Protein AF-0000000074490293 (afdb_homodimer)

Sequence (592 aa):
MTATGKRANDSPSKAKADGEPPVKKIAADGEETVVDLFVDEAFGVSPAAVYEVLTNGEKYGEALGTAVWKGNLEVGNDWIAGDGFCRYKILHLVPNKLIVQEWRLEDWEPSVPSSTVVTTISPRPHGGARVVLNHINVPSKDAERLQAGWVDFVYKAIRAYLKDEKNARPPRTGRNLCHVEIPAKDADRAGKFYADVFGWNVSKWAEEYVGFSSGPRNSEWGWVDGGFPQQNTKPIADHEKVASPTLYFDAKPIEEFEKKVVAAGGKVLKPKHKTYYGTIAECQDTEGNFIVLYEMMTATGKRANDSPSKAKADGEPPVKKIAADGEETVVDLFVDEAFGVSPAAVYEVLTNGEKYGEALGTAVWKGNLEVGNDWIAGDGFCRYKILHLVPNKLIVQEWRLEDWEPSVPSSTVVTTISPRPHGGARVVLNHINVPSKDAERLQAGWVDFVYKAIRAYLKDEKNARPPRTGRNLCHVEIPAKDADRAGKFYADVFGWNVSKWAEEYVGFSSGPRNSEWGWVDGGFPQQNTKPIADHEKVASPTLYFDAKPIEEFEKKVVAAGGKVLKPKHKTYYGTIAECQDTEGNFIVLYEM

Secondary structure (DSSP, 8-state):
---------------------------SSS---EEEEEEEEEESS-HHHHHHHHHBHHHHHHHHTS---SSB--TT-EEEETTTTEEEEEEEEETTTEEEEEEEETTS-TTSPPEEEEEEEEE-TTSSEEEEEEEEEEEGGGHHHHHHIIIIIII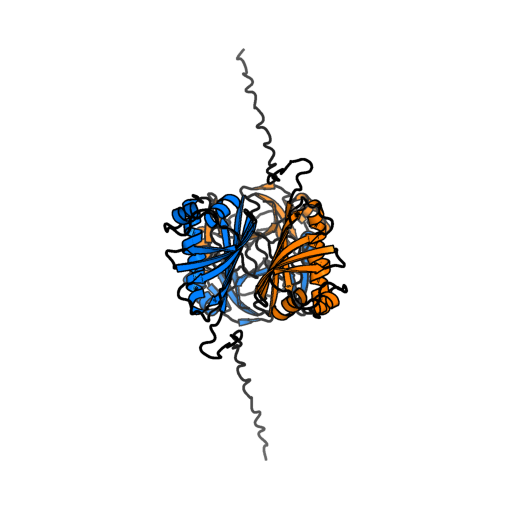HHHHHHTT----SS----S--EEEEE--BSSHHHHHHHHHHHH--EEEEEETTEEEEE-S-TT-SS---EEE--BTTS---TTS---S--EEEEE-SSHHHHHHHHHHTT-EEEEEEEEETTEEEEEEE-TTS-EEEEEE-/---------------------------SSS---EEEEEEEEEESS-HHHHHHHHHBHHHHHHHHTS---SSB--TT-EEEETTTTEEEEEEEEETTTEEEEEEEETTS-TTSPPEEEEEEEEE-TTSSEEEEEEEEEEEGGGHHHHHHIIIIIIIHHHHHHTT----SS----S--EEEEE--BSSHHHHHHHHHHHH--EEEEEETTEEEEE-S-TT-SS---EEE--BTTS--BTTB---S--EEEEE-SSHHHHHHHHHHTT-EEEEEEEEETTEEEEEEE-TTS-EEEEEE-

Structure (mmCIF, N/CA/C/O backbone):
data_AF-0000000074490293-model_v1
#
loop_
_entity.id
_entity.type
_entity.pdbx_description
1 polymer 'VOC domain-containing protein'
#
loop_
_atom_site.group_PDB
_atom_site.id
_atom_site.type_symbol
_atom_site.label_atom_id
_atom_site.label_alt_id
_atom_site.label_comp_id
_atom_site.label_asym_id
_atom_site.label_entity_id
_atom_site.label_seq_id
_atom_site.pdbx_PDB_ins_code
_atom_site.Cartn_x
_atom_site.Cartn_y
_atom_site.Cartn_z
_atom_site.occupancy
_atom_site.B_iso_or_equiv
_atom_site.auth_seq_id
_atom_site.auth_comp_id
_atom_site.auth_asym_id
_atom_site.auth_atom_id
_atom_site.pdbx_PDB_model_num
ATOM 1 N N . MET A 1 1 ? 61.026 26.471 32.739 1 22.62 1 MET A N 1
ATOM 2 C CA . MET A 1 1 ? 61.028 25.138 32.144 1 22.62 1 MET A CA 1
ATOM 3 C C . MET A 1 1 ? 59.607 24.677 31.836 1 22.62 1 MET A C 1
ATOM 5 O O . MET A 1 1 ? 58.946 24.077 32.685 1 22.62 1 MET A O 1
ATOM 9 N N . THR A 1 2 ? 58.739 25.441 31.206 1 23.33 2 THR A N 1
ATOM 10 C CA . THR A 1 2 ? 57.419 25.989 30.916 1 23.33 2 THR A CA 1
ATOM 11 C C . THR A 1 2 ? 56.675 25.109 29.915 1 23.33 2 THR A C 1
ATOM 13 O O . THR A 1 2 ? 57.072 25.011 28.752 1 23.33 2 THR A O 1
ATOM 16 N N . ALA A 1 3 ? 56.134 23.907 30.365 1 23.72 3 ALA A N 1
ATOM 17 C CA . ALA A 1 3 ? 55.751 22.621 29.787 1 23.72 3 ALA A CA 1
ATOM 18 C C . ALA A 1 3 ? 54.479 22.752 28.953 1 23.72 3 ALA A C 1
ATOM 20 O O . ALA A 1 3 ? 53.397 22.992 29.494 1 23.72 3 ALA A O 1
ATOM 21 N N . THR A 1 4 ? 54.404 23.323 27.751 1 23.19 4 THR A N 1
ATOM 22 C CA . THR A 1 4 ? 53.432 23.883 26.819 1 23.19 4 THR A CA 1
ATOM 23 C C . THR A 1 4 ? 52.611 22.776 26.163 1 23.19 4 THR A C 1
ATOM 25 O O . THR A 1 4 ? 53.138 21.99 25.373 1 23.19 4 THR A O 1
ATOM 28 N N . GLY A 1 5 ? 51.713 22.078 26.926 1 22.41 5 GLY A N 1
ATOM 29 C CA . GLY A 1 5 ? 51.102 20.79 26.641 1 22.41 5 GLY A CA 1
ATOM 30 C C . GLY A 1 5 ? 50.176 20.822 25.439 1 22.41 5 GLY A C 1
ATOM 31 O O . GLY A 1 5 ? 49.318 21.7 25.333 1 22.41 5 GLY A O 1
ATOM 32 N N . LYS A 1 6 ? 50.551 20.257 24.274 1 23.72 6 LYS A N 1
ATOM 33 C CA . LYS A 1 6 ? 50.121 20.287 22.879 1 23.72 6 LYS A CA 1
ATOM 34 C C . LYS A 1 6 ? 48.788 19.567 22.699 1 23.72 6 LYS A C 1
ATOM 36 O O . LYS A 1 6 ? 48.719 18.341 22.808 1 23.72 6 LYS A O 1
ATOM 41 N N . ARG A 1 7 ? 47.619 20.061 23.163 1 23.18 7 ARG A N 1
ATOM 42 C CA . ARG A 1 7 ? 46.365 19.314 23.15 1 23.18 7 ARG A CA 1
ATOM 43 C C . ARG A 1 7 ? 45.958 18.953 21.725 1 23.18 7 ARG A C 1
ATOM 45 O O . ARG A 1 7 ? 45.654 19.834 20.918 1 23.18 7 ARG A O 1
ATOM 52 N N . ALA A 1 8 ? 46.406 17.891 21.084 1 21.47 8 ALA A N 1
ATOM 53 C CA . ALA A 1 8 ? 46.231 17.555 19.673 1 21.47 8 ALA A CA 1
ATOM 54 C C . ALA A 1 8 ? 44.771 17.238 19.362 1 21.47 8 ALA A C 1
ATOM 56 O O . ALA A 1 8 ? 44.151 16.412 20.036 1 21.47 8 ALA A O 1
ATOM 57 N N . ASN A 1 9 ? 43.888 18.119 18.862 1 20.75 9 ASN A N 1
ATOM 58 C CA . ASN A 1 9 ? 42.479 18.211 18.496 1 20.75 9 ASN A CA 1
ATOM 59 C C . ASN A 1 9 ? 42.116 17.21 17.403 1 20.75 9 ASN A C 1
ATOM 61 O O . ASN A 1 9 ? 42.449 17.414 16.234 1 20.75 9 ASN A O 1
ATOM 65 N N . ASP A 1 10 ? 42.279 15.933 17.572 1 21.45 10 ASP A N 1
ATOM 66 C CA . ASP A 1 10 ? 42.196 14.957 16.49 1 21.45 10 ASP A CA 1
ATOM 67 C C . ASP A 1 10 ? 40.807 14.956 15.856 1 21.45 10 ASP A C 1
ATOM 69 O O . ASP A 1 10 ? 39.797 14.981 16.563 1 21.45 10 ASP A O 1
ATOM 73 N N . SER A 1 11 ? 40.684 15.407 14.652 1 21.57 11 SER A N 1
ATOM 74 C CA . SER A 1 11 ? 39.635 15.73 13.691 1 21.57 11 SER A CA 1
ATOM 75 C C . SER A 1 11 ? 38.781 14.507 13.374 1 21.57 11 SER A C 1
ATOM 77 O O . SER A 1 11 ? 39.304 13.462 12.98 1 21.57 11 SER A O 1
ATOM 79 N N . PRO A 1 12 ? 37.576 14.352 13.999 1 21.11 12 PRO A N 1
ATOM 80 C CA . PRO A 1 12 ? 36.789 13.121 13.891 1 21.11 12 PRO A CA 1
ATOM 81 C C . PRO A 1 12 ? 36.475 12.747 12.444 1 21.11 12 PRO A C 1
ATOM 83 O O . PRO A 1 12 ? 36.166 13.621 11.63 1 21.11 12 PRO A O 1
ATOM 86 N N . SER A 1 13 ? 37.023 11.749 11.891 1 19.56 13 SER A N 1
ATOM 87 C CA . SER A 1 13 ? 37.018 11.175 10.55 1 19.56 13 SER A CA 1
ATOM 88 C C . SER A 1 13 ? 35.597 10.875 10.083 1 19.56 13 SER A C 1
ATOM 90 O O . SER A 1 13 ? 34.769 10.402 10.864 1 19.56 13 SER A O 1
ATOM 92 N N . LYS A 1 14 ? 35.182 11.384 8.926 1 21.86 14 LYS A N 1
ATOM 93 C CA . LYS A 1 14 ? 33.987 11.405 8.087 1 21.86 14 LYS A CA 1
ATOM 94 C C . LYS A 1 14 ? 33.474 9.991 7.825 1 21.86 14 LYS A C 1
ATOM 96 O O . LYS A 1 14 ? 34.111 9.218 7.107 1 21.86 14 LYS A O 1
ATOM 101 N N . ALA A 1 15 ? 32.786 9.37 8.673 1 21.77 15 ALA A N 1
ATOM 102 C CA . ALA A 1 15 ? 32.279 8.032 8.378 1 21.77 15 ALA A CA 1
ATOM 103 C C . ALA A 1 15 ? 31.435 8.033 7.107 1 21.77 15 ALA A C 1
ATOM 105 O O . ALA A 1 15 ? 30.5 8.827 6.976 1 21.77 15 ALA A O 1
ATOM 106 N N . LYS A 1 16 ? 31.826 7.446 5.996 1 23.07 16 LYS A N 1
ATOM 107 C CA . LYS A 1 16 ? 31.343 7.199 4.64 1 23.07 16 LYS A CA 1
ATOM 108 C C . LYS A 1 16 ? 29.977 6.52 4.658 1 23.07 16 LYS A C 1
ATOM 110 O O . LYS A 1 16 ? 29.821 5.443 5.238 1 23.07 16 LYS A O 1
ATOM 115 N N . ALA A 1 17 ? 28.861 7.087 4.469 1 24.65 17 ALA A N 1
ATOM 116 C CA . ALA A 1 17 ? 27.423 6.871 4.332 1 24.65 17 ALA A CA 1
ATOM 117 C C . ALA A 1 17 ? 27.127 5.81 3.275 1 24.65 17 ALA A C 1
ATOM 119 O O . ALA A 1 17 ? 26.017 5.751 2.741 1 24.65 17 ALA A O 1
ATOM 120 N N . ASP A 1 18 ? 28.195 4.846 2.754 1 21.45 18 ASP A N 1
ATOM 121 C CA . ASP A 1 18 ? 28.181 4.232 1.43 1 21.45 18 ASP A CA 1
ATOM 122 C C . ASP A 1 18 ? 27.155 3.103 1.36 1 21.45 18 ASP A C 1
ATOM 124 O O . ASP A 1 18 ? 27.047 2.418 0.34 1 21.45 18 ASP A O 1
ATOM 128 N N . GLY A 1 19 ? 26.51 2.572 2.396 1 22.11 19 GLY A N 1
ATOM 129 C CA . GLY A 1 19 ? 26.36 1.137 2.216 1 22.11 19 GLY A CA 1
ATOM 130 C C . GLY A 1 19 ? 25.299 0.771 1.196 1 22.11 19 GLY A C 1
ATOM 131 O O . GLY A 1 19 ? 24.125 1.107 1.366 1 22.11 19 GLY A O 1
ATOM 132 N N . GLU A 1 20 ? 25.487 0.719 -0.163 1 25.06 20 GLU A N 1
ATOM 133 C CA . GLU A 1 20 ? 24.884 0.177 -1.377 1 25.06 20 GLU A CA 1
ATOM 134 C C . GLU A 1 20 ? 24.286 -1.205 -1.128 1 25.06 20 GLU A C 1
ATOM 136 O O . GLU A 1 20 ? 24.901 -2.042 -0.463 1 25.06 20 GLU A O 1
ATOM 141 N N . PRO A 1 21 ? 22.981 -1.332 -1.083 1 25.09 21 PRO A N 1
ATOM 142 C CA . PRO A 1 21 ? 22.635 -2.746 -0.925 1 25.09 21 PRO A CA 1
ATOM 143 C C . PRO A 1 21 ? 23.527 -3.668 -1.753 1 25.09 21 PRO A C 1
ATOM 145 O O . PRO A 1 21 ? 23.917 -3.317 -2.869 1 25.09 21 PRO A O 1
ATOM 148 N N . PRO A 1 22 ? 24.225 -4.527 -1.183 1 25.24 22 PRO A N 1
ATOM 149 C CA . PRO A 1 22 ? 25.136 -5.418 -1.905 1 25.24 22 PRO A CA 1
ATOM 150 C C . PRO A 1 22 ? 24.436 -6.215 -3.003 1 25.24 22 PRO A C 1
ATOM 152 O O . PRO A 1 22 ? 23.342 -6.743 -2.786 1 25.24 22 PRO A O 1
ATOM 155 N N . VAL A 1 23 ? 24.621 -5.891 -4.276 1 27.54 23 VAL A N 1
ATOM 156 C CA . VAL A 1 23 ? 24.444 -6.643 -5.513 1 27.54 23 VAL A CA 1
ATOM 157 C C . VAL A 1 23 ? 25.122 -8.006 -5.39 1 27.54 23 VAL A C 1
ATOM 159 O O . VAL A 1 23 ? 26.32 -8.088 -5.112 1 27.54 23 VAL A O 1
ATOM 162 N N . LYS A 1 24 ? 24.425 -8.991 -4.858 1 28.32 24 LYS A N 1
ATOM 163 C CA . LYS A 1 24 ? 25.15 -10.249 -5.009 1 28.32 24 LYS A CA 1
ATOM 164 C C . LYS A 1 24 ? 25.653 -10.425 -6.439 1 28.32 24 LYS A C 1
ATOM 166 O O . LYS A 1 24 ? 24.87 -10.377 -7.389 1 28.32 24 LYS A O 1
ATOM 171 N N . LYS A 1 25 ? 27.042 -10.384 -6.591 1 28.82 25 LYS A N 1
ATOM 172 C CA . LYS A 1 25 ? 27.822 -10.75 -7.77 1 28.82 25 LYS A CA 1
ATOM 173 C C . LYS A 1 25 ? 27.666 -12.233 -8.093 1 28.82 25 LYS A C 1
ATOM 175 O O . LYS A 1 25 ? 28.078 -13.091 -7.31 1 28.82 25 LYS A O 1
ATOM 180 N N . ILE A 1 26 ? 26.549 -12.746 -8.621 1 28.76 26 ILE A N 1
ATOM 181 C CA . ILE A 1 26 ? 26.769 -14.093 -9.138 1 28.76 26 ILE A CA 1
ATOM 182 C C . ILE A 1 26 ? 27.781 -14.047 -10.28 1 28.76 26 ILE A C 1
ATOM 184 O O . ILE A 1 26 ? 27.435 -13.695 -11.41 1 28.76 26 ILE A O 1
ATOM 188 N N . ALA A 1 27 ? 28.806 -13.105 -10.318 1 30.44 27 ALA A N 1
ATOM 189 C CA . ALA A 1 27 ? 29.75 -13.281 -11.419 1 30.44 27 ALA A CA 1
ATOM 190 C C . ALA A 1 27 ? 30.404 -14.659 -11.367 1 30.44 27 ALA A C 1
ATOM 192 O O . ALA A 1 27 ? 31.551 -14.825 -11.788 1 30.44 27 ALA A O 1
ATOM 193 N N . ALA A 1 28 ? 30.184 -15.716 -11.189 1 31.93 28 ALA A N 1
ATOM 194 C CA . ALA A 1 28 ? 31.012 -16.475 -12.123 1 31.93 28 ALA A CA 1
ATOM 195 C C . ALA A 1 28 ? 30.667 -16.129 -13.569 1 31.93 28 ALA A C 1
ATOM 197 O O . ALA A 1 28 ? 29.5 -15.9 -13.897 1 31.93 28 ALA A O 1
ATOM 198 N N . ASP A 1 29 ? 30.677 -15.989 -14.919 1 37.03 29 ASP A N 1
ATOM 199 C CA . ASP A 1 29 ? 31.119 -14.828 -15.686 1 37.03 29 ASP A CA 1
ATOM 200 C C . ASP A 1 29 ? 30.368 -13.569 -15.259 1 37.03 29 ASP A C 1
ATOM 202 O O . ASP A 1 29 ? 30.972 -12.62 -14.755 1 37.03 29 ASP A O 1
ATOM 206 N N . GLY A 1 30 ? 29.403 -12.624 -16.138 1 40.96 30 GLY A N 1
ATOM 207 C CA . GLY A 1 30 ? 28.666 -11.372 -16.073 1 40.96 30 GLY A CA 1
ATOM 208 C C . GLY A 1 30 ? 27.508 -11.411 -15.094 1 40.96 30 GLY A C 1
ATOM 209 O O . GLY A 1 30 ? 26.455 -11.977 -15.392 1 40.96 30 GLY A O 1
ATOM 210 N N . GLU A 1 31 ? 27.467 -11.612 -13.739 1 51.56 31 GLU A N 1
ATOM 211 C CA . GLU A 1 31 ? 26.447 -11.761 -12.705 1 51.56 31 GLU A CA 1
ATOM 212 C C . GLU A 1 31 ? 25.319 -10.752 -12.894 1 51.56 31 GLU A C 1
ATOM 214 O O . GLU A 1 31 ? 25.526 -9.546 -12.745 1 51.56 31 GLU A O 1
ATOM 219 N N . GLU A 1 32 ? 24.47 -11.02 -13.752 1 65.65 32 GLU A N 1
ATOM 220 C CA . GLU A 1 32 ? 23.33 -10.16 -14.053 1 65.65 32 GLU A CA 1
ATOM 221 C C . GLU A 1 32 ? 22.564 -9.795 -12.784 1 65.65 32 GLU A C 1
ATOM 223 O O . GLU A 1 32 ? 22.184 -10.673 -12.008 1 65.65 32 GLU A O 1
ATOM 228 N N . THR A 1 33 ? 22.84 -8.568 -12.351 1 86.15 33 THR A N 1
ATOM 229 C CA . THR A 1 33 ? 22.063 -8.022 -11.245 1 86.15 33 THR A CA 1
ATOM 230 C C . THR A 1 33 ? 20.585 -7.931 -11.615 1 86.15 33 THR A C 1
ATOM 232 O O . THR A 1 33 ? 20.244 -7.595 -12.75 1 86.15 33 THR A O 1
ATOM 235 N N . VAL A 1 34 ? 19.788 -8.624 -10.73 1 90.28 34 VAL A N 1
ATOM 236 C CA . VAL A 1 34 ? 18.351 -8.573 -10.98 1 90.28 34 VAL A CA 1
ATOM 237 C C . VAL A 1 34 ? 17.682 -7.652 -9.963 1 90.28 34 VAL A C 1
ATOM 239 O O . VAL A 1 34 ? 18.212 -7.432 -8.871 1 90.28 34 VAL A O 1
ATOM 242 N N . VAL A 1 35 ? 16.581 -7.062 -10.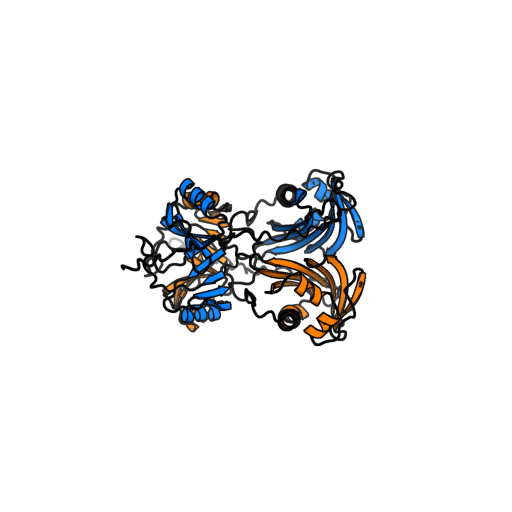409 1 89.21 35 VAL A N 1
ATOM 243 C CA . VAL A 1 35 ? 15.755 -6.219 -9.552 1 89.21 35 VAL A CA 1
ATOM 244 C C . VAL A 1 35 ? 14.288 -6.62 -9.693 1 89.21 35 VAL A C 1
ATOM 246 O O . VAL A 1 35 ? 13.923 -7.349 -10.618 1 89.21 35 VAL A O 1
ATOM 249 N N . ASP A 1 36 ? 13.583 -6.267 -8.689 1 90.11 36 ASP A N 1
ATOM 250 C CA . ASP A 1 36 ? 12.137 -6.462 -8.728 1 90.11 36 ASP A CA 1
ATOM 251 C C . ASP A 1 36 ? 11.415 -5.156 -9.051 1 90.11 36 ASP A C 1
ATOM 253 O O . ASP A 1 36 ? 11.805 -4.09 -8.571 1 90.11 36 ASP A O 1
ATOM 257 N N . LEU A 1 37 ? 10.435 -5.301 -9.882 1 85.85 37 LEU A N 1
ATOM 258 C CA . LEU A 1 37 ? 9.601 -4.159 -10.241 1 85.85 37 LEU A CA 1
ATOM 259 C C . LEU A 1 37 ? 8.233 -4.254 -9.574 1 85.85 37 LEU A C 1
ATOM 261 O O . LEU A 1 37 ? 7.672 -5.345 -9.451 1 85.85 37 LEU A O 1
ATOM 265 N N . PHE A 1 38 ? 7.751 -3.165 -9.176 1 83.75 38 PHE A N 1
ATOM 266 C CA . PHE A 1 38 ? 6.445 -3.062 -8.538 1 83.75 38 PHE A CA 1
ATOM 267 C C . PHE A 1 38 ? 5.596 -1.99 -9.21 1 83.75 38 PHE A C 1
ATOM 269 O O . PHE A 1 38 ? 6.041 -0.852 -9.375 1 83.75 38 PHE A O 1
ATOM 276 N N . VAL A 1 39 ? 4.354 -2.391 -9.713 1 80.99 39 VAL A N 1
ATOM 277 C CA . VAL A 1 39 ? 3.4 -1.455 -10.298 1 80.99 39 VAL A CA 1
ATOM 278 C C . VAL A 1 39 ? 2.063 -1.555 -9.566 1 80.99 39 VAL A C 1
ATOM 280 O O . VAL A 1 39 ? 1.561 -2.655 -9.324 1 80.99 39 VAL A O 1
ATOM 283 N N . ASP A 1 40 ? 1.479 -0.504 -9.138 1 79.04 40 ASP A N 1
ATOM 284 C CA . ASP A 1 40 ? 0.178 -0.386 -8.488 1 79.04 40 ASP A CA 1
ATOM 285 C C . ASP A 1 40 ? -0.702 0.638 -9.201 1 79.04 40 ASP A C 1
ATOM 287 O O . ASP A 1 40 ? -0.489 1.845 -9.069 1 79.04 40 ASP A O 1
ATOM 291 N N . GLU A 1 41 ? -1.717 0.115 -9.937 1 78.15 41 GLU A N 1
ATOM 292 C CA . GLU A 1 41 ? -2.538 0.973 -10.786 1 78.15 41 GLU A CA 1
ATOM 293 C C . GLU A 1 41 ? -4.015 0.865 -10.416 1 78.15 41 GLU A C 1
ATOM 295 O O . GLU A 1 41 ? -4.469 -0.183 -9.952 1 78.15 41 GLU A O 1
ATOM 300 N N . ALA A 1 42 ? -4.695 1.961 -10.686 1 76.64 42 ALA A N 1
ATOM 301 C CA . ALA A 1 42 ? -6.143 2.005 -10.503 1 76.64 42 ALA A CA 1
ATOM 302 C C . ALA A 1 42 ? -6.86 2.182 -11.838 1 76.64 42 ALA A C 1
ATOM 304 O O . ALA A 1 42 ? -6.415 2.955 -12.691 1 76.64 42 ALA A O 1
ATOM 305 N N . PHE A 1 43 ? -7.824 1.415 -12.033 1 81.44 43 PHE A N 1
ATOM 306 C CA . PHE A 1 43 ? -8.702 1.516 -13.193 1 81.44 43 PHE A CA 1
ATOM 307 C C . PHE A 1 43 ? -10.114 1.905 -12.771 1 81.44 43 PHE A C 1
ATOM 309 O O . PHE A 1 43 ? -10.598 1.466 -11.726 1 81.44 43 PHE A O 1
ATOM 316 N N . GLY A 1 44 ? -10.767 2.707 -13.564 1 78.97 44 GLY A N 1
ATOM 317 C CA . GLY A 1 44 ? -12.158 3.061 -13.328 1 78.97 44 GLY A CA 1
ATOM 318 C C . GLY A 1 44 ? -13.133 2.006 -13.816 1 78.97 44 GLY A C 1
ATOM 319 O O . GLY A 1 44 ? -14.345 2.145 -13.639 1 78.97 44 GLY A O 1
ATOM 320 N N . VAL A 1 45 ? -12.612 1.005 -14.38 1 87.83 45 VAL A N 1
ATOM 321 C CA . VAL A 1 45 ? -13.428 -0.091 -14.892 1 87.83 45 VAL A CA 1
ATOM 322 C C . VAL A 1 45 ? -13.32 -1.295 -13.96 1 87.83 45 VAL A C 1
ATOM 324 O O . VAL A 1 45 ? -12.453 -1.334 -13.083 1 87.83 45 VAL A O 1
ATOM 327 N N . SER A 1 46 ? -14.138 -2.277 -14.143 1 90.49 46 SER A N 1
ATOM 328 C CA . SER A 1 46 ? -14.226 -3.423 -13.244 1 90.49 46 SER A CA 1
ATOM 329 C C . SER A 1 46 ? -13.006 -4.327 -13.379 1 90.49 46 SER A C 1
ATOM 331 O O . SER A 1 46 ? -12.363 -4.359 -14.43 1 90.49 46 SER A O 1
ATOM 333 N N . PRO A 1 47 ? -12.713 -5.089 -12.324 1 94.26 47 PRO A N 1
ATOM 334 C CA . PRO A 1 47 ? -11.658 -6.101 -12.422 1 94.26 47 PRO A CA 1
ATOM 335 C C . PRO A 1 47 ? -11.854 -7.046 -13.604 1 94.26 47 PRO A C 1
ATOM 337 O O . PRO A 1 47 ? -10.886 -7.405 -14.28 1 94.26 47 PRO A O 1
ATOM 340 N N . ALA A 1 48 ? -13.082 -7.413 -13.908 1 96.72 48 ALA A N 1
ATOM 341 C CA . ALA A 1 48 ? -13.381 -8.331 -15.003 1 96.72 48 ALA A CA 1
ATOM 342 C C . ALA A 1 48 ? -12.959 -7.74 -16.345 1 96.72 48 ALA A C 1
ATOM 344 O O . ALA A 1 48 ? -12.422 -8.447 -17.201 1 96.72 48 ALA A O 1
ATOM 345 N N . ALA A 1 49 ? -13.224 -6.48 -16.504 1 95.91 49 ALA A N 1
ATOM 346 C CA . ALA A 1 49 ? -12.876 -5.816 -17.757 1 95.91 49 ALA A CA 1
ATOM 347 C C . ALA A 1 49 ? -11.366 -5.809 -17.974 1 95.91 49 ALA A C 1
ATOM 349 O O . ALA A 1 49 ? -10.888 -6.118 -19.068 1 95.91 49 ALA A O 1
ATOM 350 N N . VAL A 1 50 ? -10.642 -5.452 -16.913 1 95.12 50 VAL A N 1
ATOM 351 C CA . VAL A 1 50 ? -9.187 -5.404 -17.006 1 95.12 50 VAL A CA 1
ATOM 352 C C . VAL A 1 50 ? -8.639 -6.805 -17.267 1 95.12 50 VAL A C 1
ATOM 354 O O . VAL A 1 50 ? -7.8 -6.995 -18.151 1 95.12 50 VAL A O 1
ATOM 357 N N . TYR A 1 51 ? -9.169 -7.777 -16.529 1 97 51 TYR A N 1
ATOM 358 C CA . TYR A 1 51 ? -8.723 -9.161 -16.648 1 97 51 TYR A CA 1
ATOM 359 C C . TYR A 1 51 ? -8.942 -9.684 -18.062 1 97 51 TYR A C 1
ATOM 361 O O . TYR A 1 51 ? -8.078 -10.366 -18.62 1 97 51 TYR A O 1
ATOM 369 N N . GLU A 1 52 ? -10.02 -9.379 -18.561 1 96.9 52 GLU A N 1
ATOM 370 C CA . GLU A 1 52 ? -10.362 -9.867 -19.894 1 96.9 52 GLU A CA 1
ATOM 371 C C . GLU A 1 52 ? -9.374 -9.356 -20.939 1 96.9 52 GLU A C 1
ATOM 373 O O . GLU A 1 52 ? -8.928 -10.115 -21.803 1 96.9 52 GLU A O 1
ATOM 378 N N . VAL A 1 53 ? -9.033 -8.143 -20.852 1 95.77 53 VAL A N 1
ATOM 379 C CA . VAL A 1 53 ? -8.102 -7.586 -21.827 1 95.77 53 VAL A CA 1
ATOM 380 C C . VAL A 1 53 ? -6.725 -8.222 -21.65 1 95.77 53 VAL A C 1
ATOM 382 O O . VAL A 1 53 ? -6.047 -8.533 -22.632 1 95.77 53 VAL A O 1
ATOM 385 N N . LEU A 1 54 ? -6.327 -8.418 -20.424 1 94.51 54 LEU A N 1
ATOM 386 C CA . LEU A 1 54 ? -4.991 -8.928 -20.135 1 94.51 54 LEU A CA 1
ATOM 387 C C . LEU A 1 54 ? -4.87 -10.394 -20.537 1 94.51 54 LEU A C 1
ATOM 389 O O . LEU A 1 54 ? -3.761 -10.905 -20.709 1 94.51 54 LEU A O 1
ATOM 393 N N . THR A 1 55 ? -6.052 -11.112 -20.69 1 94.94 55 THR A N 1
ATOM 394 C CA . THR A 1 55 ? -5.949 -12.561 -20.824 1 94.94 55 THR A CA 1
ATOM 395 C C . THR A 1 55 ? -6.515 -13.021 -22.164 1 94.94 55 THR A C 1
ATOM 397 O O . THR A 1 55 ? -6.391 -14.193 -22.527 1 94.94 55 THR A O 1
ATOM 400 N N . ASN A 1 56 ? -7.161 -12.137 -22.855 1 93.77 56 ASN A N 1
ATOM 401 C CA . ASN A 1 56 ? -7.682 -12.443 -24.183 1 93.77 56 ASN A CA 1
ATOM 402 C C . ASN A 1 56 ? -6.812 -11.837 -25.28 1 93.77 56 ASN A C 1
ATOM 404 O O . ASN A 1 56 ? -6.71 -10.614 -25.393 1 93.77 56 ASN A O 1
ATOM 408 N N . GLY A 1 57 ? -6.293 -12.72 -26.1 1 90.74 57 GLY A N 1
ATOM 409 C CA . GLY A 1 57 ? -5.321 -12.29 -27.093 1 90.74 57 GLY A CA 1
ATOM 410 C C . GLY A 1 57 ? -5.886 -11.295 -28.089 1 90.74 57 GLY A C 1
ATOM 411 O O . GLY A 1 57 ? -5.192 -10.366 -28.508 1 90.74 57 GLY A O 1
ATOM 412 N N . GLU A 1 58 ? -7.026 -11.431 -28.566 1 91.28 58 GLU A N 1
ATOM 413 C CA . GLU A 1 58 ? -7.655 -10.505 -29.503 1 91.28 58 GLU A CA 1
ATOM 414 C C . GLU A 1 58 ? -7.839 -9.126 -28.876 1 91.28 58 GLU A C 1
ATOM 416 O O . GLU A 1 58 ? -7.497 -8.11 -29.484 1 91.28 58 GLU A O 1
ATOM 421 N N . LYS A 1 59 ? -8.375 -9.123 -27.667 1 93.09 59 LYS A N 1
ATOM 422 C CA . LYS A 1 59 ? -8.595 -7.855 -26.977 1 93.09 59 LYS A CA 1
ATOM 423 C C . LYS A 1 59 ? -7.271 -7.176 -26.638 1 93.09 59 LYS A C 1
ATOM 425 O O . LYS A 1 59 ? -7.14 -5.958 -26.771 1 93.09 59 LYS A O 1
ATOM 430 N N . TYR A 1 60 ? -6.397 -7.989 -26.154 1 91.96 60 TYR A N 1
ATOM 431 C CA . TYR A 1 60 ? -5.069 -7.468 -25.851 1 91.96 60 TYR A CA 1
ATOM 432 C C . TYR A 1 60 ? -4.429 -6.851 -27.089 1 91.96 60 TYR A C 1
ATOM 434 O O . TYR A 1 60 ? -3.869 -5.754 -27.024 1 91.96 60 TYR A O 1
ATOM 442 N N . GLY A 1 61 ? -4.484 -7.546 -28.2 1 90.49 61 GLY A N 1
ATOM 443 C CA . GLY A 1 61 ? -3.956 -7.048 -29.46 1 90.49 61 GLY A CA 1
ATOM 444 C C . GLY A 1 61 ? -4.626 -5.768 -29.924 1 90.49 61 GLY A C 1
ATOM 445 O O . GLY A 1 61 ? -3.961 -4.862 -30.43 1 90.49 61 GLY A O 1
ATOM 446 N N . GLU A 1 62 ? -5.922 -5.724 -29.815 1 92.21 62 GLU A N 1
ATOM 447 C CA . GLU A 1 62 ? -6.657 -4.516 -30.178 1 92.21 62 GLU A CA 1
ATOM 448 C C . GLU A 1 62 ? -6.233 -3.332 -29.315 1 92.21 62 GLU A C 1
ATOM 450 O O . GLU A 1 62 ? -6.081 -2.215 -29.816 1 92.21 62 GLU A O 1
ATOM 455 N N . ALA A 1 63 ? -6.073 -3.636 -28.037 1 91.91 63 ALA A N 1
ATOM 456 C CA . ALA A 1 63 ? -5.713 -2.563 -27.113 1 91.91 63 ALA A CA 1
ATOM 457 C C . ALA A 1 63 ? -4.31 -2.038 -27.403 1 91.91 63 ALA A C 1
ATOM 459 O O . ALA A 1 63 ? -4.082 -0.826 -27.404 1 91.91 63 ALA A O 1
ATOM 460 N N . LEU A 1 64 ? -3.405 -2.943 -27.617 1 89 64 LEU A N 1
ATOM 461 C CA . LEU A 1 64 ? -2.003 -2.553 -27.723 1 89 64 LEU A CA 1
ATOM 462 C C . LEU A 1 64 ? -1.622 -2.284 -29.174 1 89 64 LEU A C 1
ATOM 464 O O . LEU A 1 64 ? -0.56 -1.721 -29.448 1 89 64 LEU A O 1
ATOM 468 N N . GLY A 1 65 ? -2.467 -2.604 -30.086 1 83 65 GLY A N 1
ATOM 469 C CA . GLY A 1 65 ? -2.189 -2.398 -31.499 1 83 65 GLY A CA 1
ATOM 470 C C . GLY A 1 65 ? -1.208 -3.407 -32.067 1 83 65 GLY A C 1
ATOM 471 O O . GLY A 1 65 ? -0.501 -3.116 -33.034 1 83 65 GLY A O 1
ATOM 472 N N . THR A 1 66 ? -0.986 -4.461 -31.349 1 73.13 66 THR A N 1
ATOM 473 C CA . THR A 1 66 ? -0.073 -5.489 -31.835 1 73.13 66 THR A CA 1
ATOM 474 C C . THR A 1 66 ? -0.631 -6.882 -31.561 1 73.13 66 THR A C 1
ATOM 476 O O . THR A 1 66 ? -1.303 -7.099 -30.55 1 73.13 66 THR A O 1
ATOM 479 N N . ALA A 1 67 ? -0.665 -7.593 -32.682 1 62.6 67 ALA A N 1
ATOM 480 C CA . ALA A 1 67 ? -1.15 -8.958 -32.5 1 62.6 67 ALA A CA 1
ATOM 481 C C . ALA A 1 67 ? -0.239 -9.744 -31.561 1 62.6 67 ALA A C 1
ATOM 483 O O . ALA A 1 67 ? 0.984 -9.733 -31.72 1 62.6 67 ALA A O 1
ATOM 484 N N . VAL A 1 68 ? -0.702 -10.386 -30.467 1 72.15 68 VAL A N 1
ATOM 485 C CA . VAL A 1 68 ? 0.112 -11.102 -29.491 1 72.15 68 VAL A CA 1
ATOM 486 C C . VAL A 1 68 ? -0.189 -12.598 -29.564 1 72.15 68 VAL A C 1
ATOM 488 O O . VAL A 1 68 ? 0.67 -13.392 -29.955 1 72.15 68 VAL A O 1
ATOM 491 N N . TRP A 1 69 ? -1.258 -13.18 -29.115 1 78.86 69 TRP A N 1
ATOM 492 C CA . TRP A 1 69 ? -1.729 -14.561 -29.133 1 78.86 69 TRP A CA 1
ATOM 493 C C . TRP A 1 69 ? -3.237 -14.619 -29.354 1 78.86 69 TRP A C 1
ATOM 495 O O . TRP A 1 69 ? -3.915 -13.59 -29.324 1 78.86 69 TRP A O 1
ATOM 505 N N . LYS A 1 70 ? -3.641 -15.772 -29.895 1 83.86 70 LYS A N 1
ATOM 506 C CA . LYS A 1 70 ? -5.076 -15.929 -30.114 1 83.86 70 LYS A CA 1
ATOM 507 C C . LYS A 1 70 ? -5.731 -16.672 -28.953 1 83.86 70 LYS A C 1
ATOM 509 O O . LYS A 1 70 ? -5.172 -17.641 -28.435 1 83.86 70 LYS A O 1
ATOM 514 N N . GLY A 1 71 ? -6.891 -16.166 -28.622 1 87.76 71 GLY A N 1
ATOM 515 C CA . GLY A 1 71 ? -7.672 -16.838 -27.596 1 87.76 71 GLY A CA 1
ATOM 516 C C . GLY A 1 71 ? -7.282 -16.434 -26.187 1 87.76 71 GLY A C 1
ATOM 517 O O . GLY A 1 71 ? -6.577 -15.441 -25.994 1 87.76 71 GLY A O 1
ATOM 518 N N . ASN A 1 72 ? -7.878 -17.184 -25.192 1 91.89 72 ASN A N 1
ATOM 519 C CA . ASN A 1 72 ? -7.628 -16.898 -23.783 1 91.89 72 ASN A CA 1
ATOM 520 C C . ASN A 1 72 ? -6.369 -17.601 -23.283 1 91.89 72 ASN A C 1
ATOM 522 O O . ASN A 1 72 ? -6.088 -18.734 -23.679 1 91.89 72 ASN A O 1
ATOM 526 N N . LEU A 1 73 ? -5.639 -16.929 -22.411 1 91.41 73 LEU A N 1
ATOM 527 C CA . LEU A 1 73 ? -4.495 -17.547 -21.751 1 91.41 73 LEU A CA 1
ATOM 528 C C . LEU A 1 73 ? -4.912 -18.816 -21.015 1 91.41 73 LEU A C 1
ATOM 530 O O . LEU A 1 73 ? -5.994 -18.869 -20.425 1 91.41 73 LEU A O 1
ATOM 534 N N . GLU A 1 74 ? -4.065 -19.779 -21.122 1 92.36 74 GLU A N 1
ATOM 535 C CA . GLU A 1 74 ? -4.295 -21.048 -20.437 1 92.36 74 GLU A CA 1
ATOM 536 C C . GLU A 1 74 ? -3.078 -21.46 -19.614 1 92.36 74 GLU A C 1
ATOM 538 O O . GLU A 1 74 ? -1.939 -21.3 -20.058 1 92.36 74 GLU A O 1
ATOM 543 N N . VAL A 1 75 ? -3.393 -22.015 -18.521 1 92.31 75 VAL A N 1
ATOM 544 C CA . VAL A 1 75 ? -2.331 -22.476 -17.632 1 92.31 75 VAL A CA 1
ATOM 545 C C . VAL A 1 75 ? -1.504 -23.553 -18.331 1 92.31 75 VAL A C 1
ATOM 547 O O . VAL A 1 75 ? -2.057 -24.471 -18.94 1 92.31 75 VAL A O 1
ATOM 550 N N . GLY A 1 76 ? -0.195 -23.379 -18.275 1 88.58 76 GLY A N 1
ATOM 551 C CA . GLY A 1 76 ? 0.709 -24.386 -18.807 1 88.58 76 GLY A CA 1
ATOM 552 C C . GLY A 1 76 ? 1.157 -24.095 -20.227 1 88.58 76 GLY A C 1
ATOM 553 O O . GLY A 1 76 ? 2.114 -24.698 -20.717 1 88.58 76 GLY A O 1
ATOM 554 N N . ASN A 1 77 ? 0.508 -23.228 -20.944 1 87.13 77 ASN A N 1
ATOM 555 C CA . ASN A 1 77 ? 0.839 -22.933 -22.334 1 87.13 77 ASN A CA 1
ATOM 556 C C . ASN A 1 77 ? 1.852 -21.796 -22.44 1 87.13 77 ASN A C 1
ATOM 558 O O . ASN A 1 77 ? 1.9 -20.919 -21.576 1 87.13 77 ASN A O 1
ATOM 562 N N . ASP A 1 78 ? 2.617 -21.931 -23.425 1 85.94 78 ASP A N 1
ATOM 563 C CA . ASP A 1 78 ? 3.551 -20.868 -23.784 1 85.94 78 ASP A CA 1
ATOM 564 C C . ASP A 1 78 ? 2.9 -19.86 -24.728 1 85.94 78 ASP A C 1
ATOM 566 O O . ASP A 1 78 ? 2.152 -20.241 -25.63 1 85.94 78 ASP A O 1
ATOM 570 N N . TRP A 1 79 ? 3.252 -18.651 -24.433 1 84.01 79 TRP A N 1
ATOM 571 C CA . TRP A 1 79 ? 2.688 -17.59 -25.262 1 84.01 79 TRP A CA 1
ATOM 572 C C . TRP A 1 79 ? 3.763 -16.59 -25.673 1 84.01 79 TRP A C 1
ATOM 574 O O . TRP A 1 79 ? 4.801 -16.48 -25.016 1 84.01 79 TRP A O 1
ATOM 584 N N . ILE A 1 80 ? 3.593 -16.051 -26.774 1 80.97 80 ILE A N 1
ATOM 585 C CA . ILE A 1 80 ? 4.499 -15.03 -27.29 1 80.97 80 ILE A CA 1
ATOM 586 C C . ILE A 1 80 ? 3.735 -13.727 -27.514 1 80.97 80 ILE A C 1
ATOM 588 O O . ILE A 1 80 ? 2.608 -13.739 -28.016 1 80.97 80 ILE A O 1
ATOM 592 N N . ALA A 1 81 ? 4.264 -12.632 -26.975 1 71.54 81 ALA A N 1
ATOM 593 C CA . ALA A 1 81 ? 3.656 -11.325 -27.208 1 71.54 81 ALA A CA 1
ATOM 594 C C . ALA A 1 81 ? 4.657 -10.358 -27.835 1 71.54 81 ALA A C 1
ATOM 596 O O . ALA A 1 81 ? 5.861 -10.627 -27.854 1 71.54 81 ALA A O 1
ATOM 597 N N . GLY A 1 82 ? 4.133 -9.136 -28.376 1 64.96 82 GLY A N 1
ATOM 598 C CA . GLY A 1 82 ? 4.919 -8.03 -28.9 1 64.96 82 GLY A CA 1
ATOM 599 C C . GLY A 1 82 ? 5.719 -8.399 -30.135 1 64.96 82 GLY A C 1
ATOM 600 O O . GLY A 1 82 ? 6.871 -7.985 -30.281 1 64.96 82 GLY A O 1
ATOM 601 N N . ASP A 1 83 ? 5.18 -9.164 -30.974 1 61.73 83 ASP A N 1
ATOM 602 C CA . ASP A 1 83 ? 5.82 -9.576 -32.219 1 61.73 83 ASP A CA 1
ATOM 603 C C . ASP A 1 83 ? 7.115 -10.338 -31.945 1 61.73 83 ASP A C 1
ATOM 605 O O . ASP A 1 83 ? 8.147 -10.06 -32.559 1 61.73 83 ASP A O 1
ATOM 609 N N . GLY A 1 84 ? 7.052 -11.106 -30.835 1 65.82 84 GLY A N 1
ATOM 610 C CA . GLY A 1 84 ? 8.208 -11.92 -30.495 1 65.82 84 GLY A CA 1
ATOM 611 C C . GLY A 1 84 ? 9.083 -11.296 -29.424 1 65.82 84 GLY A C 1
ATOM 612 O O . GLY A 1 84 ? 10.108 -11.865 -29.043 1 65.82 84 GLY A O 1
ATOM 613 N N . PHE A 1 85 ? 8.665 -10.249 -28.907 1 74.71 85 PHE A N 1
ATOM 614 C CA . PHE A 1 85 ? 9.439 -9.473 -27.946 1 74.71 85 PHE A CA 1
ATOM 615 C C . PHE A 1 85 ? 9.494 -10.181 -26.597 1 74.71 85 PHE A C 1
ATOM 617 O O . PHE A 1 85 ? 10.545 -10.225 -25.956 1 74.71 85 PHE A O 1
ATOM 624 N N . CYS A 1 86 ? 8.419 -10.796 -26.224 1 84.42 86 CYS A N 1
ATOM 625 C CA . CYS A 1 86 ? 8.362 -11.405 -24.9 1 84.42 86 CYS A CA 1
ATOM 626 C C . CYS A 1 86 ? 7.682 -12.767 -24.955 1 84.42 86 CYS A C 1
ATOM 628 O O . CYS A 1 86 ? 6.746 -12.968 -25.731 1 84.42 86 CYS A O 1
ATOM 630 N N . ARG A 1 87 ? 8.258 -13.674 -24.297 1 88.15 87 ARG A N 1
ATOM 631 C CA . ARG A 1 87 ? 7.674 -14.997 -24.105 1 88.15 87 ARG A CA 1
ATOM 632 C C . ARG A 1 87 ? 7.232 -15.196 -22.659 1 88.15 87 ARG A C 1
ATOM 634 O O . ARG A 1 87 ? 7.902 -14.738 -21.731 1 88.15 87 ARG A O 1
ATOM 641 N N . TYR A 1 88 ? 6.033 -15.857 -22.603 1 88.14 88 TYR A N 1
ATOM 642 C CA . TYR A 1 88 ? 5.634 -16.13 -21.227 1 88.14 88 TYR A CA 1
ATOM 643 C C . TYR A 1 88 ? 4.825 -17.418 -21.139 1 88.14 88 TYR A C 1
ATOM 645 O O . TYR A 1 88 ? 4.316 -17.91 -22.149 1 88.14 88 TYR A O 1
ATOM 653 N N . LYS A 1 89 ? 4.96 -18.034 -20.062 1 92.01 89 LYS A N 1
ATOM 654 C CA . LYS A 1 89 ? 4.202 -19.226 -19.692 1 92.01 89 LYS A CA 1
ATOM 655 C C . LYS A 1 89 ? 3.269 -18.941 -18.518 1 92.01 89 LYS A C 1
ATOM 657 O O . LYS A 1 89 ? 3.696 -18.403 -17.495 1 92.01 89 LYS A O 1
ATOM 662 N N . ILE A 1 90 ? 2.028 -19.34 -18.734 1 93.55 90 ILE A N 1
ATOM 663 C CA . ILE A 1 90 ? 1.058 -19.095 -17.673 1 93.55 90 ILE A CA 1
ATOM 664 C C . ILE A 1 90 ? 1.174 -20.182 -16.607 1 93.55 90 ILE A C 1
ATOM 666 O O . ILE A 1 90 ? 1.067 -21.373 -16.911 1 93.55 90 ILE A O 1
ATOM 670 N N . LEU A 1 91 ? 1.404 -19.791 -15.423 1 92.01 91 LEU A N 1
ATOM 671 C CA . LEU A 1 91 ? 1.575 -20.728 -14.319 1 92.01 91 LEU A CA 1
ATOM 672 C C . LEU A 1 91 ? 0.259 -20.941 -13.578 1 92.01 91 LEU A C 1
ATOM 674 O O . LEU A 1 91 ? -0.018 -22.044 -13.101 1 92.01 91 LEU A O 1
ATOM 678 N N . HIS A 1 92 ? -0.535 -19.903 -13.44 1 93.83 92 HIS A N 1
ATOM 679 C CA . HIS A 1 92 ? -1.808 -19.989 -12.733 1 93.83 92 HIS A CA 1
ATOM 680 C C . HIS A 1 92 ? -2.691 -18.785 -13.04 1 93.83 92 HIS A C 1
ATOM 682 O O . HIS A 1 92 ? -2.192 -17.672 -13.217 1 93.83 92 HIS A O 1
ATOM 688 N N . LEU A 1 93 ? -3.988 -19.053 -13.097 1 95.6 93 LEU A N 1
ATOM 689 C CA . LEU A 1 93 ? -4.999 -18.026 -13.323 1 95.6 93 LEU A CA 1
ATOM 690 C C . LEU A 1 93 ? -6.156 -18.176 -12.341 1 95.6 93 LEU A C 1
ATOM 692 O O . LEU A 1 93 ? -6.606 -19.292 -12.071 1 95.6 93 LEU A O 1
ATOM 696 N N . VAL A 1 94 ? -6.547 -17.151 -11.78 1 95.65 94 VAL A N 1
ATOM 697 C CA . VAL A 1 94 ? -7.84 -17.031 -11.114 1 95.65 94 VAL A CA 1
ATOM 698 C C . VAL A 1 94 ? -8.663 -15.929 -11.777 1 95.65 94 VAL A C 1
ATOM 700 O O . VAL A 1 94 ? -8.311 -14.75 -11.696 1 95.65 94 VAL A O 1
ATOM 703 N N . PRO A 1 95 ? -9.716 -16.291 -12.423 1 95.46 95 PRO A N 1
ATOM 704 C CA . PRO A 1 95 ? -10.48 -15.303 -13.188 1 95.46 95 PRO A CA 1
ATOM 705 C C . PRO A 1 95 ? -10.774 -14.036 -12.388 1 95.46 95 PRO A C 1
ATOM 707 O O . PRO A 1 95 ? -11.249 -14.116 -11.252 1 95.46 95 PRO A O 1
ATOM 710 N N . ASN A 1 96 ? -10.431 -12.869 -12.998 1 96.04 96 ASN A N 1
ATOM 711 C CA . ASN A 1 96 ? -10.712 -11.516 -12.532 1 96.04 96 ASN A CA 1
ATOM 712 C C . ASN A 1 96 ? -9.836 -11.14 -11.34 1 96.04 96 ASN A C 1
ATOM 714 O O . ASN A 1 96 ? -9.939 -10.03 -10.814 1 96.04 96 ASN A O 1
ATOM 718 N N . LYS A 1 97 ? -8.858 -12.019 -10.951 1 95.92 97 LYS A N 1
ATOM 719 C CA . LYS A 1 97 ? -8.222 -11.73 -9.669 1 95.92 97 LYS A CA 1
ATOM 720 C C . LYS A 1 97 ? -6.709 -11.907 -9.753 1 95.92 97 LYS A C 1
ATOM 722 O O . LYS A 1 97 ? -5.959 -11.225 -9.053 1 95.92 97 LYS A O 1
ATOM 727 N N . LEU A 1 98 ? -6.256 -12.883 -10.551 1 97.19 98 LEU A N 1
ATOM 728 C CA . LEU A 1 98 ? -4.846 -13.236 -10.436 1 97.19 98 LEU A CA 1
ATOM 729 C C . LEU A 1 98 ? -4.305 -13.755 -11.764 1 97.19 98 LEU A C 1
ATOM 731 O O . LEU A 1 98 ? -4.965 -14.546 -12.442 1 97.19 98 LEU A O 1
ATOM 735 N N . ILE A 1 99 ? -3.152 -13.32 -12.143 1 96.77 99 ILE A N 1
ATOM 736 C CA . ILE A 1 99 ? -2.346 -13.858 -13.234 1 96.77 99 ILE A CA 1
ATOM 737 C C . ILE A 1 99 ? -0.917 -14.096 -12.751 1 96.77 99 ILE A C 1
ATOM 739 O O . ILE A 1 99 ? -0.247 -13.168 -12.292 1 96.77 99 ILE A O 1
ATOM 743 N N . VAL A 1 100 ? -0.44 -15.325 -12.8 1 95.88 100 VAL A N 1
ATOM 744 C CA . VAL A 1 100 ? 0.944 -15.668 -12.492 1 95.88 100 VAL A CA 1
ATOM 745 C C . VAL A 1 100 ? 1.625 -16.235 -13.735 1 95.88 100 VAL A C 1
ATOM 747 O O . VAL A 1 100 ? 1.136 -17.196 -14.334 1 95.88 100 VAL A O 1
ATOM 750 N N . GLN A 1 101 ? 2.732 -15.682 -14.103 1 95.05 101 GLN A N 1
ATOM 751 C CA . GLN A 1 101 ? 3.36 -16.137 -15.339 1 95.05 101 GLN A CA 1
ATOM 752 C C . GLN A 1 101 ? 4.881 -16.065 -15.242 1 95.05 101 GLN A C 1
ATOM 754 O O . GLN A 1 101 ? 5.424 -15.211 -14.538 1 95.05 101 GLN A O 1
ATOM 759 N N . GLU A 1 102 ? 5.501 -16.995 -15.865 1 93.47 102 GLU A N 1
ATOM 760 C CA . GLU A 1 102 ? 6.908 -16.839 -16.224 1 93.47 102 GLU A CA 1
ATOM 761 C C . GLU A 1 102 ? 7.07 -15.924 -17.435 1 93.47 102 GLU A C 1
ATOM 763 O O . GLU A 1 102 ? 6.28 -15.989 -18.379 1 93.47 102 GLU A O 1
ATOM 768 N N . TRP A 1 103 ? 8.077 -15.087 -17.362 1 93.29 103 TRP A N 1
ATOM 769 C CA . TRP A 1 103 ? 8.203 -14.01 -18.339 1 93.29 103 TRP A CA 1
ATOM 770 C C . TRP A 1 103 ? 9.661 -13.801 -18.734 1 93.29 103 TRP A C 1
ATOM 772 O O . TRP A 1 103 ? 10.553 -13.847 -17.884 1 93.29 103 TRP A O 1
ATOM 782 N N . ARG A 1 104 ? 9.943 -13.614 -20.047 1 92.24 104 ARG A N 1
ATOM 783 C CA . ARG A 1 104 ? 11.301 -13.313 -20.488 1 92.24 104 ARG A CA 1
ATOM 784 C C . ARG A 1 104 ? 11.293 -12.576 -21.823 1 92.24 104 ARG A C 1
ATOM 786 O O . ARG A 1 104 ? 10.442 -12.834 -22.675 1 92.24 104 ARG A O 1
ATOM 793 N N . LEU A 1 105 ? 12.257 -11.709 -21.951 1 90.51 105 LEU A N 1
ATOM 794 C CA . LEU A 1 105 ? 12.491 -11.11 -23.261 1 90.51 105 LEU A CA 1
ATOM 795 C C . LEU A 1 105 ? 13.236 -12.076 -24.176 1 90.51 105 LEU A C 1
ATOM 797 O O . LEU A 1 105 ? 14.063 -12.864 -23.712 1 90.51 105 LEU A O 1
ATOM 801 N N . GLU A 1 106 ? 12.933 -11.917 -25.399 1 84.85 106 GLU A N 1
ATOM 802 C CA . GLU A 1 106 ? 13.575 -12.786 -26.38 1 84.85 106 GLU A CA 1
ATOM 803 C C . GLU A 1 106 ? 15.077 -12.523 -26.451 1 84.85 106 GLU A C 1
ATOM 805 O O . GLU A 1 106 ? 15.86 -13.435 -26.724 1 84.85 106 GLU A O 1
ATOM 810 N N . ASP A 1 107 ? 15.472 -11.414 -26.11 1 86.09 107 ASP A N 1
ATOM 811 C CA . ASP A 1 107 ? 16.871 -11.039 -26.289 1 86.09 107 ASP A CA 1
ATOM 812 C C . ASP A 1 107 ? 17.683 -11.325 -25.028 1 86.09 107 ASP A C 1
ATOM 814 O O . ASP A 1 107 ? 18.893 -11.092 -24.995 1 86.09 107 ASP A O 1
ATOM 818 N N . TRP A 1 108 ? 17.041 -11.812 -23.958 1 90.33 108 TRP A N 1
ATOM 819 C CA . TRP A 1 108 ? 17.796 -12.212 -22.775 1 90.33 108 TRP A CA 1
ATOM 820 C C . TRP A 1 108 ? 18.675 -13.422 -23.073 1 90.33 108 TRP A C 1
ATOM 822 O O . TRP A 1 108 ? 18.241 -14.363 -23.741 1 90.33 108 TRP A O 1
ATOM 832 N N . GLU A 1 109 ? 19.88 -13.356 -22.685 1 87.95 109 GLU A N 1
ATOM 833 C CA . GLU A 1 109 ? 20.773 -14.5 -22.84 1 87.95 109 GLU A CA 1
ATOM 834 C C . GLU A 1 109 ? 20.173 -15.757 -22.216 1 87.95 109 GLU A C 1
ATOM 836 O O . GLU A 1 109 ? 19.507 -15.686 -21.181 1 87.95 109 GLU A O 1
ATOM 841 N N . PRO A 1 110 ? 20.405 -16.881 -22.781 1 85.8 110 PRO A N 1
ATOM 842 C CA . PRO A 1 110 ? 19.844 -18.134 -22.27 1 85.8 110 PRO A CA 1
ATOM 843 C C . PRO A 1 110 ? 20.216 -18.396 -20.812 1 85.8 110 PRO A C 1
ATOM 845 O O . PRO A 1 110 ? 19.473 -19.069 -20.093 1 85.8 110 PRO A O 1
ATOM 848 N N . SER A 1 111 ? 21.324 -17.833 -20.375 1 87.07 111 SER A N 1
ATOM 849 C CA . SER A 1 111 ? 21.787 -18.072 -19.012 1 87.07 111 SER A CA 1
ATOM 850 C C . SER A 1 111 ? 20.985 -17.256 -18.004 1 87.07 111 SER A C 1
ATOM 852 O O . SER A 1 111 ? 21.013 -17.539 -16.804 1 87.07 111 SER A O 1
ATOM 854 N N . VAL A 1 112 ? 20.345 -16.261 -18.577 1 87.12 112 VAL A N 1
ATOM 855 C CA . VAL A 1 112 ? 19.519 -15.435 -17.702 1 87.12 112 VAL A CA 1
ATOM 856 C C . VAL A 1 112 ? 18.183 -16.13 -17.446 1 87.12 112 VAL A C 1
ATOM 858 O O . VAL A 1 112 ? 17.456 -16.458 -18.386 1 87.12 112 VAL A O 1
ATOM 861 N N . PRO A 1 113 ? 17.889 -16.439 -16.248 1 87.41 113 PRO A N 1
ATOM 862 C CA . PRO A 1 113 ? 16.607 -17.082 -15.953 1 87.41 113 PRO A CA 1
ATOM 863 C C . PRO A 1 113 ? 15.411 -16.186 -16.271 1 87.41 113 PRO A C 1
ATOM 865 O O . PRO A 1 113 ? 15.547 -14.961 -16.313 1 87.41 113 PRO A O 1
ATOM 868 N N . SER A 1 114 ? 14.32 -16.885 -16.527 1 92.65 114 SER A N 1
ATOM 869 C CA . SER A 1 114 ? 13.075 -16.147 -16.715 1 92.65 114 SER A CA 1
ATOM 870 C C . SER A 1 114 ? 12.676 -15.404 -15.445 1 92.65 114 SER A C 1
ATOM 872 O O . SER A 1 114 ? 13.003 -15.836 -14.338 1 92.65 114 SER A O 1
ATOM 874 N N . SER A 1 115 ? 12.109 -14.294 -15.651 1 95.34 115 SER A N 1
ATOM 875 C CA . SER A 1 115 ? 11.491 -13.562 -14.55 1 95.34 115 SER A CA 1
ATOM 876 C C . SER A 1 115 ? 10.076 -14.061 -14.279 1 95.34 115 SER A C 1
ATOM 878 O O . SER A 1 115 ? 9.579 -14.945 -14.98 1 95.34 115 SER A O 1
ATOM 880 N N . THR A 1 116 ? 9.48 -13.656 -13.184 1 96.25 116 THR A N 1
ATOM 881 C CA . THR A 1 116 ? 8.11 -14.001 -12.821 1 96.25 116 THR A CA 1
ATOM 882 C C . THR A 1 116 ? 7.256 -12.744 -12.676 1 96.25 116 THR A C 1
ATOM 884 O O . THR A 1 116 ? 7.677 -11.771 -12.046 1 96.25 116 THR A O 1
ATOM 887 N N . VAL A 1 117 ? 6.069 -12.765 -13.243 1 96.24 117 VAL A N 1
ATOM 888 C CA . VAL A 1 117 ? 5.124 -11.66 -13.112 1 96.24 117 VAL A CA 1
ATOM 889 C C . VAL A 1 117 ? 3.88 -12.129 -12.361 1 96.24 117 VAL A C 1
ATOM 891 O O . VAL A 1 117 ? 3.253 -13.119 -12.744 1 96.24 117 VAL A O 1
ATOM 894 N N . VAL A 1 118 ? 3.583 -11.451 -11.318 1 96.26 118 VAL A N 1
ATOM 895 C CA . VAL A 1 118 ? 2.369 -11.686 -10.544 1 96.26 118 VAL A CA 1
ATOM 896 C C . VAL A 1 118 ? 1.472 -10.452 -10.602 1 96.26 118 VAL A C 1
ATOM 898 O O . VAL A 1 118 ? 1.866 -9.369 -10.164 1 96.26 118 VAL A O 1
ATOM 901 N N . THR A 1 119 ? 0.302 -10.598 -11.12 1 95.77 119 THR A N 1
ATOM 902 C CA . THR A 1 119 ? -0.676 -9.519 -11.187 1 95.77 119 THR A CA 1
ATOM 903 C C . THR A 1 119 ? -1.92 -9.865 -10.373 1 95.77 119 THR A C 1
ATOM 905 O O . THR A 1 119 ? -2.589 -10.864 -10.646 1 95.77 119 THR A O 1
ATOM 908 N N . THR A 1 120 ? -2.205 -9.114 -9.444 1 93.35 120 THR A N 1
ATOM 909 C CA . THR A 1 120 ? -3.449 -9.234 -8.692 1 93.35 120 THR A CA 1
ATOM 910 C C . THR A 1 120 ? -4.412 -8.108 -9.057 1 93.35 120 THR A C 1
ATOM 912 O O . THR A 1 120 ? -3.994 -6.964 -9.249 1 93.35 120 THR A O 1
ATOM 915 N N . ILE A 1 121 ? -5.626 -8.459 -9.162 1 92.7 121 ILE A N 1
ATOM 916 C CA . ILE A 1 121 ? -6.691 -7.518 -9.487 1 92.7 121 ILE A CA 1
ATOM 917 C C . ILE A 1 121 ? -7.773 -7.571 -8.41 1 92.7 121 ILE A C 1
ATOM 919 O O . ILE A 1 121 ? -8.259 -8.65 -8.062 1 92.7 121 ILE A O 1
ATOM 923 N N . SER A 1 122 ? -8.15 -6.431 -7.902 1 85.79 122 SER A N 1
ATOM 924 C CA . SER A 1 122 ? -9.157 -6.372 -6.847 1 85.79 122 SER A CA 1
ATOM 925 C C . SER A 1 122 ? -10.101 -5.191 -7.05 1 85.79 122 SER A C 1
ATOM 927 O O . SER A 1 122 ? -9.727 -4.189 -7.662 1 85.79 122 SER A O 1
ATOM 929 N N . PRO A 1 123 ? -11.272 -5.373 -6.572 1 83.07 123 PRO A N 1
ATOM 930 C CA . PRO A 1 123 ? -12.181 -4.226 -6.628 1 83.07 123 PRO A CA 1
ATOM 931 C C . PRO A 1 123 ? -11.773 -3.102 -5.677 1 83.07 123 PRO A C 1
ATOM 933 O O . PRO A 1 123 ? -11.276 -3.367 -4.58 1 83.07 123 PRO A O 1
ATOM 936 N N . ARG A 1 124 ? -11.979 -1.906 -6.133 1 73.32 124 ARG A N 1
ATOM 937 C CA . ARG A 1 124 ? -11.773 -0.74 -5.28 1 73.32 124 ARG A CA 1
ATOM 938 C C . ARG A 1 124 ? -13.064 -0.347 -4.57 1 73.32 124 ARG A C 1
ATOM 940 O O . ARG A 1 124 ? -14.158 -0.547 -5.102 1 73.32 124 ARG A O 1
ATOM 947 N N . PRO A 1 125 ? -12.971 0.149 -3.374 1 59.96 125 PRO A N 1
ATOM 948 C CA . PRO A 1 125 ? -14.164 0.485 -2.593 1 59.96 125 PRO A CA 1
ATOM 949 C C . PRO A 1 125 ? -15.103 1.438 -3.329 1 59.96 125 PRO A C 1
ATOM 951 O O . PRO A 1 125 ? -16.324 1.342 -3.185 1 59.96 125 PRO A O 1
ATOM 954 N N . HIS A 1 126 ? -14.637 2.347 -4.143 1 60.33 126 HIS A N 1
ATOM 955 C CA . HIS A 1 126 ? -15.488 3.339 -4.79 1 60.33 126 HIS A CA 1
ATOM 956 C C . HIS A 1 126 ? -15.73 2.986 -6.254 1 60.33 126 HIS A C 1
ATOM 958 O O . HIS A 1 126 ? -16.113 3.846 -7.05 1 60.33 126 HIS A O 1
ATOM 964 N N . GLY A 1 127 ? -15.379 1.804 -6.555 1 69.33 127 GLY A N 1
ATOM 965 C CA . GLY A 1 127 ? -15.602 1.333 -7.912 1 69.33 127 GLY A CA 1
ATOM 966 C C . GLY A 1 127 ? -14.324 1.224 -8.723 1 69.33 127 GLY A C 1
ATOM 967 O O . GLY A 1 127 ? -13.375 1.979 -8.502 1 69.33 127 GLY A O 1
ATOM 968 N N . GLY A 1 128 ? -14.315 0.265 -9.584 1 81.14 128 GLY A N 1
ATOM 969 C CA . GLY A 1 128 ? -13.151 0.04 -10.426 1 81.14 128 GLY A CA 1
ATOM 970 C C . GLY A 1 128 ? -12.246 -1.062 -9.911 1 81.14 128 GLY A C 1
ATOM 971 O O . GLY A 1 128 ? -12.682 -1.923 -9.144 1 81.14 128 GLY A O 1
ATOM 972 N N . ALA A 1 129 ? -11.037 -1.002 -10.449 1 85.83 129 ALA A N 1
ATOM 973 C CA . ALA A 1 129 ? -10.116 -2.096 -10.152 1 85.83 129 ALA A CA 1
ATOM 974 C C . ALA A 1 129 ? -8.749 -1.563 -9.732 1 85.83 129 ALA A C 1
ATOM 976 O O . ALA A 1 129 ? -8.263 -0.576 -10.287 1 85.83 129 ALA A O 1
ATOM 977 N N . ARG A 1 130 ? -8.26 -2.163 -8.702 1 82.46 130 ARG A N 1
ATOM 978 C CA . ARG A 1 130 ? -6.845 -2.006 -8.384 1 82.46 130 ARG A CA 1
ATOM 979 C C . ARG A 1 130 ? -6.018 -3.134 -8.993 1 82.46 130 ARG A C 1
ATOM 981 O O . ARG A 1 130 ? -6.359 -4.309 -8.847 1 82.46 130 ARG A O 1
ATOM 988 N N . VAL A 1 131 ? -4.959 -2.784 -9.712 1 87.69 131 VAL A N 1
ATOM 989 C CA . VAL A 1 131 ? -4.059 -3.753 -10.329 1 87.69 131 VAL A CA 1
ATOM 990 C C . VAL A 1 131 ? -2.659 -3.61 -9.736 1 87.69 131 VAL A C 1
ATOM 992 O O . VAL A 1 131 ? -2.039 -2.549 -9.842 1 87.69 131 VAL A O 1
ATOM 995 N N . VAL A 1 132 ? -2.204 -4.678 -9.086 1 86.62 132 VAL A N 1
ATOM 996 C CA . VAL A 1 132 ? -0.86 -4.704 -8.519 1 86.62 132 VAL A CA 1
ATOM 997 C C . VAL A 1 132 ? -0.004 -5.727 -9.263 1 86.62 132 VAL A C 1
ATOM 999 O O . VAL A 1 132 ? -0.359 -6.905 -9.338 1 86.62 132 VAL A O 1
ATOM 1002 N N . LEU A 1 133 ? 1.097 -5.253 -9.807 1 91.06 133 LEU A N 1
ATOM 1003 C CA . LEU A 1 133 ? 2.001 -6.098 -10.579 1 91.06 133 LEU A CA 1
ATOM 1004 C C . LEU A 1 133 ? 3.381 -6.152 -9.931 1 91.06 133 LEU A C 1
ATOM 1006 O O . LEU A 1 133 ? 3.979 -5.112 -9.646 1 91.06 133 LEU A O 1
ATOM 1010 N N . ASN A 1 134 ? 3.837 -7.333 -9.577 1 91.5 134 ASN A N 1
ATOM 1011 C CA . ASN A 1 134 ? 5.215 -7.615 -9.192 1 91.5 134 ASN A CA 1
ATOM 1012 C C . ASN A 1 134 ? 5.965 -8.356 -10.295 1 91.5 134 ASN A C 1
ATOM 1014 O O . ASN A 1 134 ? 5.599 -9.476 -10.657 1 91.5 134 ASN A O 1
ATOM 1018 N N . HIS A 1 135 ? 6.885 -7.722 -10.864 1 94.73 135 HIS A N 1
ATOM 1019 C CA . HIS A 1 135 ? 7.79 -8.342 -11.825 1 94.73 135 HIS A CA 1
ATOM 1020 C C . HIS A 1 135 ? 9.139 -8.658 -11.188 1 94.73 135 HIS A C 1
ATOM 1022 O O . HIS A 1 135 ? 9.984 -7.772 -11.043 1 94.73 135 HIS A O 1
ATOM 1028 N N . ILE A 1 136 ? 9.355 -9.914 -10.962 1 95.25 136 ILE A N 1
ATOM 1029 C CA . ILE A 1 136 ? 10.404 -10.37 -10.057 1 95.25 136 ILE A CA 1
ATOM 1030 C C . ILE A 1 136 ? 11.591 -10.891 -10.864 1 95.25 136 ILE A C 1
ATOM 1032 O O . ILE A 1 136 ? 11.413 -11.638 -11.829 1 95.25 136 ILE A O 1
ATOM 1036 N N . ASN A 1 137 ? 12.847 -10.499 -10.483 1 94.45 137 ASN A N 1
ATOM 1037 C CA . ASN A 1 137 ? 14.112 -10.949 -11.053 1 94.45 137 ASN A CA 1
ATOM 1038 C C . ASN A 1 137 ? 14.282 -10.466 -12.491 1 94.45 137 ASN A C 1
ATOM 1040 O O . ASN A 1 137 ? 14.613 -11.253 -13.38 1 94.45 137 ASN A O 1
ATOM 1044 N N . VAL A 1 138 ? 14.076 -9.199 -12.654 1 93.2 138 VAL A N 1
ATOM 1045 C CA . VAL A 1 138 ? 14.319 -8.531 -13.928 1 93.2 138 VAL A CA 1
ATOM 1046 C C . VAL A 1 138 ? 15.784 -8.113 -14.021 1 93.2 138 VAL A C 1
ATOM 1048 O O . VAL A 1 138 ? 16.326 -7.513 -13.09 1 93.2 138 VAL A O 1
ATOM 1051 N N . PRO A 1 139 ? 16.415 -8.465 -15.064 1 93.16 139 PRO A N 1
ATOM 1052 C CA . PRO A 1 139 ? 17.763 -7.913 -15.221 1 93.16 139 PRO A CA 1
ATOM 1053 C C . PRO A 1 139 ? 17.8 -6.394 -15.063 1 93.16 139 PRO A C 1
ATOM 1055 O O . PRO A 1 139 ? 17 -5.686 -15.681 1 93.16 139 PRO A O 1
ATOM 1058 N N . SER A 1 140 ? 18.739 -5.897 -14.275 1 90.17 140 SER A N 1
ATOM 1059 C CA . SER A 1 140 ? 18.796 -4.49 -13.891 1 90.17 140 SER A CA 1
ATOM 1060 C C . SER A 1 140 ? 18.879 -3.585 -15.116 1 90.17 140 SER A C 1
ATOM 1062 O O . SER A 1 140 ? 18.324 -2.485 -15.12 1 90.17 140 SER A O 1
ATOM 1064 N N . LYS A 1 141 ? 19.527 -4.03 -16.136 1 90.43 141 LYS A N 1
ATOM 1065 C CA . LYS A 1 141 ? 19.718 -3.231 -17.343 1 90.43 141 LYS A CA 1
ATOM 1066 C C . LYS A 1 141 ? 18.388 -2.968 -18.044 1 90.43 141 LYS A C 1
ATOM 1068 O O . LYS A 1 141 ? 18.256 -1.998 -18.792 1 90.43 141 LYS A O 1
ATOM 1073 N N . ASP A 1 142 ? 17.372 -3.8 -17.762 1 91.53 142 ASP A N 1
ATOM 1074 C CA . ASP A 1 142 ? 16.089 -3.697 -18.451 1 91.53 142 ASP A CA 1
ATOM 1075 C C . ASP A 1 142 ? 15.013 -3.13 -17.528 1 91.53 142 ASP A C 1
ATOM 1077 O O . ASP A 1 142 ? 13.863 -2.959 -17.937 1 91.53 142 ASP A O 1
ATOM 1081 N N . ALA A 1 143 ? 15.373 -2.865 -16.292 1 87.77 143 ALA A N 1
ATOM 1082 C CA . ALA A 1 143 ? 14.403 -2.519 -15.256 1 87.77 143 ALA A CA 1
ATOM 1083 C C . ALA A 1 143 ? 13.598 -1.284 -15.65 1 87.77 143 ALA A C 1
ATOM 1085 O O . ALA A 1 143 ? 12.365 -1.302 -15.616 1 87.77 143 ALA A O 1
ATOM 1086 N N . GLU A 1 144 ? 14.271 -0.219 -16.027 1 82.71 144 GLU A N 1
ATOM 1087 C CA . GLU A 1 144 ? 13.597 1.032 -16.36 1 82.71 144 GLU A CA 1
ATOM 1088 C C . GLU A 1 144 ? 12.685 0.862 -17.571 1 82.71 144 GLU A C 1
ATOM 1090 O O . GLU A 1 144 ? 11.54 1.319 -17.562 1 82.71 144 GLU A O 1
ATOM 1095 N N . ARG A 1 145 ? 13.182 0.237 -18.538 1 88.25 145 ARG A N 1
ATOM 1096 C CA . ARG A 1 145 ? 12.427 0.024 -19.769 1 88.25 145 ARG A CA 1
ATOM 1097 C C . ARG A 1 145 ? 11.178 -0.812 -19.508 1 88.25 145 ARG A C 1
ATOM 1099 O O . ARG A 1 145 ? 10.099 -0.501 -20.016 1 88.25 145 ARG A O 1
ATOM 1106 N N . LEU A 1 146 ? 11.317 -1.859 -18.78 1 90.17 146 LEU A N 1
ATOM 1107 C CA . LEU A 1 146 ? 10.188 -2.747 -18.523 1 90.17 146 LEU A CA 1
ATOM 1108 C C . LEU A 1 146 ? 9.175 -2.082 -17.597 1 90.17 146 LEU A C 1
ATOM 1110 O O . LEU A 1 146 ? 7.967 -2.282 -17.747 1 90.17 146 LEU A O 1
ATOM 1114 N N . GLN A 1 147 ? 9.646 -1.341 -16.612 1 85.34 147 GLN A N 1
ATOM 1115 C CA . GLN A 1 147 ? 8.733 -0.581 -15.765 1 85.34 147 GLN A CA 1
ATOM 1116 C C . GLN A 1 147 ? 7.889 0.384 -16.594 1 85.34 147 GLN A C 1
ATOM 1118 O O . GLN A 1 147 ? 6.666 0.431 -16.447 1 85.34 147 GLN A O 1
ATOM 1123 N N . ALA A 1 148 ? 8.531 1.145 -17.476 1 82.12 148 ALA A N 1
ATOM 1124 C CA . ALA A 1 148 ? 7.84 2.055 -18.386 1 82.12 148 ALA A CA 1
ATOM 1125 C C . ALA A 1 148 ? 6.925 1.29 -19.337 1 82.12 148 ALA A C 1
ATOM 1127 O O . ALA A 1 148 ? 5.837 1.761 -19.675 1 82.12 148 ALA A O 1
ATOM 1128 N N . GLY A 1 149 ? 7.336 0.173 -19.734 1 88.24 149 GLY A N 1
ATOM 1129 C CA . GLY A 1 149 ? 6.532 -0.672 -20.603 1 88.24 149 GLY A CA 1
ATOM 1130 C C . GLY A 1 149 ? 5.199 -1.06 -19.992 1 88.24 149 GLY A C 1
ATOM 1131 O O . GLY A 1 149 ? 4.161 -0.984 -20.653 1 88.24 149 GLY A O 1
ATOM 1132 N N . TRP A 1 150 ? 5.221 -1.483 -18.743 1 89.4 150 TRP A N 1
ATOM 1133 C CA . TRP A 1 150 ? 3.986 -1.879 -18.074 1 89.4 150 TRP A CA 1
ATOM 1134 C C . TRP A 1 150 ? 3.044 -0.689 -17.924 1 89.4 150 TRP A C 1
ATOM 1136 O O . TRP A 1 150 ? 1.854 -0.789 -18.232 1 89.4 150 TRP A O 1
ATOM 1146 N N . VAL A 1 151 ? 3.559 0.415 -17.519 1 82.38 151 VAL A N 1
ATOM 1147 C CA . VAL A 1 151 ? 2.722 1.551 -17.144 1 82.38 151 VAL A CA 1
ATOM 1148 C C . VAL A 1 151 ? 2.361 2.36 -18.388 1 82.38 151 VAL A C 1
ATOM 1150 O O . VAL A 1 151 ? 1.181 2.549 -18.692 1 82.38 151 VAL A O 1
ATOM 1153 N N . ASP A 1 152 ? 3.361 2.778 -19.175 1 81.81 152 ASP A N 1
ATOM 1154 C CA . ASP A 1 152 ? 3.19 3.766 -20.237 1 81.81 152 ASP A CA 1
ATOM 1155 C C . ASP A 1 152 ? 2.75 3.101 -21.539 1 81.81 152 ASP A C 1
ATOM 1157 O O . ASP A 1 152 ? 2.253 3.771 -22.447 1 81.81 152 ASP A O 1
ATOM 1161 N N . PHE A 1 153 ? 2.912 1.834 -21.613 1 87.21 153 PHE A N 1
ATOM 1162 C CA . PHE A 1 153 ? 2.53 1.16 -22.849 1 87.21 153 PHE A CA 1
ATOM 1163 C C . PHE A 1 153 ? 1.343 0.233 -22.615 1 87.21 153 PHE A C 1
ATOM 1165 O O . PHE A 1 153 ? 0.236 0.502 -23.088 1 87.21 153 PHE A O 1
ATOM 1172 N N . VAL A 1 154 ? 1.458 -0.759 -21.763 1 90.21 154 VAL A N 1
ATOM 1173 C CA . VAL A 1 154 ? 0.425 -1.776 -21.591 1 90.21 154 VAL A CA 1
ATOM 1174 C C . VAL A 1 154 ? -0.789 -1.166 -20.893 1 90.21 154 VAL A C 1
ATOM 1176 O O . VAL A 1 154 ? -1.89 -1.151 -21.449 1 90.21 154 VAL A O 1
ATOM 1179 N N . TYR A 1 155 ? -0.63 -0.625 -19.688 1 88.31 155 TYR A N 1
ATOM 1180 C CA . TYR A 1 155 ? -1.78 -0.177 -18.911 1 88.31 155 TYR A CA 1
ATOM 1181 C C . TYR A 1 155 ? -2.385 1.087 -19.511 1 88.31 155 TYR A C 1
ATOM 1183 O O . TYR A 1 155 ? -3.601 1.288 -19.454 1 88.31 155 TYR A O 1
ATOM 1191 N N . LYS A 1 156 ? -1.544 1.955 -20.028 1 85.69 156 LYS A N 1
ATOM 1192 C CA . LYS A 1 156 ? -2.077 3.12 -20.729 1 85.69 156 LYS A CA 1
ATOM 1193 C C . LYS A 1 156 ? -2.964 2.699 -21.898 1 85.69 156 LYS A C 1
ATOM 1195 O O . LYS A 1 156 ? -4.05 3.25 -22.09 1 85.69 156 LYS A O 1
ATOM 1200 N N . ALA A 1 157 ? -2.513 1.748 -22.716 1 90.54 157 ALA A N 1
ATOM 1201 C CA . ALA A 1 157 ? -3.277 1.253 -23.858 1 90.54 157 ALA A CA 1
ATOM 1202 C C . ALA A 1 157 ? -4.577 0.595 -23.405 1 90.54 157 ALA A C 1
ATOM 1204 O O . ALA A 1 157 ? -5.616 0.75 -24.051 1 90.54 157 ALA A O 1
ATOM 1205 N N . ILE A 1 158 ? -4.517 -0.125 -22.373 1 91.63 158 ILE A N 1
ATOM 1206 C CA . ILE A 1 158 ? -5.709 -0.794 -21.861 1 91.63 158 ILE A CA 1
ATOM 1207 C C . ILE A 1 158 ? -6.713 0.246 -21.37 1 91.63 158 ILE A C 1
ATOM 1209 O O . ILE A 1 158 ? -7.917 0.112 -21.601 1 91.63 158 ILE A O 1
ATOM 1213 N N . ARG A 1 159 ? -6.26 1.252 -20.745 1 88.29 159 ARG A N 1
ATOM 1214 C CA . ARG A 1 159 ? -7.142 2.331 -20.311 1 88.29 159 ARG A CA 1
ATOM 1215 C C . ARG A 1 159 ? -7.866 2.957 -21.498 1 88.29 159 ARG A C 1
ATOM 1217 O O . ARG A 1 159 ? -9.069 3.216 -21.431 1 88.29 159 ARG A O 1
ATOM 1224 N N . ALA A 1 160 ? -7.085 3.248 -22.475 1 88.09 160 ALA A N 1
ATOM 1225 C CA . ALA A 1 160 ? -7.663 3.852 -23.673 1 88.09 160 ALA A CA 1
ATOM 1226 C C . ALA A 1 160 ? -8.682 2.919 -24.32 1 88.09 160 ALA A C 1
ATOM 1228 O O . ALA A 1 160 ? -9.775 3.349 -24.696 1 88.09 160 ALA A O 1
ATOM 1229 N N . TYR A 1 161 ? -8.32 1.658 -24.423 1 93.51 161 TYR A N 1
ATOM 1230 C CA . TYR A 1 161 ? -9.174 0.654 -25.046 1 93.51 161 TYR A CA 1
ATOM 1231 C C . TYR A 1 161 ? -10.49 0.512 -24.291 1 93.51 161 TYR A C 1
ATOM 1233 O O . TYR A 1 161 ? -11.551 0.367 -24.902 1 93.51 161 TYR A O 1
ATOM 1241 N N . LEU A 1 162 ? -10.427 0.624 -22.996 1 93.27 162 LEU A N 1
ATOM 1242 C CA . LEU A 1 162 ? -11.604 0.429 -22.156 1 93.27 162 LEU A CA 1
ATOM 1243 C C . LEU A 1 162 ? -12.325 1.752 -21.916 1 93.27 162 LEU A C 1
ATOM 1245 O O . LEU A 1 162 ? -13.298 1.805 -21.16 1 93.27 162 LEU A O 1
ATOM 1249 N N . LYS A 1 163 ? -11.838 2.84 -22.561 1 88.29 163 LYS A N 1
ATOM 1250 C CA . LYS A 1 163 ? -12.409 4.175 -22.406 1 88.29 163 LYS A CA 1
ATOM 1251 C C . LYS A 1 163 ? -12.535 4.552 -20.933 1 88.29 163 LYS A C 1
ATOM 1253 O O . LYS A 1 163 ? -13.591 5.012 -20.493 1 88.29 163 LYS A O 1
ATOM 1258 N N . ASP A 1 164 ? -11.52 4.073 -20.279 1 79.54 164 ASP A N 1
ATOM 1259 C CA . ASP A 1 164 ? -11.465 4.385 -18.854 1 79.54 164 ASP A CA 1
ATOM 1260 C C . ASP A 1 164 ? -11.189 5.869 -18.627 1 79.54 164 ASP A C 1
ATOM 1262 O O . ASP A 1 164 ? -10.032 6.286 -18.548 1 79.54 164 ASP A O 1
ATOM 1266 N N . GLU A 1 165 ? -12.23 6.775 -18.896 1 63.83 165 GLU A N 1
ATOM 1267 C CA . GLU A 1 165 ? -12.138 8.223 -18.739 1 63.83 165 GLU A CA 1
ATOM 1268 C C . GLU A 1 165 ? -12.05 8.614 -17.267 1 63.83 165 GLU A C 1
ATOM 1270 O O . GLU A 1 165 ? -11.578 9.704 -16.935 1 63.83 165 GLU A O 1
ATOM 1275 N N . LYS A 1 166 ? -12.768 7.91 -16.539 1 53 166 LYS A N 1
ATOM 1276 C CA . LYS A 1 166 ? -12.856 8.239 -15.12 1 53 166 LYS A CA 1
ATOM 1277 C C . LYS A 1 166 ? -11.613 7.769 -14.369 1 53 166 LYS A C 1
ATOM 1279 O O . LYS A 1 166 ? -11.557 6.629 -13.903 1 53 166 LYS A O 1
ATOM 1284 N N . ASN A 1 167 ? -10.522 8.026 -15.108 1 51.34 167 ASN A N 1
ATOM 1285 C CA . ASN A 1 167 ? -9.379 7.575 -14.321 1 51.34 167 ASN A CA 1
ATOM 1286 C C . ASN A 1 167 ? -9.587 7.833 -12.831 1 51.34 167 ASN A C 1
ATOM 1288 O O . ASN A 1 167 ? -9.586 8.984 -12.391 1 51.34 167 ASN A O 1
ATOM 1292 N N . ALA A 1 168 ? -10.554 7.16 -12.31 1 48.4 168 ALA A N 1
ATOM 1293 C CA . ALA A 1 168 ? -10.528 7.55 -10.903 1 48.4 168 ALA A CA 1
ATOM 1294 C C . ALA A 1 168 ? -9.155 8.087 -10.508 1 48.4 168 ALA A C 1
ATOM 1296 O O . ALA A 1 168 ? -8.555 8.876 -11.241 1 48.4 168 ALA A O 1
ATOM 1297 N N . ARG A 1 169 ? -8.353 7.527 -9.638 1 50.5 169 ARG A N 1
ATOM 1298 C CA . ARG A 1 169 ? -7.154 8.174 -9.115 1 50.5 169 ARG A CA 1
ATOM 1299 C C . ARG A 1 169 ? -5.976 7.996 -10.067 1 50.5 169 ARG A C 1
ATOM 1301 O O . ARG A 1 169 ? -5.67 6.876 -10.482 1 50.5 169 ARG A O 1
ATOM 1308 N N . PRO A 1 170 ? -5.728 9.177 -10.865 1 51.46 170 PRO A N 1
ATOM 1309 C CA . PRO A 1 170 ? -4.528 9.138 -11.704 1 51.46 170 PRO A CA 1
ATOM 1310 C C . PRO A 1 170 ? -3.421 8.269 -11.11 1 51.46 170 PRO A C 1
ATOM 1312 O O . PRO A 1 170 ? -3.397 8.036 -9.899 1 51.46 170 PRO A O 1
ATOM 1315 N N . PRO A 1 171 ? -2.699 7.73 -11.986 1 54.26 171 PRO A N 1
ATOM 1316 C CA . PRO A 1 171 ? -1.516 7.032 -11.478 1 54.26 171 PRO A CA 1
ATOM 1317 C C . PRO A 1 171 ? -0.794 7.814 -10.383 1 54.26 171 PRO A C 1
ATOM 1319 O O . PRO A 1 171 ? -0.688 9.04 -10.462 1 54.26 171 PRO A O 1
ATOM 1322 N N . ARG A 1 172 ? -0.768 7.244 -9.271 1 60.43 172 ARG A N 1
ATOM 1323 C CA . ARG A 1 172 ? -0.011 7.863 -8.188 1 60.43 172 ARG A CA 1
ATOM 1324 C C . ARG A 1 172 ? 1.484 7.852 -8.488 1 60.43 172 ARG A C 1
ATOM 1326 O O . ARG A 1 172 ? 2.065 6.794 -8.738 1 60.43 172 ARG A O 1
ATOM 1333 N N . THR A 1 173 ? 1.927 9.034 -8.967 1 62.83 173 THR A N 1
ATOM 1334 C CA . THR A 1 173 ? 3.355 9.27 -9.148 1 62.83 173 THR A CA 1
ATOM 1335 C C . THR A 1 173 ? 3.873 10.27 -8.118 1 62.83 173 THR A C 1
ATOM 1337 O O . THR A 1 173 ? 3.1 10.799 -7.316 1 62.83 173 THR A O 1
ATOM 1340 N N . GLY A 1 174 ? 5.147 10.379 -7.87 1 76.15 174 GLY A N 1
ATOM 1341 C CA . GLY A 1 174 ? 5.761 11.397 -7.032 1 76.15 174 GLY A CA 1
ATOM 1342 C C . GLY A 1 174 ? 6.283 10.851 -5.716 1 76.15 174 GLY A C 1
ATOM 1343 O O . GLY A 1 174 ? 6.326 9.636 -5.516 1 76.15 174 GLY A O 1
ATOM 1344 N N . ARG A 1 175 ? 6.532 11.856 -4.885 1 81.61 175 ARG A N 1
ATOM 1345 C CA . ARG A 1 175 ? 7.114 11.522 -3.589 1 81.61 175 ARG A CA 1
ATOM 1346 C C . ARG A 1 175 ? 6.027 11.319 -2.538 1 81.61 175 ARG A C 1
ATOM 1348 O O . ARG A 1 175 ? 4.947 11.905 -2.633 1 81.61 175 ARG A O 1
ATOM 1355 N N . ASN A 1 176 ? 6.336 10.543 -1.581 1 81.18 176 ASN A N 1
ATOM 1356 C CA . ASN A 1 176 ? 5.371 10.198 -0.543 1 81.18 176 ASN A CA 1
ATOM 1357 C C . ASN A 1 176 ? 5.283 11.285 0.525 1 81.18 176 ASN A C 1
ATOM 1359 O O . ASN A 1 176 ? 6.297 11.877 0.898 1 81.18 176 ASN A O 1
ATOM 1363 N N . LEU A 1 177 ? 4.017 11.583 0.911 1 88.12 177 LEU A N 1
ATOM 1364 C CA . LEU A 1 177 ? 3.846 12.075 2.273 1 88.12 177 LEU A CA 1
ATOM 1365 C C . LEU A 1 177 ? 4.122 10.971 3.289 1 88.12 177 LEU A C 1
ATOM 1367 O O . LEU A 1 177 ? 3.297 10.073 3.475 1 88.12 177 LEU A O 1
ATOM 1371 N N . CYS A 1 178 ? 5.231 10.95 3.903 1 83.48 178 CYS A N 1
ATOM 1372 C CA . CYS A 1 178 ? 5.72 9.722 4.519 1 83.48 178 CYS A CA 1
ATOM 1373 C C . CYS A 1 178 ? 5.594 9.784 6.036 1 83.48 178 CYS A C 1
ATOM 1375 O O . CYS A 1 178 ? 5.718 8.764 6.716 1 83.48 178 CYS A O 1
ATOM 1377 N N . HIS A 1 179 ? 5.364 10.92 6.566 1 88.33 179 HIS A N 1
ATOM 1378 C CA . HIS A 1 179 ? 5.324 11.086 8.014 1 88.33 179 HIS A CA 1
ATOM 1379 C C . HIS A 1 179 ? 4.47 12.287 8.408 1 88.33 179 HIS A C 1
ATOM 1381 O O . HIS A 1 179 ? 4.469 13.307 7.715 1 88.33 179 HIS A O 1
ATOM 1387 N N . VAL A 1 180 ? 3.709 12.147 9.45 1 91.24 180 VAL A N 1
ATOM 1388 C CA . VAL A 1 180 ? 2.925 13.246 10.003 1 91.24 180 VAL A CA 1
ATOM 1389 C C . VAL A 1 180 ? 3.2 13.375 11.5 1 91.24 180 VAL A C 1
ATOM 1391 O O . VAL A 1 180 ? 3.201 12.378 12.225 1 91.24 180 VAL A O 1
ATOM 1394 N N . GLU A 1 181 ? 3.425 14.58 11.907 1 89.97 181 GLU A N 1
ATOM 1395 C CA . GLU A 1 181 ? 3.538 14.847 13.337 1 89.97 181 GLU A CA 1
ATOM 1396 C C . GLU A 1 181 ? 2.316 15.599 13.857 1 89.97 181 GLU A C 1
ATOM 1398 O O . GLU A 1 181 ? 1.908 16.607 13.276 1 89.97 181 GLU A O 1
ATOM 1403 N N . ILE A 1 182 ? 1.776 15.118 14.86 1 91.07 182 ILE A N 1
ATOM 1404 C CA . ILE A 1 182 ? 0.657 15.732 15.567 1 91.07 182 ILE A CA 1
ATOM 1405 C C . ILE A 1 182 ? 1.134 16.288 16.907 1 91.07 182 ILE A C 1
ATOM 1407 O O . ILE A 1 182 ? 1.465 15.527 17.819 1 91.07 182 ILE A O 1
ATOM 1411 N N . PRO A 1 183 ? 1.173 17.581 16.971 1 89.07 183 PRO A N 1
ATOM 1412 C CA . PRO A 1 183 ? 1.707 18.156 18.208 1 89.07 183 PRO A CA 1
ATOM 1413 C C . PRO A 1 183 ? 0.897 17.759 19.44 1 89.07 183 PRO A C 1
ATOM 1415 O O . PRO A 1 183 ? -0.331 17.667 19.372 1 89.07 183 PRO A O 1
ATOM 1418 N N . ALA A 1 184 ? 1.648 17.59 20.552 1 91.07 184 ALA A N 1
ATOM 1419 C CA . ALA A 1 184 ? 0.981 17.166 21.78 1 91.07 184 ALA A CA 1
ATOM 1420 C C . ALA A 1 184 ? 1.628 17.805 23.005 1 91.07 184 ALA A C 1
ATOM 1422 O O . ALA A 1 184 ? 2.853 17.931 23.073 1 91.07 184 ALA A O 1
ATOM 1423 N N . LYS A 1 185 ? 0.818 18.268 23.882 1 88.81 185 LYS A N 1
ATOM 1424 C CA . LYS A 1 185 ? 1.305 18.675 25.197 1 88.81 185 LYS A CA 1
ATOM 1425 C C . LYS A 1 185 ? 1.762 17.469 26.012 1 88.81 185 LYS A C 1
ATOM 1427 O O . LYS A 1 185 ? 2.744 17.55 26.754 1 88.81 185 LYS A O 1
ATOM 1432 N N . ASP A 1 186 ? 1.085 16.443 25.904 1 91.78 186 ASP A N 1
ATOM 1433 C CA . ASP A 1 186 ? 1.381 15.144 26.501 1 91.78 186 ASP A CA 1
ATOM 1434 C C . ASP A 1 186 ? 1.323 14.032 25.457 1 91.78 186 ASP A C 1
ATOM 1436 O O . ASP A 1 186 ? 0.238 13.575 25.09 1 91.78 186 ASP A O 1
ATOM 1440 N N . ALA A 1 187 ? 2.485 13.567 25.077 1 92.62 187 ALA A N 1
ATOM 1441 C CA . ALA A 1 187 ? 2.585 12.616 23.973 1 92.62 187 ALA A CA 1
ATOM 1442 C C . ALA A 1 187 ? 1.927 11.287 24.332 1 92.62 187 ALA A C 1
ATOM 1444 O O . ALA A 1 187 ? 1.34 10.626 23.472 1 92.62 187 ALA A O 1
ATOM 1445 N N . ASP A 1 188 ? 2.045 10.921 25.579 1 93.35 188 ASP A N 1
ATOM 1446 C CA . ASP A 1 188 ? 1.438 9.664 26.007 1 93.35 188 ASP A CA 1
ATOM 1447 C C . ASP A 1 188 ? -0.086 9.749 25.967 1 93.35 188 ASP A C 1
ATOM 1449 O O . ASP A 1 188 ? -0.755 8.802 25.547 1 93.35 188 ASP A O 1
ATOM 1453 N N . ARG A 1 189 ? -0.581 10.856 26.401 1 95.76 189 ARG A N 1
ATOM 1454 C CA . ARG A 1 189 ? -2.025 11.063 26.362 1 95.76 189 ARG A CA 1
ATOM 1455 C C . ARG A 1 189 ? -2.535 11.097 24.926 1 95.76 189 ARG A C 1
ATOM 1457 O O . ARG A 1 189 ? -3.572 10.506 24.615 1 95.76 189 ARG A O 1
ATOM 1464 N N . ALA A 1 190 ? -1.835 11.821 24.106 1 95.28 190 ALA A N 1
ATOM 1465 C CA . ALA A 1 190 ? -2.193 11.842 22.69 1 95.28 190 ALA A CA 1
ATOM 1466 C C . ALA A 1 190 ? -2.18 10.435 22.1 1 95.28 190 ALA A C 1
ATOM 1468 O O . ALA A 1 190 ? -3.12 10.036 21.409 1 95.28 190 ALA A O 1
ATOM 1469 N N . GLY A 1 191 ? -1.107 9.715 22.298 1 95.02 191 GLY A N 1
ATOM 1470 C CA . GLY A 1 191 ? -0.997 8.352 21.803 1 95.02 191 GLY A CA 1
ATOM 1471 C C . GLY A 1 191 ? -2.153 7.467 22.231 1 95.02 191 GLY A C 1
ATOM 1472 O O . GLY A 1 191 ? -2.69 6.705 21.424 1 95.02 191 GLY A O 1
ATOM 1473 N N . LYS A 1 192 ? -2.495 7.535 23.439 1 95.34 192 LYS A N 1
ATOM 1474 C CA . LYS A 1 192 ? -3.615 6.749 23.946 1 95.34 192 LYS A CA 1
ATOM 1475 C C . LYS A 1 192 ? -4.913 7.116 23.232 1 95.34 192 LYS A C 1
ATOM 1477 O O . LYS A 1 192 ? -5.711 6.239 22.894 1 95.34 192 LYS A O 1
ATOM 1482 N N . PHE A 1 193 ? -5.15 8.423 23.042 1 97.29 193 PHE A N 1
ATOM 1483 C CA . PHE A 1 193 ? -6.336 8.885 22.33 1 97.29 193 PHE A CA 1
ATOM 1484 C C . PHE A 1 193 ? -6.429 8.235 20.954 1 97.29 193 PHE A C 1
ATOM 1486 O O . PHE A 1 193 ? -7.46 7.66 20.602 1 97.29 193 PHE A O 1
ATOM 1493 N N . TYR A 1 194 ? -5.401 8.283 20.193 1 96.14 194 TYR A N 1
ATOM 1494 C CA . TYR A 1 194 ? -5.427 7.807 18.814 1 96.14 194 TYR A CA 1
ATOM 1495 C C . TYR A 1 194 ? -5.454 6.284 18.764 1 96.14 194 TYR A C 1
ATOM 1497 O O . TYR A 1 194 ? -6.041 5.697 17.852 1 96.14 194 TYR A O 1
ATOM 1505 N N . ALA A 1 195 ? -4.833 5.634 19.744 1 92.49 195 ALA A N 1
ATOM 1506 C CA . ALA A 1 195 ? -4.951 4.182 19.85 1 92.49 195 ALA A CA 1
ATOM 1507 C C . ALA A 1 195 ? -6.39 3.768 20.14 1 92.49 195 ALA A C 1
ATOM 1509 O O . ALA A 1 195 ? -6.911 2.835 19.525 1 92.49 195 ALA A O 1
ATOM 1510 N N . ASP A 1 196 ? -7.017 4.447 20.993 1 95.32 196 ASP A N 1
ATOM 1511 C CA . ASP A 1 196 ? -8.366 4.099 21.427 1 95.32 196 ASP A CA 1
ATOM 1512 C C . ASP A 1 196 ? -9.39 4.409 20.337 1 95.32 196 ASP A C 1
ATOM 1514 O O . ASP A 1 196 ? -10.356 3.665 20.156 1 95.32 196 ASP A O 1
ATOM 1518 N N . VAL A 1 197 ? -9.253 5.511 19.72 1 96.18 197 VAL A N 1
ATOM 1519 C CA . VAL A 1 197 ? -10.264 5.966 18.771 1 96.18 197 VAL A CA 1
ATOM 1520 C C . VAL A 1 197 ? -10.08 5.247 17.436 1 96.18 197 VAL A C 1
ATOM 1522 O O . VAL A 1 197 ? -11.053 4.791 16.831 1 96.18 197 VAL A O 1
ATOM 1525 N N . PHE A 1 198 ? -8.804 5.121 16.999 1 92.82 198 PHE A N 1
ATOM 1526 C CA . PHE A 1 198 ? -8.598 4.673 15.627 1 92.82 198 PHE A CA 1
ATOM 1527 C C . PHE A 1 198 ? -7.887 3.325 15.599 1 92.82 198 PHE A C 1
ATOM 1529 O O . PHE A 1 198 ? -7.663 2.757 14.527 1 92.82 198 PHE A O 1
ATOM 1536 N N . GLY A 1 199 ? -7.462 2.832 16.758 1 87.41 199 GLY A N 1
ATOM 1537 C CA . GLY A 1 199 ? -6.8 1.538 16.809 1 87.41 199 GLY A CA 1
ATOM 1538 C C . GLY A 1 199 ? -5.358 1.587 16.341 1 87.41 199 GLY A C 1
ATOM 1539 O O . GLY A 1 199 ? -4.824 0.587 15.855 1 87.41 199 GLY A O 1
ATOM 1540 N N . TRP A 1 200 ? -4.691 2.682 16.423 1 87.56 200 TRP A N 1
ATOM 1541 C CA . TRP A 1 200 ? -3.313 2.81 15.961 1 87.56 200 TRP A CA 1
ATOM 1542 C C . TRP A 1 200 ? -2.35 2.123 16.923 1 87.56 200 TRP A C 1
ATOM 1544 O O . TRP A 1 200 ? -2.613 2.048 18.126 1 87.56 200 TRP A O 1
ATOM 1554 N N . ASN A 1 201 ? -1.314 1.656 16.307 1 82.43 201 ASN A N 1
ATOM 1555 C CA . ASN A 1 201 ? -0.186 1.229 17.127 1 82.43 201 ASN A CA 1
ATOM 1556 C C . ASN A 1 201 ? 0.664 2.416 17.573 1 82.43 201 ASN A C 1
ATOM 1558 O O . ASN A 1 201 ? 1.164 3.174 16.74 1 82.43 201 ASN A O 1
ATOM 1562 N N . VAL A 1 202 ? 0.709 2.638 18.86 1 87.02 202 VAL A N 1
ATOM 1563 C CA . VAL A 1 202 ? 1.487 3.721 19.451 1 87.02 202 VAL A CA 1
ATOM 1564 C C . VAL A 1 202 ? 2.586 3.143 20.34 1 87.02 202 VAL A C 1
ATOM 1566 O O . VAL A 1 202 ? 2.34 2.224 21.125 1 87.02 202 VAL A O 1
ATOM 1569 N N . SER A 1 203 ? 3.835 3.604 20.067 1 83.06 203 SER A N 1
ATOM 1570 C CA . SER A 1 203 ? 4.959 3.138 20.873 1 83.06 203 SER A CA 1
ATOM 1571 C C . SER A 1 203 ? 6.051 4.199 20.964 1 83.06 203 SER A C 1
ATOM 1573 O O . SER A 1 203 ? 6.052 5.164 20.197 1 83.06 203 SER A O 1
ATOM 1575 N N . LYS A 1 204 ? 6.897 3.963 21.877 1 81.9 204 LYS A N 1
ATOM 1576 C CA . LYS A 1 204 ? 8.077 4.818 21.968 1 81.9 204 LYS A CA 1
ATOM 1577 C C . LYS A 1 204 ? 9.14 4.398 20.957 1 81.9 204 LYS A C 1
ATOM 1579 O O . LYS A 1 204 ? 9.692 3.3 21.049 1 81.9 204 LYS A O 1
ATOM 1584 N N . TRP A 1 205 ? 9.319 5.235 20.007 1 76.82 205 TRP A N 1
ATOM 1585 C CA . TRP A 1 205 ? 10.318 4.944 18.985 1 76.82 205 TRP A CA 1
ATOM 1586 C C . TRP A 1 205 ? 11.702 5.405 19.429 1 76.82 205 TRP A C 1
ATOM 1588 O O . TRP A 1 205 ? 12.717 4.931 18.913 1 76.82 205 TRP A O 1
ATOM 1598 N N . ALA A 1 206 ? 11.751 6.383 20.363 1 74.18 206 ALA A N 1
ATOM 1599 C CA . ALA A 1 206 ? 12.952 6.899 21.015 1 74.18 206 ALA A CA 1
ATOM 1600 C C . ALA A 1 206 ? 12.642 7.388 22.427 1 74.18 206 ALA A C 1
ATOM 1602 O O . ALA A 1 206 ? 11.477 7.454 22.826 1 74.18 206 ALA A O 1
ATOM 1603 N N . GLU A 1 207 ? 13.626 7.63 23.138 1 75.86 207 GLU A N 1
ATOM 1604 C CA . GLU A 1 207 ? 13.48 8.017 24.538 1 75.86 207 GLU A CA 1
ATOM 1605 C C . GLU A 1 207 ? 12.445 9.127 24.699 1 75.86 207 GLU A C 1
ATOM 1607 O O . GLU A 1 207 ? 11.639 9.101 25.631 1 75.86 207 GLU A O 1
ATOM 1612 N N . GLU A 1 208 ? 12.395 10.071 23.796 1 77.97 208 GLU A N 1
ATOM 1613 C CA . GLU A 1 208 ? 11.473 11.189 23.968 1 77.97 208 GLU A CA 1
ATOM 1614 C C . GLU A 1 208 ? 10.545 11.33 22.765 1 77.97 208 GLU A C 1
ATOM 1616 O O . GLU A 1 208 ? 10.121 12.437 22.427 1 77.97 208 GLU A O 1
ATOM 1621 N N . TYR A 1 209 ? 10.283 10.257 22.14 1 83.51 209 TYR A N 1
ATOM 1622 C CA . TYR A 1 209 ? 9.434 10.361 20.959 1 83.51 209 TYR A CA 1
ATOM 1623 C C . TYR A 1 209 ? 8.422 9.223 20.912 1 83.51 209 TYR A C 1
ATOM 1625 O O . TYR A 1 209 ? 8.797 8.055 20.781 1 83.51 209 TYR A O 1
ATOM 1633 N N . VAL A 1 210 ? 7.217 9.578 21.075 1 88.16 210 VAL A N 1
ATOM 1634 C CA . VAL A 1 210 ? 6.116 8.635 20.911 1 88.16 210 VAL A CA 1
ATOM 1635 C C . VAL A 1 210 ? 5.648 8.635 19.457 1 88.16 210 VAL A C 1
ATOM 1637 O O . VAL A 1 210 ? 5.202 9.663 18.942 1 88.16 210 VAL A O 1
ATOM 1640 N N . GLY A 1 211 ? 5.877 7.5 18.832 1 87.88 211 GLY A N 1
ATOM 1641 C CA . GLY A 1 211 ? 5.479 7.37 17.439 1 87.88 211 GLY A CA 1
ATOM 1642 C C . GLY A 1 211 ? 4.236 6.521 17.251 1 87.88 211 GLY A C 1
ATOM 1643 O O . GLY A 1 211 ? 3.754 5.898 18.199 1 87.88 211 GLY A O 1
ATOM 1644 N N . PHE A 1 212 ? 3.603 6.674 16.04 1 86.83 212 PHE A N 1
ATOM 1645 C CA . PHE A 1 212 ? 2.455 5.841 15.703 1 86.83 212 PHE A CA 1
ATOM 1646 C C . PHE A 1 212 ? 2.585 5.286 14.289 1 86.83 212 PHE A C 1
ATOM 1648 O O . PHE A 1 212 ? 3.263 5.876 13.445 1 86.83 212 PHE A O 1
ATOM 1655 N N . SER A 1 213 ? 1.93 4.16 13.991 1 80.48 213 SER A N 1
ATOM 1656 C CA . SER A 1 213 ? 1.623 3.608 12.675 1 80.48 213 SER A CA 1
ATOM 1657 C C . SER A 1 213 ? 0.119 3.576 12.426 1 80.48 213 SER A C 1
ATOM 1659 O O . SER A 1 213 ? -0.633 2.991 13.209 1 80.48 213 SER A O 1
ATOM 1661 N N . SER A 1 214 ? -0.252 4.317 11.304 1 79.8 214 SER A N 1
ATOM 1662 C CA . SER A 1 214 ? -1.677 4.379 10.997 1 79.8 214 SER A CA 1
ATOM 1663 C C . SER A 1 214 ? -2.078 3.287 10.011 1 79.8 214 SER A C 1
ATOM 1665 O O . SER A 1 214 ? -1.254 2.826 9.218 1 79.8 214 SER A O 1
ATOM 1667 N N . GLY A 1 215 ? -3.369 2.891 10.016 1 70.26 215 GLY A N 1
ATOM 1668 C CA . GLY A 1 215 ? -4.043 2.067 9.025 1 70.26 215 GLY A CA 1
ATOM 1669 C C . GLY A 1 215 ? -3.309 0.774 8.725 1 70.26 215 GLY A C 1
ATOM 1670 O O . GLY A 1 215 ? -2.203 0.552 9.223 1 70.26 215 GLY A O 1
ATOM 1671 N N . PRO A 1 216 ? -4.015 0.036 7.993 1 58.77 216 PRO A N 1
ATOM 1672 C CA . PRO A 1 216 ? -3.359 -1.18 7.506 1 58.77 216 PRO A CA 1
ATOM 1673 C C . PRO A 1 216 ? -2.521 -0.938 6.253 1 58.77 216 PRO A C 1
ATOM 1675 O O . PRO A 1 216 ? -2.803 -0.013 5.487 1 58.77 216 PRO A O 1
ATOM 1678 N N . ARG A 1 217 ? -1.35 -1.344 6.05 1 55.05 217 ARG A N 1
ATOM 1679 C CA . ARG A 1 217 ? -0.425 -1.152 4.937 1 55.05 217 ARG A CA 1
ATOM 1680 C C . ARG A 1 217 ? -1.116 -1.406 3.602 1 55.05 217 ARG A C 1
ATOM 1682 O O . ARG A 1 217 ? -0.723 -0.844 2.577 1 55.05 217 ARG A O 1
ATOM 1689 N N . ASN A 1 218 ? -2.324 -2.171 3.573 1 48.81 218 ASN A N 1
ATOM 1690 C CA . ASN A 1 218 ? -2.92 -2.579 2.306 1 48.81 218 ASN A CA 1
ATOM 1691 C C . ASN A 1 218 ? -4.201 -1.803 2.013 1 48.81 218 ASN A C 1
ATOM 1693 O O . ASN A 1 218 ? -5.055 -2.269 1.257 1 48.81 218 ASN A O 1
ATOM 1697 N N . SER A 1 219 ? -4.056 -0.558 2.655 1 52.27 219 SER A N 1
ATOM 1698 C CA . SER A 1 219 ? -5.322 0.098 2.344 1 52.27 219 SER A CA 1
ATOM 1699 C C . SER A 1 219 ? -5.176 1.05 1.162 1 52.27 219 SER A C 1
ATOM 1701 O O . SER A 1 219 ? -4.077 1.534 0.88 1 52.27 219 SER A O 1
ATOM 1703 N N . GLU A 1 220 ? -6.085 0.855 0.27 1 52.47 220 GLU A N 1
ATOM 1704 C CA . GLU A 1 220 ? -6.185 1.79 -0.847 1 52.47 220 GLU A CA 1
ATOM 1705 C C . GLU A 1 220 ? -6.088 3.235 -0.367 1 52.47 220 GLU A C 1
ATOM 1707 O O . GLU A 1 220 ? -5.783 4.136 -1.151 1 52.47 220 GLU A O 1
ATOM 1712 N N . TRP A 1 221 ? -6.303 3.205 0.987 1 54.16 221 TRP A N 1
ATOM 1713 C CA . TRP A 1 221 ? -6.241 4.575 1.486 1 54.16 221 TRP A CA 1
ATOM 1714 C C . TRP A 1 221 ? -4.995 4.789 2.339 1 54.16 221 TRP A C 1
ATOM 1716 O O . TRP A 1 221 ? -4.5 3.853 2.971 1 54.16 221 TRP A O 1
ATOM 1726 N N . GLY A 1 222 ? -4.182 5.559 1.976 1 59.55 222 GLY A N 1
ATOM 1727 C CA . GLY A 1 222 ? -2.846 5.989 2.359 1 59.55 222 GLY A CA 1
ATOM 1728 C C . GLY A 1 222 ? -2.581 5.857 3.846 1 59.55 222 GLY A C 1
ATOM 1729 O O . GLY A 1 222 ? -3.5 5.974 4.659 1 59.55 222 GLY A O 1
ATOM 1730 N N . TRP A 1 223 ? -1.648 4.952 4.267 1 68.48 223 TRP A N 1
ATOM 1731 C CA . TRP A 1 223 ? -1.132 4.927 5.631 1 68.48 223 TRP A CA 1
ATOM 1732 C C . TRP A 1 223 ? 0.079 5.843 5.772 1 68.48 223 TRP A C 1
ATOM 1734 O O . TRP A 1 223 ? 0.818 6.059 4.808 1 68.48 223 TRP A O 1
ATOM 1744 N N . VAL A 1 224 ? 0.096 6.624 6.771 1 76.38 224 VAL A N 1
ATOM 1745 C CA . VAL A 1 224 ? 1.237 7.461 7.128 1 76.38 224 VAL A CA 1
ATOM 1746 C C . VAL A 1 224 ? 1.649 7.184 8.572 1 76.38 224 VAL A C 1
ATOM 1748 O O . VAL A 1 224 ? 0.796 7.031 9.449 1 76.38 224 VAL A O 1
ATOM 1751 N N . ASP A 1 225 ? 2.9 6.958 8.79 1 80.68 225 ASP A N 1
ATOM 1752 C CA . ASP A 1 225 ? 3.415 6.909 10.155 1 80.68 225 ASP A CA 1
ATOM 1753 C C . ASP A 1 225 ? 3.719 8.31 10.679 1 80.68 225 ASP A C 1
ATOM 1755 O O . ASP A 1 225 ? 3.73 9.276 9.912 1 80.68 225 ASP A O 1
ATOM 1759 N N . GLY A 1 226 ? 3.797 8.408 11.909 1 87.5 226 GLY A N 1
ATOM 1760 C CA . GLY A 1 226 ? 4.108 9.702 12.495 1 87.5 226 GLY A CA 1
ATOM 1761 C C . GLY A 1 226 ? 4.361 9.636 13.989 1 87.5 226 GLY A C 1
ATOM 1762 O O . GLY A 1 226 ? 4.73 8.584 14.516 1 87.5 226 GLY A O 1
ATOM 1763 N N . GLY A 1 227 ? 4.368 10.72 14.573 1 89.59 227 GLY A N 1
ATOM 1764 C CA . GLY A 1 227 ? 4.575 10.813 16.01 1 89.59 227 GLY A CA 1
ATOM 1765 C C . GLY A 1 227 ? 3.92 12.033 16.629 1 89.59 227 GLY A C 1
ATOM 1766 O O . GLY A 1 227 ? 3.199 12.768 15.951 1 89.59 227 GLY A O 1
ATOM 1767 N N . PHE A 1 228 ? 4.118 12.113 17.985 1 90.58 228 PHE A N 1
ATOM 1768 C CA . PHE A 1 228 ? 3.544 13.191 18.78 1 90.58 228 PHE A CA 1
ATOM 1769 C C . PHE A 1 228 ? 4.64 14.047 19.404 1 90.58 228 PHE A C 1
ATOM 1771 O O . PHE A 1 228 ? 4.935 13.918 20.594 1 90.58 228 PHE A O 1
ATOM 1778 N N . PRO A 1 229 ? 5.152 14.934 18.638 1 85.05 229 PRO A N 1
ATOM 1779 C CA . PRO A 1 229 ? 6.164 15.819 19.22 1 85.05 229 PRO A CA 1
ATOM 1780 C C . PRO A 1 229 ? 5.595 16.742 20.295 1 85.05 229 PRO A C 1
ATOM 1782 O O . PRO A 1 229 ? 4.424 17.125 20.227 1 85.05 229 PRO A O 1
ATOM 1785 N N . GLN A 1 230 ? 6.478 17.092 21.205 1 78.56 230 GLN A N 1
ATOM 1786 C CA . GLN A 1 230 ? 6.07 18.005 22.267 1 78.56 230 GLN A CA 1
ATOM 1787 C C . GLN A 1 230 ? 5.759 19.392 21.711 1 78.56 230 GLN A C 1
ATOM 1789 O O . GLN A 1 230 ? 6.515 19.924 20.895 1 78.56 230 GLN A O 1
ATOM 1794 N N . GLN A 1 231 ? 4.537 19.976 21.942 1 67.66 231 GLN A N 1
ATOM 1795 C CA . GLN A 1 231 ? 4.078 21.287 21.494 1 67.66 231 GLN A CA 1
ATOM 1796 C C . GLN A 1 231 ? 5.006 22.393 21.988 1 67.66 231 GLN A C 1
ATOM 1798 O O . GLN A 1 231 ? 5.13 23.438 21.347 1 67.66 231 GLN A O 1
ATOM 1803 N N . ASN A 1 232 ? 5.614 22.343 23.281 1 55.52 232 ASN A N 1
ATOM 1804 C CA . ASN A 1 232 ? 6.427 23.448 23.781 1 55.52 232 ASN A CA 1
ATOM 1805 C C . ASN A 1 232 ? 7.659 23.676 22.91 1 55.52 232 ASN A C 1
ATOM 1807 O O . ASN A 1 232 ? 8.613 24.328 23.337 1 55.52 232 ASN A O 1
ATOM 1811 N N . THR A 1 233 ? 7.489 22.943 21.829 1 47.37 233 THR A N 1
ATOM 1812 C CA . THR A 1 233 ? 8.734 23.169 21.104 1 47.37 233 THR A CA 1
ATOM 1813 C C . THR A 1 233 ? 8.765 24.572 20.505 1 47.37 233 THR A C 1
ATOM 1815 O O . THR A 1 233 ? 7.725 25.111 20.119 1 47.37 233 THR A O 1
ATOM 1818 N N . LYS A 1 234 ? 9.799 25.235 20.867 1 45.1 234 LYS A N 1
ATOM 1819 C CA . LYS A 1 234 ? 10.15 26.591 20.455 1 45.1 234 LYS A CA 1
ATOM 1820 C C . LYS A 1 234 ? 9.689 26.869 19.027 1 45.1 234 LYS A C 1
ATOM 1822 O O . LYS A 1 234 ? 9.746 25.987 18.169 1 45.1 234 LYS A O 1
ATOM 1827 N N . PRO A 1 235 ? 8.883 27.948 19.072 1 42.74 235 PRO A N 1
ATOM 1828 C CA . PRO A 1 235 ? 8.565 28.459 17.736 1 42.74 235 PRO A CA 1
ATOM 1829 C C . PRO A 1 235 ? 9.658 28.155 16.713 1 42.74 235 PRO A C 1
ATOM 1831 O O . PRO A 1 235 ? 10.846 28.216 17.038 1 42.74 235 PRO A O 1
ATOM 1834 N N . ILE A 1 236 ? 9.436 27.115 16.001 1 40.48 236 ILE A N 1
ATOM 1835 C CA . ILE A 1 236 ? 10.457 27.11 14.959 1 40.48 236 ILE A CA 1
ATOM 1836 C C . ILE A 1 236 ? 10.647 28.523 14.414 1 40.48 236 ILE A C 1
ATOM 1838 O O . ILE A 1 236 ? 9.755 29.367 14.536 1 40.48 236 ILE A O 1
ATOM 1842 N N . ALA A 1 237 ? 11.4 28.849 13.556 1 38.88 237 ALA A N 1
ATOM 1843 C CA . ALA A 1 237 ? 11.77 30.185 13.094 1 38.88 237 ALA A CA 1
ATOM 1844 C C . ALA A 1 237 ? 10.673 31.198 13.408 1 38.88 237 ALA A C 1
ATOM 1846 O O . ALA A 1 237 ? 9.65 30.85 14.002 1 38.88 237 ALA A O 1
ATOM 1847 N N . ASP A 1 238 ? 10.71 32.463 12.858 1 38.71 238 ASP A N 1
ATOM 1848 C CA . ASP A 1 238 ? 9.818 33.609 13.012 1 38.71 238 ASP A CA 1
ATOM 1849 C C . ASP A 1 238 ? 8.355 33.181 12.927 1 38.71 238 ASP A C 1
ATOM 1851 O O . ASP A 1 238 ? 7.456 34.025 12.915 1 38.71 238 ASP A O 1
ATOM 1855 N N . HIS A 1 239 ? 8.228 31.901 12.61 1 39.07 239 HIS A N 1
ATOM 1856 C CA . HIS A 1 239 ? 6.815 31.566 12.472 1 39.07 239 HIS A CA 1
ATOM 1857 C C . HIS A 1 239 ? 6.337 30.706 13.638 1 39.07 239 HIS A C 1
ATOM 1859 O O . HIS A 1 239 ? 7.041 29.79 14.068 1 39.07 239 HIS A O 1
ATOM 1865 N N . GLU A 1 240 ? 5.702 31.195 14.468 1 41.1 240 GLU A N 1
ATOM 1866 C CA . GLU A 1 240 ? 5.035 30.491 15.559 1 41.1 240 GLU A CA 1
ATOM 1867 C C . GLU A 1 240 ? 4.428 29.176 15.078 1 41.1 240 GLU A C 1
ATOM 1869 O O . GLU A 1 240 ? 3.605 29.166 14.16 1 41.1 240 GLU A O 1
ATOM 1874 N N . LYS A 1 241 ? 5.251 28.156 15.135 1 46.32 241 LYS A N 1
ATOM 1875 C CA . LYS A 1 241 ? 4.586 26.886 14.855 1 46.32 241 LYS A CA 1
ATOM 1876 C C . LYS A 1 241 ? 3.25 26.793 15.587 1 46.32 241 LYS A C 1
ATOM 1878 O O . LYS A 1 241 ? 3.196 26.924 16.812 1 46.32 241 LYS A O 1
ATOM 1883 N N . VAL A 1 242 ? 2.269 27.331 15.047 1 48.15 242 VAL A N 1
ATOM 1884 C CA . VAL A 1 242 ? 0.956 26.993 15.587 1 48.15 242 VAL A CA 1
ATOM 1885 C C . VAL A 1 242 ? 0.857 25.484 15.799 1 48.15 242 VAL A C 1
ATOM 1887 O O . VAL A 1 242 ? 1.474 24.706 15.066 1 48.15 242 VAL A O 1
ATOM 1890 N N . ALA A 1 243 ? 0.634 25.054 16.973 1 61.62 243 ALA A N 1
ATOM 1891 C CA . ALA A 1 243 ? 0.329 23.674 17.34 1 61.62 243 ALA A CA 1
ATOM 1892 C C . ALA A 1 243 ? -0.505 22.991 16.259 1 61.62 243 ALA A C 1
ATOM 1894 O O . ALA A 1 243 ? -1.723 22.857 16.399 1 61.62 243 ALA A O 1
ATOM 1895 N N . SER A 1 244 ? 0.057 22.845 15.027 1 77.43 244 SER A N 1
ATOM 1896 C CA . SER A 1 244 ? -0.629 22.171 13.93 1 77.43 244 SER A CA 1
ATOM 1897 C C . SER A 1 244 ? 0.166 20.964 13.44 1 77.43 244 SER A C 1
ATOM 1899 O O . SER A 1 244 ? 1.376 20.881 13.659 1 77.43 244 SER A O 1
ATOM 1901 N N . PRO A 1 245 ? -0.536 20.091 12.817 1 88.52 245 PRO A N 1
ATOM 1902 C CA . PRO A 1 245 ? 0.18 18.946 12.25 1 88.52 245 PRO A CA 1
ATOM 1903 C C . PRO A 1 245 ? 1.258 19.36 11.251 1 88.52 245 PRO A C 1
ATOM 1905 O O . PRO A 1 245 ? 1.086 20.34 10.522 1 88.52 245 PRO A O 1
ATOM 1908 N N . THR A 1 246 ? 2.345 18.668 11.326 1 88.98 246 THR A N 1
ATOM 1909 C CA . THR A 1 246 ? 3.442 18.875 10.388 1 88.98 246 THR A CA 1
ATOM 1910 C C . THR A 1 246 ? 3.534 17.716 9.399 1 88.98 246 THR A C 1
ATOM 1912 O O . THR A 1 246 ? 3.501 16.55 9.797 1 88.98 246 THR A O 1
ATOM 1915 N N . LEU A 1 247 ? 3.64 18.045 8.125 1 92 247 LEU A N 1
ATOM 1916 C CA . LEU A 1 247 ? 3.733 17.049 7.063 1 92 247 LEU A CA 1
ATOM 1917 C C . LEU A 1 247 ? 5.18 16.86 6.621 1 92 247 LEU A C 1
ATOM 1919 O O . LEU A 1 247 ? 5.898 17.837 6.394 1 92 247 LEU A O 1
ATOM 1923 N N . TYR A 1 248 ? 5.579 15.642 6.566 1 91.79 248 TYR A N 1
ATOM 1924 C CA . TYR A 1 248 ? 6.907 15.265 6.097 1 91.79 248 TYR A CA 1
ATOM 1925 C C . TYR A 1 248 ? 6.833 14.585 4.736 1 91.79 248 TYR A C 1
ATOM 1927 O O . TYR A 1 248 ? 6.028 13.672 4.534 1 91.79 248 TYR A O 1
ATOM 1935 N N . PHE A 1 249 ? 7.682 15.031 3.881 1 92.03 249 PHE A N 1
ATOM 1936 C CA . PHE A 1 249 ? 7.696 14.517 2.516 1 92.03 249 PHE A CA 1
ATOM 1937 C C . PHE A 1 249 ? 9.003 13.79 2.224 1 92.03 249 PHE A C 1
ATOM 1939 O O . PHE A 1 249 ? 10.083 14.29 2.546 1 92.03 249 PHE A O 1
ATOM 1946 N N . ASP A 1 250 ? 8.862 12.665 1.696 1 87.9 250 ASP A N 1
ATOM 1947 C CA . ASP A 1 250 ? 10.031 11.909 1.255 1 87.9 250 ASP A CA 1
ATOM 1948 C C . ASP A 1 250 ? 10.825 12.688 0.209 1 87.9 2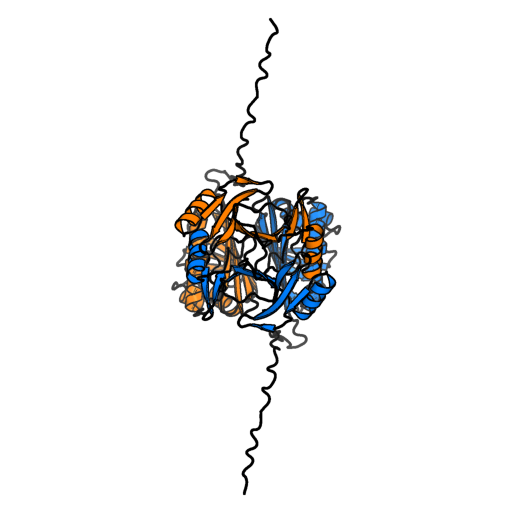50 ASP A C 1
ATOM 1950 O O . ASP A 1 250 ? 10.304 13.011 -0.86 1 87.9 250 ASP A O 1
ATOM 1954 N N . ALA A 1 251 ? 11.985 13.095 0.518 1 89.2 251 ALA A N 1
ATOM 1955 C CA . ALA A 1 251 ? 12.834 13.916 -0.341 1 89.2 251 ALA A CA 1
ATOM 1956 C C . ALA A 1 251 ? 14.278 13.423 -0.318 1 89.2 251 ALA A C 1
ATOM 1958 O O . ALA A 1 251 ? 15.066 13.831 0.54 1 89.2 251 ALA A O 1
ATOM 1959 N N . LYS A 1 252 ? 14.676 12.585 -1.199 1 83.39 252 LYS A N 1
ATOM 1960 C CA . LYS A 1 252 ? 16.031 12.051 -1.3 1 83.39 252 LYS A CA 1
ATOM 1961 C C . LYS A 1 252 ? 16.573 12.193 -2.72 1 83.39 252 LYS A C 1
ATOM 1963 O O . LYS A 1 252 ? 15.978 11.682 -3.671 1 83.39 252 LYS A O 1
ATOM 1968 N N . PRO A 1 253 ? 17.68 12.945 -2.836 1 89.23 253 PRO A N 1
ATOM 1969 C CA . PRO A 1 253 ? 18.425 13.673 -1.806 1 89.23 253 PRO A CA 1
ATOM 1970 C C . PRO A 1 253 ? 17.799 15.023 -1.467 1 89.23 253 PRO A C 1
ATOM 1972 O O . PRO A 1 253 ? 17.253 15.693 -2.348 1 89.23 253 PRO A O 1
ATOM 1975 N N . ILE A 1 254 ? 17.908 15.528 -0.268 1 95.33 254 ILE A N 1
ATOM 1976 C CA . ILE A 1 254 ? 17.216 16.705 0.245 1 95.33 254 ILE A CA 1
ATOM 1977 C C . ILE A 1 254 ? 17.676 17.947 -0.515 1 95.33 254 ILE A C 1
ATOM 1979 O O . ILE A 1 254 ? 16.879 18.848 -0.785 1 95.33 254 ILE A O 1
ATOM 1983 N N . GLU A 1 255 ? 18.905 17.963 -0.881 1 95.32 255 GLU A N 1
ATOM 1984 C CA . GLU A 1 255 ? 19.465 19.144 -1.531 1 95.32 255 GLU A CA 1
ATOM 1985 C C . GLU A 1 255 ? 18.766 19.427 -2.857 1 95.32 255 GLU A C 1
ATOM 1987 O O . GLU A 1 255 ? 18.557 20.587 -3.219 1 95.32 255 GLU A O 1
ATOM 1992 N N . GLU A 1 256 ? 18.51 18.427 -3.556 1 95.57 256 GLU A N 1
ATOM 1993 C CA . GLU A 1 256 ? 17.795 18.584 -4.819 1 95.57 256 GLU A CA 1
ATOM 1994 C C . GLU A 1 256 ? 16.396 19.151 -4.594 1 95.57 256 GLU A C 1
ATOM 1996 O O . GLU A 1 256 ? 15.931 19.994 -5.364 1 95.57 256 GLU A O 1
ATOM 2001 N N . PHE A 1 257 ? 15.775 18.738 -3.59 1 96.84 257 PHE A N 1
ATOM 2002 C CA . PHE A 1 257 ? 14.405 19.168 -3.336 1 96.84 257 PHE A CA 1
ATOM 2003 C C . PHE A 1 257 ? 14.378 20.578 -2.761 1 96.84 257 PHE A C 1
ATOM 2005 O O . PHE A 1 257 ? 13.424 21.327 -2.984 1 96.84 257 PHE A O 1
ATOM 2012 N N . GLU A 1 258 ? 15.396 20.905 -1.991 1 97.56 258 GLU A N 1
ATOM 2013 C CA . GLU A 1 258 ? 15.509 22.303 -1.589 1 97.56 258 GLU A CA 1
ATOM 2014 C C . GLU A 1 258 ? 15.511 23.228 -2.803 1 97.56 258 GLU A C 1
ATOM 2016 O O . GLU A 1 258 ? 14.848 24.267 -2.8 1 97.56 258 GLU A O 1
ATOM 2021 N N . LYS A 1 259 ? 16.263 22.822 -3.812 1 97.94 259 LYS A N 1
ATOM 2022 C CA . LYS A 1 259 ? 16.317 23.609 -5.04 1 97.94 259 LYS A CA 1
ATOM 2023 C C . LYS A 1 259 ? 14.952 23.662 -5.72 1 97.94 259 LYS A C 1
ATOM 2025 O O . LYS A 1 259 ? 14.546 24.71 -6.228 1 97.94 259 LYS A O 1
ATOM 2030 N N . LYS A 1 260 ? 14.293 22.588 -5.771 1 98.01 260 LYS A N 1
ATOM 2031 C CA . LYS A 1 260 ? 12.966 22.527 -6.378 1 98.01 260 LYS A CA 1
ATOM 2032 C C . LYS A 1 260 ? 11.981 23.426 -5.637 1 98.01 260 LYS A C 1
ATOM 2034 O O . LYS A 1 260 ? 11.122 24.057 -6.256 1 98.01 260 LYS A O 1
ATOM 2039 N N . VAL A 1 261 ? 12.082 23.441 -4.304 1 98.01 261 VAL A N 1
ATOM 2040 C CA . VAL A 1 261 ? 11.203 24.273 -3.489 1 98.01 261 VAL A CA 1
ATOM 2041 C C . VAL A 1 261 ? 11.381 25.741 -3.868 1 98.01 261 VAL A C 1
ATOM 2043 O O . VAL A 1 261 ? 10.401 26.449 -4.112 1 98.01 261 VAL A O 1
ATOM 2046 N N . VAL A 1 262 ? 12.599 26.13 -3.924 1 98.1 262 VAL A N 1
ATOM 2047 C CA . VAL A 1 262 ? 12.889 27.522 -4.252 1 98.1 262 VAL A CA 1
ATOM 2048 C C . VAL A 1 262 ? 12.442 27.82 -5.682 1 98.1 262 VAL A C 1
ATOM 2050 O O . VAL A 1 262 ? 11.816 28.85 -5.941 1 98.1 262 VAL A O 1
ATOM 2053 N N . ALA A 1 263 ? 12.741 26.974 -6.581 1 98.23 263 ALA A N 1
ATOM 2054 C CA . ALA A 1 263 ? 12.381 27.155 -7.985 1 98.23 263 ALA A CA 1
ATOM 2055 C C . ALA A 1 263 ? 10.867 27.254 -8.155 1 98.23 263 ALA A C 1
ATOM 2057 O O . ALA A 1 263 ? 10.381 27.959 -9.042 1 98.23 263 ALA A O 1
ATOM 2058 N N . ALA A 1 264 ? 10.17 26.603 -7.314 1 98.05 264 ALA A N 1
ATOM 2059 C CA . ALA A 1 264 ? 8.713 26.569 -7.416 1 98.05 264 ALA A CA 1
ATOM 2060 C C . ALA A 1 264 ? 8.083 27.724 -6.644 1 98.05 264 ALA A C 1
ATOM 2062 O O . ALA A 1 264 ? 6.857 27.853 -6.598 1 98.05 264 ALA A O 1
ATOM 2063 N N . GLY A 1 265 ? 8.875 28.539 -6.024 1 97.45 265 GLY A N 1
ATOM 2064 C CA . GLY A 1 265 ? 8.359 29.737 -5.382 1 97.45 265 GLY A CA 1
ATOM 2065 C C . GLY A 1 265 ? 8.258 29.61 -3.874 1 97.45 265 GLY A C 1
ATOM 2066 O O . GLY A 1 265 ? 7.752 30.511 -3.202 1 97.45 265 GLY A O 1
ATOM 2067 N N . GLY A 1 266 ? 8.71 28.466 -3.318 1 96.31 266 GLY A N 1
ATOM 2068 C CA . GLY A 1 266 ? 8.765 28.305 -1.874 1 96.31 266 GLY A CA 1
ATOM 2069 C C . GLY A 1 266 ? 10.044 28.845 -1.262 1 96.31 266 GLY A C 1
ATOM 2070 O O . GLY A 1 266 ? 10.789 29.579 -1.914 1 96.31 266 GLY A O 1
ATOM 2071 N N . LYS A 1 267 ? 10.229 28.523 0.083 1 95.51 267 LYS A N 1
ATOM 2072 C CA . LYS A 1 267 ? 11.398 28.986 0.825 1 95.51 267 LYS A CA 1
ATOM 2073 C C . LYS A 1 267 ? 12 27.86 1.661 1 95.51 267 LYS A C 1
ATOM 2075 O O . LYS A 1 267 ? 11.271 27.051 2.239 1 95.51 267 LYS A O 1
ATOM 2080 N N . VAL A 1 268 ? 13.291 27.922 1.686 1 94.71 268 VAL A N 1
ATOM 2081 C CA . VAL A 1 268 ? 13.989 27.067 2.64 1 94.71 268 VAL A CA 1
ATOM 2082 C C . VAL A 1 268 ? 14.237 27.833 3.937 1 94.71 268 VAL A C 1
ATOM 2084 O O . VAL A 1 268 ? 14.928 28.855 3.939 1 94.71 268 VAL A O 1
ATOM 2087 N N . LEU A 1 269 ? 13.647 27.396 4.95 1 92.41 269 LEU A N 1
ATOM 2088 C CA . LEU A 1 269 ? 13.77 28.073 6.236 1 92.41 269 LEU A CA 1
ATOM 2089 C C . LEU A 1 269 ? 15.009 27.595 6.986 1 92.41 269 LEU A C 1
ATOM 2091 O O . LEU A 1 269 ? 15.72 28.398 7.593 1 92.41 269 LEU A O 1
ATOM 2095 N N . LYS A 1 270 ? 15.223 26.322 7.07 1 93.1 270 LYS A N 1
ATOM 2096 C CA . LYS A 1 270 ? 16.397 25.669 7.64 1 93.1 270 LYS A CA 1
A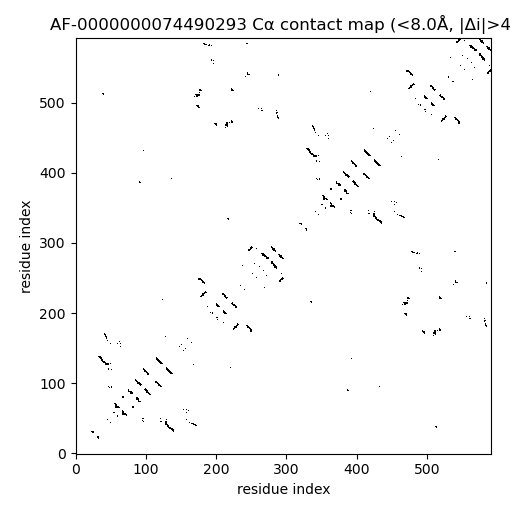TOM 2097 C C . LYS A 1 270 ? 16.914 24.566 6.721 1 93.1 270 LYS A C 1
ATOM 2099 O O . LYS A 1 270 ? 16.249 23.544 6.534 1 93.1 270 LYS A O 1
ATOM 2104 N N . PRO A 1 271 ? 18.05 24.791 6.168 1 95.33 271 PRO A N 1
ATOM 2105 C CA . PRO A 1 271 ? 18.579 23.815 5.212 1 95.33 271 PRO A CA 1
ATOM 2106 C C . PRO A 1 271 ? 18.835 22.449 5.844 1 95.33 271 PRO A C 1
ATOM 2108 O O . PRO A 1 271 ? 18.693 22.29 7.059 1 95.33 271 PRO A O 1
ATOM 2111 N N . LYS A 1 272 ? 19.158 21.615 4.974 1 95.59 272 LYS A N 1
ATOM 2112 C CA . LYS A 1 272 ? 19.423 20.235 5.37 1 95.59 272 LYS A CA 1
ATOM 2113 C C . LYS A 1 272 ? 20.254 20.18 6.649 1 95.59 272 LYS A C 1
ATOM 2115 O O . LYS A 1 272 ? 21.277 20.858 6.761 1 95.59 272 LYS A O 1
ATOM 2120 N N . HIS A 1 273 ? 19.749 19.393 7.592 1 93.53 273 HIS A N 1
ATOM 2121 C CA . HIS A 1 273 ? 20.461 19.167 8.845 1 93.53 273 HIS A CA 1
ATOM 2122 C C . HIS A 1 273 ? 20.047 17.846 9.484 1 93.53 273 HIS A C 1
ATOM 2124 O O . HIS A 1 273 ? 18.958 17.335 9.213 1 93.53 273 HIS A O 1
ATOM 2130 N N . LYS A 1 274 ? 20.853 17.334 10.302 1 89.61 274 LYS A N 1
ATOM 2131 C CA . LYS A 1 274 ? 20.609 16.055 10.963 1 89.61 274 LYS A CA 1
ATOM 2132 C C . LYS A 1 274 ? 19.773 16.24 12.226 1 89.61 274 LYS A C 1
ATOM 2134 O O . LYS A 1 274 ? 19.966 17.205 12.968 1 89.61 274 LYS A O 1
ATOM 2139 N N . THR A 1 275 ? 18.796 15.435 12.361 1 81.38 275 THR A N 1
ATOM 2140 C CA . THR A 1 275 ? 18.051 15.308 13.608 1 81.38 275 THR A CA 1
ATOM 2141 C C . THR A 1 275 ? 18.184 13.899 14.177 1 81.38 275 THR A C 1
ATOM 2143 O O . THR A 1 275 ? 18.84 13.042 13.581 1 81.38 275 THR A O 1
ATOM 2146 N N . TYR A 1 276 ? 17.676 13.666 15.3 1 72.21 276 TYR A N 1
ATOM 2147 C CA . TYR A 1 276 ? 17.703 12.351 15.931 1 72.21 276 TYR A CA 1
ATOM 2148 C C . TYR A 1 276 ? 16.995 11.316 15.066 1 72.21 276 TYR A C 1
ATOM 2150 O O . TYR A 1 276 ? 17.385 10.146 15.041 1 72.21 276 TYR A O 1
ATOM 2158 N N . TYR A 1 277 ? 16.052 11.782 14.293 1 70.49 277 TYR A N 1
ATOM 2159 C CA . TYR A 1 277 ? 15.189 10.828 13.606 1 70.49 277 TYR A CA 1
ATOM 2160 C C . TYR A 1 277 ? 15.476 10.811 12.11 1 70.49 277 TYR A C 1
ATOM 2162 O O . TYR A 1 277 ? 14.819 10.092 11.353 1 70.49 277 TYR A O 1
ATOM 2170 N N . GLY A 1 278 ? 16.43 11.55 11.728 1 79.51 278 GLY A N 1
ATOM 2171 C CA . GLY A 1 278 ? 16.763 11.593 10.313 1 79.51 278 GLY A CA 1
ATOM 2172 C C . GLY A 1 278 ? 17.307 12.937 9.869 1 79.51 278 GLY A C 1
ATOM 2173 O O . GLY A 1 278 ? 17.648 13.781 10.701 1 79.51 278 GLY A O 1
ATOM 2174 N N . THR A 1 279 ? 17.518 13.022 8.589 1 92.13 279 THR A N 1
ATOM 2175 C CA . THR A 1 279 ? 17.968 14.271 7.983 1 92.13 279 THR A CA 1
ATOM 2176 C C . THR A 1 279 ? 16.791 15.036 7.385 1 92.13 279 THR A C 1
ATOM 2178 O O . THR A 1 279 ? 15.969 14.461 6.668 1 92.13 279 THR A O 1
ATOM 2181 N N . ILE A 1 280 ? 16.674 16.293 7.815 1 93.6 280 ILE A N 1
ATOM 2182 C CA . ILE A 1 280 ? 15.493 17.02 7.364 1 93.6 280 ILE A CA 1
ATOM 2183 C C . ILE A 1 280 ? 15.903 18.391 6.831 1 93.6 280 ILE A C 1
ATOM 2185 O O . ILE A 1 280 ? 17.051 18.811 6.998 1 93.6 280 ILE A O 1
ATOM 2189 N N . ALA A 1 281 ? 15.104 18.992 6.099 1 95.16 281 ALA A N 1
ATOM 2190 C CA . ALA A 1 281 ? 15.087 20.417 5.782 1 95.16 281 ALA A CA 1
ATOM 2191 C C . ALA A 1 281 ? 13.705 21.017 6.024 1 95.16 281 ALA A C 1
ATOM 2193 O O . ALA A 1 281 ? 12.687 20.383 5.737 1 95.16 281 ALA A O 1
ATOM 2194 N N . GLU A 1 282 ? 13.671 22.148 6.592 1 91.71 282 GLU A N 1
ATOM 2195 C C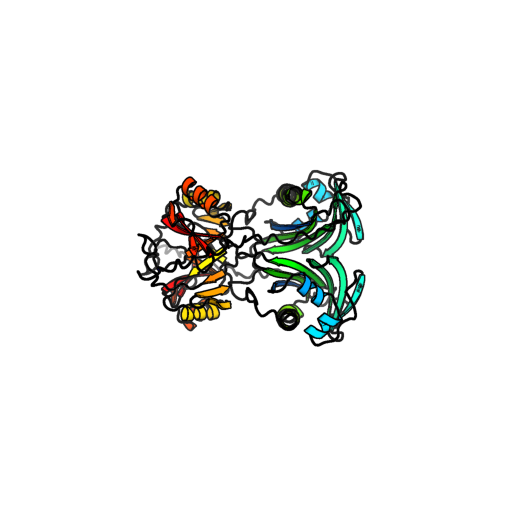A . GLU A 1 282 ? 12.419 22.849 6.861 1 91.71 282 GLU A CA 1
ATOM 2196 C C . GLU A 1 282 ? 12.13 23.895 5.788 1 91.71 282 GLU A C 1
ATOM 2198 O O . GLU A 1 282 ? 12.994 24.712 5.462 1 91.71 282 GLU A O 1
ATOM 2203 N N . CYS A 1 283 ? 10.969 23.848 5.246 1 93.06 283 CYS A N 1
ATOM 2204 C CA . CYS A 1 283 ? 10.617 24.715 4.127 1 93.06 283 CYS A CA 1
ATOM 2205 C C . CYS A 1 283 ? 9.233 25.321 4.322 1 93.06 283 CYS A C 1
ATOM 2207 O O . CYS A 1 283 ? 8.524 24.971 5.267 1 93.06 283 CYS A O 1
ATOM 2209 N N . GLN A 1 284 ? 8.942 26.263 3.535 1 92.31 284 GLN A N 1
ATOM 2210 C CA . GLN A 1 284 ? 7.628 26.884 3.405 1 92.31 284 GLN A CA 1
ATOM 2211 C C . GLN A 1 284 ? 7.142 26.846 1.959 1 92.31 284 GLN A C 1
ATOM 2213 O O . GLN A 1 284 ? 7.901 27.148 1.035 1 92.31 284 GLN A O 1
ATOM 2218 N N . ASP A 1 285 ? 5.889 26.42 1.78 1 93.24 285 ASP A N 1
ATOM 2219 C CA . ASP A 1 285 ? 5.357 26.392 0.421 1 93.24 285 ASP A CA 1
ATOM 2220 C C . ASP A 1 285 ? 4.883 27.777 -0.012 1 93.24 285 ASP A C 1
ATOM 2222 O O . ASP A 1 285 ? 5.084 28.76 0.704 1 93.24 285 ASP A O 1
ATOM 2226 N N . THR A 1 286 ? 4.271 27.921 -1.167 1 94.11 286 THR A N 1
ATOM 2227 C CA . THR A 1 286 ? 3.862 29.193 -1.753 1 94.11 286 THR A CA 1
ATOM 2228 C C . THR A 1 286 ? 2.698 29.798 -0.974 1 94.11 286 THR A C 1
ATOM 2230 O O . THR A 1 286 ? 2.377 30.976 -1.143 1 94.11 286 THR A O 1
ATOM 2233 N N . GLU A 1 287 ? 2.058 29.033 -0.145 1 90.67 287 GLU A N 1
ATOM 2234 C CA . GLU A 1 287 ? 0.867 29.467 0.579 1 90.67 287 GLU A CA 1
ATOM 2235 C C . GLU A 1 287 ? 1.188 29.764 2.041 1 90.67 287 GLU A C 1
ATOM 2237 O O . GLU A 1 287 ? 0.29 30.065 2.83 1 90.67 287 GLU A O 1
ATOM 2242 N N . GLY A 1 288 ? 2.398 29.53 2.428 1 86.34 288 GLY A N 1
ATOM 2243 C CA . GLY A 1 288 ? 2.812 29.813 3.793 1 86.34 288 GLY A CA 1
ATOM 2244 C C . GLY A 1 288 ? 2.788 28.589 4.689 1 86.34 288 GLY A C 1
ATOM 2245 O O . GLY A 1 288 ? 3.025 28.692 5.895 1 86.34 288 GLY A O 1
ATOM 2246 N N . ASN A 1 289 ? 2.513 27.459 4.136 1 88.54 289 ASN A N 1
ATOM 2247 C CA . ASN A 1 289 ? 2.497 26.241 4.938 1 88.54 289 ASN A CA 1
ATOM 2248 C C . ASN A 1 289 ? 3.91 25.766 5.265 1 88.54 289 ASN A C 1
ATOM 2250 O O . ASN A 1 289 ? 4.803 25.833 4.418 1 88.54 289 ASN A O 1
ATOM 2254 N N . PHE A 1 290 ? 4.047 25.327 6.45 1 87.72 290 PHE A N 1
ATOM 2255 C CA . PHE A 1 290 ? 5.291 24.699 6.882 1 87.72 290 PHE A CA 1
ATOM 2256 C C . PHE A 1 290 ? 5.344 23.242 6.439 1 87.72 290 PHE A C 1
ATOM 2258 O O . PHE A 1 290 ? 4.423 22.47 6.714 1 87.72 290 PHE A O 1
ATOM 2265 N N . ILE A 1 291 ? 6.419 22.892 5.738 1 91.21 291 ILE A N 1
ATOM 2266 C CA . ILE A 1 291 ? 6.58 21.511 5.296 1 91.21 291 ILE A CA 1
ATOM 2267 C C . ILE A 1 291 ? 8.008 21.046 5.567 1 91.21 291 ILE A C 1
ATOM 2269 O O . ILE A 1 291 ? 8.932 21.861 5.63 1 91.21 291 ILE A O 1
ATOM 2273 N N . VAL A 1 292 ? 8.165 19.801 5.726 1 92.55 292 VAL A N 1
ATOM 2274 C CA . VAL A 1 292 ? 9.479 19.252 6.044 1 92.55 292 VAL A CA 1
ATOM 2275 C C . VAL A 1 292 ? 9.891 18.246 4.971 1 92.55 292 VAL A C 1
ATOM 2277 O O . VAL A 1 292 ? 9.128 17.335 4.64 1 92.55 292 VAL A O 1
ATOM 2280 N N . LEU A 1 293 ? 11.017 18.481 4.412 1 95.7 293 LEU A N 1
ATOM 2281 C CA . LEU A 1 293 ? 11.674 17.469 3.592 1 95.7 293 LEU A CA 1
ATOM 2282 C C . LEU A 1 293 ? 12.38 16.437 4.464 1 95.7 293 LEU A C 1
ATOM 2284 O O . LEU A 1 293 ? 13.037 16.792 5.445 1 95.7 293 LEU A O 1
ATOM 2288 N N . TYR A 1 294 ? 12.165 15.233 4.129 1 91.91 294 TYR A N 1
ATOM 2289 C CA . TYR A 1 294 ? 12.662 14.168 4.993 1 91.91 294 TYR A CA 1
ATOM 2290 C C . TYR A 1 294 ? 13.413 13.117 4.184 1 91.91 294 TYR A C 1
ATOM 2292 O O . TYR A 1 294 ? 12.942 12.682 3.131 1 91.91 294 TYR A O 1
ATOM 2300 N N . GLU A 1 295 ? 14.602 12.823 4.577 1 85.64 295 GLU A N 1
ATOM 2301 C CA . GLU A 1 295 ? 15.442 11.763 4.029 1 85.64 295 GLU A CA 1
ATOM 2302 C C . GLU A 1 295 ? 15.815 10.744 5.103 1 85.64 295 GLU A C 1
ATOM 2304 O O . GLU A 1 295 ? 16.424 11.095 6.115 1 85.64 295 GLU A O 1
ATOM 2309 N N . MET A 1 296 ? 15.167 9.547 4.943 1 68.81 296 MET A N 1
ATOM 2310 C CA . MET A 1 296 ? 15.584 8.503 5.874 1 68.81 296 MET A CA 1
ATOM 2311 C C . MET A 1 296 ? 16.829 7.785 5.364 1 68.81 296 MET A C 1
ATOM 2313 O O . MET A 1 296 ? 16.976 7.566 4.161 1 68.81 296 MET A O 1
ATOM 2317 N N . MET B 1 1 ? -63.431 34.615 -4.896 1 21.6 1 MET B N 1
ATOM 2318 C CA . MET B 1 1 ? -63.564 33.284 -4.311 1 21.6 1 MET B CA 1
ATOM 2319 C C . MET B 1 1 ? -62.531 32.327 -4.895 1 21.6 1 MET B C 1
ATOM 2321 O O . MET B 1 1 ? -62.862 31.483 -5.73 1 21.6 1 MET B O 1
ATOM 2325 N N . THR B 1 2 ? -61.373 32.835 -5.249 1 21.98 2 THR B N 1
ATOM 2326 C CA . THR B 1 2 ? -60.193 32.587 -6.07 1 21.98 2 THR B CA 1
ATOM 2327 C C . THR B 1 2 ? -59.426 31.37 -5.561 1 21.98 2 THR B C 1
ATOM 2329 O O . THR B 1 2 ? -59.128 31.271 -4.368 1 21.98 2 THR B O 1
ATOM 2332 N N . ALA B 1 3 ? -59.618 30.234 -6.214 1 23.56 3 ALA B N 1
ATOM 2333 C CA . ALA B 1 3 ? -59.386 28.805 -6.017 1 23.56 3 ALA B CA 1
ATOM 2334 C C . ALA B 1 3 ? -57.903 28.514 -5.807 1 23.56 3 ALA B C 1
ATOM 2336 O O . ALA B 1 3 ? -57.067 28.888 -6.634 1 23.56 3 ALA B O 1
ATOM 2337 N N . THR B 1 4 ? -57.33 28.391 -4.546 1 21.73 4 THR B N 1
ATOM 2338 C CA . THR B 1 4 ? -56.078 28.293 -3.805 1 21.73 4 THR B CA 1
ATOM 2339 C C . THR B 1 4 ? -55.352 26.992 -4.138 1 21.73 4 THR B C 1
ATOM 2341 O O . THR B 1 4 ? -55.776 25.914 -3.716 1 21.73 4 THR B O 1
ATOM 2344 N N . GLY B 1 5 ? -55.019 26.81 -5.416 1 22.01 5 GLY B N 1
ATOM 2345 C CA . GLY B 1 5 ? -54.651 25.499 -5.928 1 22.01 5 GLY B CA 1
ATOM 2346 C C . GLY B 1 5 ? -53.463 24.89 -5.208 1 22.01 5 GLY B C 1
ATOM 2347 O O . GLY B 1 5 ? -52.489 25.584 -4.908 1 22.01 5 GLY B O 1
ATOM 2348 N N . LYS B 1 6 ? -53.634 23.75 -4.488 1 22.52 6 LYS B N 1
ATOM 2349 C CA . LYS B 1 6 ? -52.896 22.933 -3.529 1 22.52 6 LYS B CA 1
ATOM 2350 C C . LYS B 1 6 ? -51.645 22.334 -4.166 1 22.52 6 LYS B C 1
ATOM 2352 O O . LYS B 1 6 ? -51.739 21.441 -5.011 1 22.52 6 LYS B O 1
ATOM 2357 N N . ARG B 1 7 ? -50.617 23.077 -4.552 1 22.28 7 ARG B N 1
ATOM 2358 C CA . ARG B 1 7 ? -49.52 22.44 -5.274 1 22.28 7 ARG B CA 1
ATOM 2359 C C . ARG B 1 7 ? -48.888 21.33 -4.442 1 22.28 7 ARG B C 1
ATOM 2361 O O . ARG B 1 7 ? -48.381 21.58 -3.346 1 22.28 7 ARG B O 1
ATOM 2368 N N . ALA B 1 8 ? -49.203 20.034 -4.544 1 21.13 8 ALA B N 1
ATOM 2369 C CA . ALA B 1 8 ? -48.796 18.856 -3.783 1 21.13 8 ALA B CA 1
ATOM 2370 C C . ALA B 1 8 ? -47.293 18.617 -3.904 1 21.13 8 ALA B C 1
ATOM 2372 O O . ALA B 1 8 ? -46.75 18.587 -5.011 1 21.13 8 ALA B O 1
ATOM 2373 N N . ASN B 1 9 ? -46.387 18.99 -2.966 1 20.59 9 ASN B N 1
ATOM 2374 C CA . ASN B 1 9 ? -44.95 18.966 -2.716 1 20.59 9 ASN B CA 1
ATOM 2375 C C . ASN B 1 9 ? -44.409 17.539 -2.69 1 20.59 9 ASN B C 1
ATOM 2377 O O . ASN B 1 9 ? -44.628 16.806 -1.725 1 20.59 9 ASN B O 1
ATOM 2381 N N . ASP B 1 10 ? -44.466 16.748 -3.756 1 21.3 10 ASP B N 1
ATOM 2382 C CA . ASP B 1 10 ? -44.148 15.323 -3.745 1 21.3 10 ASP B CA 1
ATOM 2383 C C . ASP B 1 10 ? -42.718 15.084 -3.264 1 21.3 10 ASP B C 1
ATOM 2385 O O . ASP B 1 10 ? -41.791 15.777 -3.686 1 21.3 10 ASP B O 1
ATOM 2389 N N . SER B 1 11 ? -42.556 14.498 -2.101 1 21.68 11 SER B N 1
ATOM 2390 C CA . SER B 1 11 ? -41.467 14.167 -1.187 1 21.68 11 SER B CA 1
ATOM 2391 C C . SER B 1 11 ? -40.44 13.259 -1.857 1 21.68 11 SER B C 1
ATOM 2393 O O . SER B 1 11 ? -40.786 12.19 -2.363 1 21.68 11 SER B O 1
ATOM 2395 N N . PRO B 1 12 ? -39.337 13.78 -2.475 1 21.71 12 PRO B N 1
ATOM 2396 C CA . PRO B 1 12 ? -38.443 12.924 -3.259 1 21.71 12 PRO B CA 1
ATOM 2397 C C . PRO B 1 12 ? -37.937 11.72 -2.469 1 21.71 12 PRO B C 1
ATOM 2399 O O . PRO B 1 12 ? -37.686 11.827 -1.266 1 21.71 12 PRO B O 1
ATOM 2402 N N . SER B 1 13 ? -38.246 10.479 -2.814 1 20.14 13 SER B N 1
ATOM 2403 C CA . SER B 1 13 ? -38.005 9.138 -2.291 1 20.14 13 SER B CA 1
ATOM 2404 C C . SER B 1 13 ? -36.516 8.888 -2.075 1 20.14 13 SER B C 1
ATOM 2406 O O . SER B 1 13 ? -35.687 9.303 -2.888 1 20.14 13 SER B O 1
ATOM 2408 N N . LYS B 1 14 ? -36.108 8.49 -0.874 1 22.49 14 LYS B N 1
ATOM 2409 C CA . LYS B 1 14 ? -34.854 8.121 -0.224 1 22.49 14 LYS B CA 1
ATOM 2410 C C . LYS B 1 14 ? -34.12 7.043 -1.018 1 22.49 14 LYS B C 1
ATOM 2412 O O . LYS B 1 14 ? -34.53 5.881 -1.022 1 22.49 14 LYS B O 1
ATOM 2417 N N . ALA B 1 15 ? -33.529 7.274 -2.125 1 23.02 15 ALA B N 1
ATOM 2418 C CA . ALA B 1 15 ? -32.826 6.184 -2.797 1 23.02 15 ALA B CA 1
ATOM 2419 C C . ALA B 1 15 ? -31.801 5.538 -1.87 1 23.02 15 ALA B C 1
ATOM 2421 O O . ALA B 1 15 ? -30.968 6.229 -1.277 1 23.02 15 ALA B O 1
ATOM 2422 N N . LYS B 1 16 ? -32.012 4.321 -1.397 1 23.96 16 LYS B N 1
ATOM 2423 C CA . LYS B 1 16 ? -31.307 3.344 -0.572 1 23.96 16 LYS B CA 1
ATOM 2424 C C . LYS B 1 16 ? -29.897 3.094 -1.099 1 23.96 16 LYS B C 1
ATOM 2426 O O . LYS B 1 16 ? -29.722 2.681 -2.247 1 23.96 16 LYS B O 1
ATOM 2431 N N . ALA B 1 17 ? -28.875 3.67 -0.686 1 23.74 17 ALA B N 1
ATOM 2432 C CA . ALA B 1 17 ? -27.434 3.654 -0.927 1 23.74 17 ALA B CA 1
ATOM 2433 C C . ALA B 1 17 ? -26.866 2.248 -0.763 1 23.74 17 ALA B C 1
ATOM 2435 O O . ALA B 1 17 ? -26.262 1.931 0.264 1 23.74 17 ALA B O 1
ATOM 2436 N N . ASP B 1 18 ? -27.631 1.078 -1.234 1 22.98 18 ASP B N 1
ATOM 2437 C CA . ASP B 1 18 ? -27.439 -0.329 -0.895 1 22.98 18 ASP B CA 1
ATOM 2438 C C . ASP B 1 18 ? -26.179 -0.885 -1.555 1 22.98 18 ASP B C 1
ATOM 2440 O O . ASP B 1 18 ? -25.955 -2.098 -1.553 1 22.98 18 ASP B O 1
ATOM 2444 N N . GLY B 1 19 ? -25.316 -0.154 -2.265 1 23.51 19 GLY B N 1
ATOM 2445 C CA . GLY B 1 19 ? -24.713 -0.923 -3.342 1 23.51 19 GLY B CA 1
ATOM 2446 C C . GLY B 1 19 ? -23.738 -1.976 -2.85 1 23.51 19 GLY B C 1
ATOM 2447 O O . GLY B 1 19 ? -22.612 -1.654 -2.464 1 23.51 19 GLY B O 1
ATOM 2448 N N . GLU B 1 20 ? -24.099 -3.053 -2.068 1 25.75 20 GLU B N 1
ATOM 2449 C CA . GLU B 1 20 ? -23.412 -4.274 -1.656 1 25.75 20 GLU B CA 1
ATOM 2450 C C . GLU B 1 20 ? -22.694 -4.927 -2.834 1 25.75 20 GLU B C 1
ATOM 2452 O O . GLU B 1 20 ? -23.251 -5.028 -3.928 1 25.75 20 GLU B O 1
ATOM 2457 N N . PRO B 1 21 ? -21.389 -4.859 -2.902 1 25.65 21 PRO B N 1
ATOM 2458 C CA . PRO B 1 21 ? -20.872 -5.58 -4.067 1 25.65 21 PRO B CA 1
ATOM 2459 C C . PRO B 1 21 ? -21.583 -6.911 -4.301 1 25.65 21 PRO B C 1
ATOM 2461 O O . PRO B 1 21 ? -21.968 -7.586 -3.343 1 25.65 21 PRO B O 1
ATOM 2464 N N . PRO B 1 22 ? -22.197 -7.106 -5.4 1 26.25 22 PRO B N 1
ATOM 2465 C CA . PRO B 1 22 ? -22.955 -8.322 -5.704 1 26.25 22 PRO B CA 1
ATOM 2466 C C . PRO B 1 22 ? -22.116 -9.59 -5.567 1 26.25 22 PRO B C 1
ATOM 2468 O O . PRO B 1 22 ? -20.97 -9.629 -6.022 1 26.25 22 PRO B O 1
ATOM 2471 N N . VAL B 1 23 ? -22.309 -10.389 -4.541 1 28.19 23 VAL B N 1
ATOM 2472 C CA . VAL B 1 23 ? -21.969 -11.789 -4.311 1 28.19 23 VAL B CA 1
ATOM 2473 C C . VAL B 1 23 ? -22.459 -12.639 -5.481 1 28.19 23 VAL B C 1
ATOM 2475 O O . VAL B 1 23 ? -23.645 -12.616 -5.819 1 28.19 23 VAL B O 1
ATOM 2478 N N . LYS B 1 24 ? -21.647 -12.751 -6.52 1 28.83 24 LYS B N 1
ATOM 2479 C CA . LYS B 1 24 ? -22.159 -13.733 -7.471 1 28.83 24 LYS B CA 1
ATOM 2480 C C . LYS B 1 24 ? -22.566 -15.023 -6.765 1 28.83 24 LYS B C 1
ATOM 2482 O O . LYS B 1 24 ? -21.751 -15.646 -6.082 1 28.83 24 LYS B O 1
ATOM 2487 N N . LYS B 1 25 ? -23.975 -15.347 -6.808 1 29.29 25 LYS B N 1
ATOM 2488 C CA . LYS B 1 25 ? -24.632 -16.591 -6.416 1 29.29 25 LYS B CA 1
ATOM 2489 C C . LYS B 1 25 ? -24.263 -17.73 -7.362 1 29.29 25 LYS B C 1
ATOM 2491 O O . LYS B 1 25 ? -24.573 -17.679 -8.554 1 29.29 25 LYS B O 1
ATOM 2496 N N . ILE B 1 26 ? -23.129 -18.429 -7.326 1 27.34 26 ILE B N 1
ATOM 2497 C CA . ILE B 1 26 ? -23.176 -19.703 -8.034 1 27.34 26 ILE B CA 1
ATOM 2498 C C . ILE B 1 26 ? -24.215 -20.616 -7.385 1 27.34 26 ILE B C 1
ATOM 2500 O O . ILE B 1 26 ? -24.005 -21.117 -6.278 1 27.34 26 ILE B O 1
ATOM 2504 N N . ALA B 1 27 ? -25.482 -20.301 -7.272 1 29.18 27 ALA B N 1
ATOM 2505 C CA . ALA B 1 27 ? -26.465 -21.276 -6.808 1 29.18 27 ALA B CA 1
ATOM 2506 C C . ALA B 1 27 ? -26.488 -22.506 -7.712 1 29.18 27 ALA B C 1
ATOM 2508 O O . ALA B 1 27 ? -26.991 -22.448 -8.836 1 29.18 27 ALA B O 1
ATOM 2509 N N . ALA B 1 28 ? -25.696 -23.356 -8.153 1 30.16 28 ALA B N 1
ATOM 2510 C CA . ALA B 1 28 ? -26.531 -24.547 -8.025 1 30.16 28 ALA B CA 1
ATOM 2511 C C . ALA B 1 28 ? -27.097 -24.671 -6.613 1 30.16 28 ALA B C 1
ATOM 2513 O O . ALA B 1 28 ? -26.626 -24.004 -5.688 1 30.16 28 ALA B O 1
ATOM 2514 N N . ASP B 1 29 ? -27.292 -25.642 -5.678 1 37.71 29 ASP B N 1
ATOM 2515 C CA . ASP B 1 29 ? -27.927 -25.513 -4.37 1 37.71 29 ASP B CA 1
ATOM 2516 C C . ASP B 1 29 ? -27.273 -24.404 -3.549 1 37.71 29 ASP B C 1
ATOM 2518 O O . ASP B 1 29 ? -27.918 -23.407 -3.218 1 37.71 29 ASP B O 1
ATOM 2522 N N . GLY B 1 30 ? -26.239 -24.554 -2.387 1 42.06 30 GLY B N 1
ATOM 2523 C CA . GLY B 1 30 ? -25.667 -23.689 -1.368 1 42.06 30 GLY B CA 1
ATOM 2524 C C . GLY B 1 30 ? -24.563 -22.792 -1.898 1 42.06 30 GLY B C 1
ATOM 2525 O O . GLY B 1 30 ? -23.428 -23.237 -2.077 1 42.06 30 GLY B O 1
ATOM 2526 N N . GLU B 1 31 ? -24.49 -21.811 -2.93 1 52.13 31 GLU B N 1
ATOM 2527 C CA . GLU B 1 31 ? -23.538 -20.935 -3.605 1 52.13 31 GLU B CA 1
ATOM 2528 C C . GLU B 1 31 ? -22.535 -20.344 -2.618 1 52.13 31 GLU B C 1
ATOM 2530 O O . GLU B 1 31 ? -22.902 -19.54 -1.759 1 52.13 31 GLU B O 1
ATOM 2535 N N . GLU B 1 32 ? -21.503 -21.029 -2.326 1 67.03 32 GLU B N 1
ATOM 2536 C CA . GLU B 1 32 ? -20.467 -20.599 -1.391 1 67.03 32 GLU B CA 1
ATOM 2537 C C . GLU B 1 32 ? -19.859 -19.265 -1.816 1 67.03 32 GLU B C 1
ATOM 2539 O O . GLU B 1 32 ? -19.415 -19.114 -2.956 1 67.03 32 GLU B O 1
ATOM 2544 N N . THR B 1 33 ? -20.263 -18.247 -1.126 1 86.37 33 THR B N 1
ATOM 2545 C CA . THR B 1 33 ? -19.656 -16.932 -1.302 1 86.37 33 THR B CA 1
ATOM 2546 C C . THR B 1 33 ? -18.185 -16.956 -0.9 1 86.37 33 THR B C 1
ATOM 2548 O O . THR B 1 33 ? -17.813 -17.612 0.075 1 86.37 33 THR B O 1
ATOM 2551 N N . VAL B 1 34 ? -17.339 -16.529 -1.924 1 90.51 34 VAL B N 1
ATOM 2552 C CA . VAL B 1 34 ? -15.911 -16.488 -1.629 1 90.51 34 VAL B CA 1
ATOM 2553 C C . VAL B 1 34 ? -15.461 -15.039 -1.452 1 90.51 34 VAL B C 1
ATOM 2555 O O . VAL B 1 34 ? -16.097 -14.118 -1.971 1 90.51 34 VAL B O 1
ATOM 2558 N N . VAL B 1 35 ? -14.414 -14.892 -0.645 1 89.53 35 VAL B N 1
ATOM 2559 C CA . VAL B 1 35 ? -13.789 -13.592 -0.422 1 89.53 35 VAL B CA 1
ATOM 2560 C C . VAL B 1 35 ? -12.273 -13.719 -0.546 1 89.53 35 VAL B C 1
ATOM 2562 O O . VAL B 1 35 ? -11.734 -14.828 -0.542 1 89.53 35 VAL B O 1
ATOM 2565 N N . ASP B 1 36 ? -11.701 -12.613 -0.808 1 90.35 36 ASP B N 1
ATOM 2566 C CA . ASP B 1 36 ? -10.244 -12.541 -0.834 1 90.35 36 ASP B CA 1
ATOM 2567 C C . ASP B 1 36 ? -9.701 -11.931 0.456 1 90.35 36 ASP B C 1
ATOM 2569 O O . ASP B 1 36 ? -10.278 -10.981 0.991 1 90.35 36 ASP B O 1
ATOM 2573 N N . LEU B 1 37 ? -8.649 -12.529 0.903 1 86.11 37 LEU B N 1
ATOM 2574 C CA . LEU B 1 37 ? -7.969 -12.028 2.093 1 86.11 37 LEU B CA 1
ATOM 2575 C C . LEU B 1 37 ? -6.655 -11.348 1.722 1 86.11 37 LEU B C 1
ATOM 2577 O O . LEU B 1 37 ? -5.948 -11.805 0.821 1 86.11 37 LEU B O 1
ATOM 2581 N N . PHE B 1 38 ? -6.377 -10.325 2.398 1 83.83 38 PHE B N 1
ATOM 2582 C CA . PHE B 1 38 ? -5.15 -9.563 2.194 1 83.83 38 PHE B CA 1
ATOM 2583 C C . PHE B 1 38 ? -4.42 -9.349 3.515 1 83.83 38 PHE B C 1
ATOM 2585 O O . PHE B 1 38 ? -5.013 -8.88 4.489 1 83.83 38 PHE B O 1
ATOM 2592 N N . VAL B 1 39 ? -3.092 -9.796 3.58 1 81.04 39 VAL B N 1
ATOM 2593 C CA . VAL B 1 39 ? -2.244 -9.576 4.747 1 81.04 39 VAL B CA 1
ATOM 2594 C C . VAL B 1 39 ? -0.966 -8.851 4.329 1 81.04 39 VAL B C 1
ATOM 2596 O O . VAL B 1 39 ? -0.331 -9.222 3.339 1 81.04 39 VAL B O 1
ATOM 2599 N N . ASP B 1 40 ? -0.588 -7.811 4.97 1 79.14 40 ASP B N 1
ATOM 2600 C CA . ASP B 1 40 ? 0.63 -7.031 4.775 1 79.14 40 ASP B CA 1
ATOM 2601 C C . ASP B 1 40 ? 1.4 -6.877 6.084 1 79.14 40 ASP B C 1
ATOM 2603 O O . ASP B 1 40 ? 1.006 -6.097 6.954 1 79.14 40 ASP B O 1
ATOM 2607 N N . GLU B 1 41 ? 2.535 -7.621 6.172 1 78.18 41 GLU B N 1
ATOM 2608 C CA . GLU B 1 41 ? 3.281 -7.68 7.426 1 78.18 41 GLU B CA 1
ATOM 2609 C C . GLU B 1 41 ? 4.727 -7.233 7.23 1 78.18 41 GLU B C 1
ATOM 2611 O O . GLU B 1 41 ? 5.293 -7.401 6.148 1 78.18 41 GLU B O 1
ATOM 2616 N N . ALA B 1 42 ? 5.258 -6.725 8.321 1 76.68 42 ALA B N 1
ATOM 2617 C CA . ALA B 1 42 ? 6.667 -6.341 8.357 1 76.68 42 ALA B CA 1
ATOM 2618 C C . ALA B 1 42 ? 7.444 -7.199 9.35 1 76.68 42 ALA B C 1
ATOM 2620 O O . ALA B 1 42 ? 6.953 -7.495 10.442 1 76.68 42 ALA B O 1
ATOM 2621 N N . PHE B 1 43 ? 8.524 -7.654 8.923 1 81.4 43 PHE B N 1
ATOM 2622 C CA . PHE B 1 43 ? 9.46 -8.393 9.761 1 81.4 43 PHE B CA 1
ATOM 2623 C C . PHE B 1 43 ? 10.763 -7.621 9.928 1 81.4 43 PHE B C 1
ATOM 2625 O O . PHE B 1 43 ? 11.225 -6.962 8.994 1 81.4 43 PHE B O 1
ATOM 2632 N N . GLY B 1 44 ? 11.354 -7.692 11.096 1 79.06 44 GLY B N 1
ATOM 2633 C CA . GLY B 1 44 ? 12.655 -7.093 11.345 1 79.06 44 GLY B CA 1
ATOM 2634 C C . GLY B 1 44 ? 13.81 -7.955 10.871 1 79.06 44 GLY B C 1
ATOM 2635 O O . GLY B 1 44 ? 14.973 -7.563 10.987 1 79.06 44 GLY B O 1
ATOM 2636 N N . VAL B 1 45 ? 13.479 -9.06 10.357 1 87.72 45 VAL B N 1
ATOM 2637 C CA . VAL B 1 45 ? 14.484 -9.989 9.85 1 87.72 45 VAL B CA 1
ATOM 2638 C C . VAL B 1 45 ? 14.488 -9.963 8.323 1 87.72 45 VAL B C 1
ATOM 2640 O O . VAL B 1 45 ? 13.574 -9.415 7.703 1 87.72 45 VAL B O 1
ATOM 2643 N N . SER B 1 46 ? 15.448 -10.57 7.71 1 90.44 46 SER B N 1
ATOM 2644 C CA . SER B 1 46 ? 15.641 -10.504 6.265 1 90.44 46 SER B CA 1
ATOM 2645 C C . SER B 1 46 ? 14.579 -11.314 5.529 1 90.44 46 SER B C 1
ATOM 2647 O O . SER B 1 46 ? 14.024 -12.267 6.08 1 90.44 46 SER B O 1
ATOM 2649 N N . PRO B 1 47 ? 14.322 -10.949 4.276 1 94.26 47 PRO B N 1
ATOM 2650 C CA . PRO B 1 47 ? 13.438 -11.769 3.444 1 94.26 47 PRO B CA 1
ATOM 2651 C C . PRO B 1 47 ? 13.858 -13.237 3.405 1 94.26 47 PRO B C 1
ATOM 2653 O O . PRO B 1 47 ? 13.005 -14.128 3.446 1 94.26 47 PRO B O 1
ATOM 2656 N N . ALA B 1 48 ? 15.147 -13.514 3.386 1 96.72 48 ALA B N 1
ATOM 2657 C CA . ALA B 1 48 ? 15.659 -14.88 3.325 1 96.72 48 ALA B CA 1
ATOM 2658 C C . ALA B 1 48 ? 15.255 -15.673 4.565 1 96.72 48 ALA B C 1
ATOM 2660 O O . ALA B 1 48 ? 14.891 -16.847 4.468 1 96.72 48 ALA B O 1
ATOM 2661 N N . ALA B 1 49 ? 15.339 -15.028 5.685 1 95.87 49 ALA B N 1
ATOM 2662 C CA . ALA B 1 49 ? 14.992 -15.698 6.935 1 95.87 49 ALA B CA 1
ATOM 2663 C C . ALA B 1 49 ? 13.517 -16.088 6.958 1 95.87 49 ALA B C 1
ATOM 2665 O O . ALA B 1 49 ?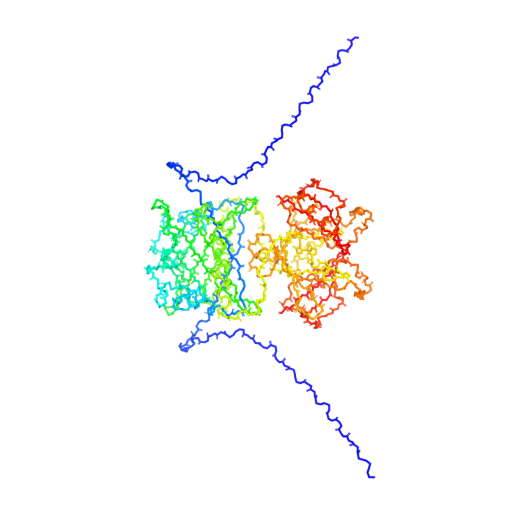 13.171 -17.213 7.325 1 95.87 49 ALA B O 1
ATOM 2666 N N . VAL B 1 50 ? 12.673 -15.131 6.554 1 95.1 50 VAL B N 1
ATOM 2667 C CA . VAL B 1 50 ? 11.237 -15.39 6.539 1 95.1 50 VAL B CA 1
ATOM 2668 C C . VAL B 1 50 ? 10.921 -16.494 5.533 1 95.1 50 VAL B C 1
ATOM 2670 O O . VAL B 1 50 ? 10.187 -17.435 5.845 1 95.1 50 VAL B O 1
ATOM 2673 N N . TYR B 1 51 ? 11.527 -16.393 4.357 1 96.95 51 TYR B N 1
ATOM 2674 C CA . TYR B 1 51 ? 11.3 -17.359 3.288 1 96.95 51 TYR B CA 1
ATOM 2675 C C . TYR B 1 51 ? 11.7 -18.763 3.727 1 96.95 51 TYR B C 1
ATOM 2677 O O . TYR B 1 51 ? 10.992 -19.733 3.447 1 96.95 51 TYR B O 1
ATOM 2685 N N . GLU B 1 52 ? 12.756 -18.839 4.35 1 96.66 52 GLU B N 1
ATOM 2686 C CA . GLU B 1 52 ? 13.264 -20.138 4.779 1 96.66 52 GLU B CA 1
ATOM 2687 C C . GLU B 1 52 ? 12.291 -20.824 5.734 1 96.66 52 GLU B C 1
ATOM 2689 O O . GLU B 1 52 ? 12.032 -22.022 5.61 1 96.66 52 GLU B O 1
ATOM 2694 N N . VAL B 1 53 ? 11.771 -20.095 6.625 1 95.54 53 VAL B N 1
ATOM 2695 C CA . VAL B 1 53 ? 10.841 -20.691 7.579 1 95.54 53 VAL B CA 1
ATOM 2696 C C . VAL B 1 53 ? 9.565 -21.121 6.858 1 95.54 53 VAL B C 1
ATOM 2698 O O . VAL B 1 53 ? 9.018 -22.19 7.137 1 95.54 53 VAL B O 1
ATOM 2701 N N . LEU B 1 54 ? 9.113 -20.306 5.946 1 94.3 54 LEU B N 1
ATOM 2702 C CA . LEU B 1 54 ? 7.85 -20.566 5.264 1 94.3 54 LEU B CA 1
ATOM 2703 C C . LEU B 1 54 ? 7.976 -21.758 4.322 1 94.3 54 LEU B C 1
ATOM 2705 O O . LEU B 1 54 ? 6.971 -22.357 3.934 1 94.3 54 LEU B O 1
ATOM 2709 N N . THR B 1 55 ? 9.254 -22.122 3.924 1 94.79 55 THR B N 1
ATOM 2710 C CA . THR B 1 55 ? 9.378 -23.088 2.838 1 94.79 55 THR B CA 1
ATOM 2711 C C . THR B 1 55 ? 10.101 -24.346 3.312 1 94.79 55 THR B C 1
ATOM 2713 O O . THR B 1 55 ? 10.177 -25.337 2.583 1 94.79 55 THR B O 1
ATOM 2716 N N . ASN B 1 56 ? 10.658 -24.295 4.485 1 93.69 56 ASN B N 1
ATOM 2717 C CA . ASN B 1 56 ? 11.312 -25.46 5.072 1 93.69 56 ASN B CA 1
ATOM 2718 C C . ASN B 1 56 ? 10.442 -26.111 6.143 1 93.69 56 ASN B C 1
ATOM 2720 O O . ASN B 1 56 ? 10.163 -25.501 7.177 1 93.69 56 ASN B O 1
ATOM 2724 N N . GLY B 1 57 ? 10.125 -27.366 5.884 1 90.65 57 GLY B N 1
ATOM 2725 C CA . GLY B 1 57 ? 9.176 -28.051 6.746 1 90.65 57 GLY B CA 1
ATOM 2726 C C . GLY B 1 57 ? 9.658 -28.185 8.178 1 90.65 57 GLY B C 1
ATOM 2727 O O . GLY B 1 57 ? 8.868 -28.074 9.118 1 90.65 57 GLY B O 1
ATOM 2728 N N . GLU B 1 58 ? 10.828 -28.476 8.442 1 91.12 58 GLU B N 1
ATOM 2729 C CA . GLU B 1 58 ? 11.379 -28.595 9.788 1 91.12 58 GLU B CA 1
ATOM 2730 C C . GLU B 1 58 ? 11.317 -27.262 10.529 1 91.12 58 GLU B C 1
ATOM 2732 O O . GLU B 1 58 ? 10.87 -27.204 11.677 1 91.12 58 GLU B O 1
ATOM 2737 N N . LYS B 1 59 ? 11.767 -26.228 9.856 1 92.97 59 LYS B N 1
ATOM 2738 C CA . LYS B 1 59 ? 11.75 -24.905 10.474 1 92.97 59 LYS B CA 1
ATOM 2739 C C . LYS B 1 59 ? 10.32 -24.431 10.717 1 92.97 59 LYS B C 1
ATOM 2741 O O . LYS B 1 59 ? 10.023 -23.845 11.761 1 92.97 59 LYS B O 1
ATOM 2746 N N . TYR B 1 60 ? 9.549 -24.639 9.715 1 91.75 60 TYR B N 1
ATOM 2747 C CA . TYR B 1 60 ? 8.14 -24.286 9.855 1 91.75 60 TYR B CA 1
ATOM 2748 C C . TYR B 1 60 ? 7.512 -25.008 11.042 1 91.75 60 TYR B C 1
ATOM 2750 O O . TYR B 1 60 ? 6.803 -24.396 11.844 1 91.75 60 TYR B O 1
ATOM 2758 N N . GLY B 1 61 ? 7.748 -26.297 11.14 1 90.41 61 GLY B N 1
ATOM 2759 C CA . GLY B 1 61 ? 7.25 -27.091 12.253 1 90.41 61 GLY B CA 1
ATOM 2760 C C . GLY B 1 61 ? 7.759 -26.615 13.6 1 90.41 61 GLY B C 1
ATOM 2761 O O . GLY B 1 61 ? 7.011 -26.591 14.579 1 90.41 61 GLY B O 1
ATOM 2762 N N . GLU B 1 62 ? 9.019 -26.312 13.667 1 92.13 62 GLU B N 1
ATOM 2763 C CA . GLU B 1 62 ? 9.595 -25.791 14.902 1 92.13 62 GLU B CA 1
ATOM 2764 C C . GLU B 1 62 ? 8.94 -24.472 15.304 1 92.13 62 GLU B C 1
ATOM 2766 O O . GLU B 1 62 ? 8.658 -24.247 16.483 1 92.13 62 GLU B O 1
ATOM 2771 N N . ALA B 1 63 ? 8.736 -23.644 14.294 1 91.69 63 ALA B N 1
ATOM 2772 C CA . ALA B 1 63 ? 8.157 -22.333 14.574 1 91.69 63 ALA B CA 1
ATOM 2773 C C . ALA B 1 63 ? 6.719 -22.463 15.068 1 91.69 63 ALA B C 1
ATOM 2775 O O . ALA B 1 63 ? 6.319 -21.788 16.02 1 91.69 63 ALA B O 1
ATOM 2776 N N . LEU B 1 64 ? 5.969 -23.297 14.413 1 88.9 64 LEU B N 1
ATOM 2777 C CA . LEU B 1 64 ? 4.539 -23.362 14.69 1 88.9 64 LEU B CA 1
ATOM 2778 C C . LEU B 1 64 ? 4.237 -24.416 15.749 1 88.9 64 LEU B C 1
ATOM 2780 O O . LEU B 1 64 ? 3.13 -24.459 16.291 1 88.9 64 LEU B O 1
ATOM 2784 N N . GLY B 1 65 ? 5.184 -25.193 16.095 1 82.48 65 GLY B N 1
ATOM 2785 C CA . GLY B 1 65 ? 4.988 -26.246 17.079 1 82.48 65 GLY B CA 1
ATOM 2786 C C . GLY B 1 65 ? 4.214 -27.433 16.537 1 82.48 65 GLY B C 1
ATOM 2787 O O . GLY B 1 65 ? 3.538 -28.136 17.29 1 82.48 65 GLY B O 1
ATOM 2788 N N . THR B 1 66 ? 4.098 -27.488 15.258 1 72.23 66 THR B N 1
ATOM 2789 C CA . THR B 1 66 ? 3.386 -28.612 14.659 1 72.23 66 THR B CA 1
ATOM 2790 C C . THR B 1 66 ? 4.146 -29.152 13.451 1 72.23 66 THR B C 1
ATOM 2792 O O . THR B 1 66 ? 4.812 -28.395 12.741 1 72.23 66 THR B O 1
ATOM 2795 N N . ALA B 1 67 ? 4.228 -30.5 13.543 1 61.49 67 ALA B N 1
ATOM 2796 C CA . ALA B 1 67 ? 4.885 -31.136 12.404 1 61.49 67 ALA B CA 1
ATOM 2797 C C . ALA B 1 67 ? 4.087 -30.922 11.121 1 61.49 67 ALA B C 1
ATOM 2799 O O . ALA B 1 67 ? 2.872 -31.135 11.096 1 61.49 67 ALA B O 1
ATOM 2800 N N . VAL B 1 68 ? 4.632 -30.359 10.01 1 73.04 68 VAL B N 1
ATOM 2801 C CA . VAL B 1 68 ? 3.897 -30.12 8.772 1 73.04 68 VAL B CA 1
ATOM 2802 C C . VAL B 1 68 ? 4.438 -31.024 7.667 1 73.04 68 VAL B C 1
ATOM 2804 O O . VAL B 1 68 ? 4.172 -32.228 7.656 1 73.04 68 VAL B O 1
ATOM 2807 N N . TRP B 1 69 ? 5.452 -30.777 6.885 1 78.33 69 TRP B N 1
ATOM 2808 C CA . TRP B 1 69 ? 6.128 -31.528 5.832 1 78.33 69 TRP B CA 1
ATOM 2809 C C . TRP B 1 69 ? 7.64 -31.501 6.028 1 78.33 69 TRP B C 1
ATOM 2811 O O . TRP B 1 69 ? 8.151 -30.748 6.861 1 78.33 69 TRP B O 1
ATOM 2821 N N . LYS B 1 70 ? 8.269 -32.56 5.486 1 83.87 70 LYS B N 1
ATOM 2822 C CA . LYS B 1 70 ? 9.723 -32.612 5.602 1 83.87 70 LYS B CA 1
ATOM 2823 C C . LYS B 1 70 ? 10.394 -32.01 4.371 1 83.87 70 LYS B C 1
ATOM 2825 O O . LYS B 1 70 ? 9.952 -32.237 3.242 1 83.87 70 LYS B O 1
ATOM 2830 N N . GLY B 1 71 ? 11.451 -31.293 4.675 1 87.78 71 GLY B N 1
ATOM 2831 C CA . GLY B 1 71 ? 12.245 -30.738 3.59 1 87.78 71 GLY B CA 1
ATOM 2832 C C . GLY B 1 71 ? 11.687 -29.437 3.047 1 87.78 71 GLY B C 1
ATOM 2833 O O . GLY B 1 71 ? 10.824 -28.816 3.672 1 87.78 71 GLY B O 1
ATOM 2834 N N . ASN B 1 72 ? 12.301 -28.979 1.905 1 91.62 72 ASN B N 1
ATOM 2835 C CA . ASN B 1 72 ? 11.9 -27.724 1.278 1 91.62 72 ASN B CA 1
ATOM 2836 C C . ASN B 1 72 ? 10.725 -27.924 0.325 1 91.62 72 ASN B C 1
ATOM 2838 O O . ASN B 1 72 ? 10.641 -28.946 -0.358 1 91.62 72 ASN B O 1
ATOM 2842 N N . LEU B 1 73 ? 9.837 -26.955 0.283 1 91.26 73 LEU B N 1
ATOM 2843 C CA . LEU B 1 73 ? 8.753 -26.958 -0.693 1 91.26 73 LEU B CA 1
ATOM 2844 C C . LEU B 1 73 ? 9.301 -27.044 -2.114 1 91.26 73 LEU B C 1
ATOM 2846 O O . LEU B 1 73 ? 10.332 -26.442 -2.423 1 91.26 73 LEU B O 1
ATOM 2850 N N . GLU B 1 74 ? 8.619 -27.8 -2.891 1 92.34 74 GLU B N 1
ATOM 2851 C CA . GLU B 1 74 ? 8.987 -27.955 -4.295 1 92.34 74 GLU B CA 1
ATOM 2852 C C . GLU B 1 74 ? 7.788 -27.719 -5.209 1 92.34 74 GLU B C 1
ATOM 2854 O O . GLU B 1 74 ? 6.675 -28.154 -4.906 1 92.34 74 GLU B O 1
ATOM 2859 N N . VAL B 1 75 ? 8.093 -27.129 -6.275 1 92.27 75 VAL B N 1
ATOM 2860 C CA . VAL B 1 75 ? 7.049 -26.842 -7.253 1 92.27 75 VAL B CA 1
ATOM 2861 C C . VAL B 1 75 ? 6.441 -28.149 -7.759 1 92.27 75 VAL B C 1
ATOM 2863 O O . VAL B 1 75 ? 7.165 -29.092 -8.086 1 92.27 75 VAL B O 1
ATOM 2866 N N . GLY B 1 76 ? 5.135 -28.188 -7.745 1 88.51 76 GLY B N 1
ATOM 2867 C CA . GLY B 1 76 ? 4.429 -29.337 -8.29 1 88.51 76 GLY B CA 1
ATOM 2868 C C . GLY B 1 76 ? 4.055 -30.363 -7.238 1 88.51 76 GLY B C 1
ATOM 2869 O O . GLY B 1 76 ? 3.237 -31.25 -7.491 1 88.51 76 GLY B O 1
ATOM 2870 N N . ASN B 1 77 ? 4.618 -30.332 -6.076 1 87.21 77 ASN B N 1
ATOM 2871 C CA . ASN B 1 77 ? 4.357 -31.314 -5.029 1 87.21 77 ASN B CA 1
ATOM 2872 C C . ASN B 1 77 ? 3.196 -30.886 -4.136 1 87.21 77 ASN B C 1
ATOM 2874 O O . ASN B 1 77 ? 2.953 -29.692 -3.955 1 87.21 77 ASN B O 1
ATOM 2878 N N . ASP B 1 78 ? 2.546 -31.87 -3.718 1 85.76 78 ASP B N 1
ATOM 2879 C CA . ASP B 1 78 ? 1.488 -31.682 -2.73 1 85.76 78 ASP B CA 1
ATOM 2880 C C . ASP B 1 78 ? 2.044 -31.76 -1.31 1 85.76 78 ASP B C 1
ATOM 2882 O O . ASP B 1 78 ? 2.905 -32.592 -1.019 1 85.76 78 ASP B O 1
ATOM 2886 N N . TRP B 1 79 ? 1.503 -30.874 -0.559 1 83.49 79 TRP B N 1
ATOM 2887 C CA . TRP B 1 79 ? 1.96 -30.849 0.826 1 83.49 79 TRP B CA 1
ATOM 2888 C C . TRP B 1 79 ? 0.78 -30.755 1.787 1 83.49 79 TRP B C 1
ATOM 2890 O O . TRP B 1 79 ? -0.301 -30.296 1.41 1 83.49 79 TRP B O 1
ATOM 2900 N N . ILE B 1 80 ? 0.935 -31.323 2.869 1 80.18 80 ILE B N 1
ATOM 2901 C CA . ILE B 1 80 ? -0.069 -31.275 3.926 1 80.18 80 ILE B CA 1
ATOM 2902 C C . ILE B 1 80 ? 0.514 -30.595 5.163 1 80.18 80 ILE B C 1
ATOM 2904 O O . ILE B 1 80 ? 1.659 -30.855 5.539 1 80.18 80 ILE B O 1
ATOM 2908 N N . ALA B 1 81 ? -0.186 -29.577 5.653 1 70.53 81 ALA B N 1
ATOM 2909 C CA . ALA B 1 81 ? 0.246 -28.912 6.879 1 70.53 81 ALA B CA 1
ATOM 2910 C C . ALA B 1 81 ? -0.833 -28.989 7.955 1 70.53 81 ALA B C 1
ATOM 2912 O O . ALA B 1 81 ? -1.978 -29.346 7.669 1 70.53 81 ALA B O 1
ATOM 2913 N N . GLY B 1 82 ? -0.511 -28.617 9.298 1 63.21 82 GLY B N 1
ATOM 2914 C CA . GLY B 1 82 ? -1.41 -28.487 10.434 1 63.21 82 GLY B CA 1
ATOM 2915 C C . GLY B 1 82 ? -2.048 -29.801 10.843 1 63.21 82 GLY B C 1
ATOM 2916 O O . GLY B 1 82 ? -3.235 -29.844 11.172 1 63.21 82 GLY B O 1
ATOM 2917 N N . ASP B 1 83 ? -1.334 -30.844 10.834 1 60.1 83 ASP B N 1
ATOM 2918 C CA . ASP B 1 83 ? -1.808 -32.173 11.206 1 60.1 83 ASP B CA 1
ATOM 2919 C C . ASP B 1 83 ? -2.967 -32.613 10.314 1 60.1 83 ASP B C 1
ATOM 2921 O O . ASP B 1 83 ? -3.984 -33.106 10.807 1 60.1 83 ASP B O 1
ATOM 2925 N N . GLY B 1 84 ? -2.886 -32.164 9.058 1 64.69 84 GLY B N 1
ATOM 2926 C CA . GLY B 1 84 ? -3.91 -32.556 8.102 1 64.69 84 GLY B CA 1
ATOM 2927 C C . GLY B 1 84 ? -4.959 -31.483 7.879 1 64.69 84 GLY B C 1
ATOM 2928 O O . GLY B 1 84 ? -5.92 -31.693 7.137 1 64.69 84 GLY B O 1
ATOM 2929 N N . PHE B 1 85 ? -4.745 -30.366 8.416 1 73.88 85 PHE B N 1
ATOM 2930 C CA . PHE B 1 85 ? -5.71 -29.273 8.397 1 73.88 85 PHE B CA 1
ATOM 2931 C C . PHE B 1 85 ? -5.751 -28.61 7.026 1 73.88 85 PHE B C 1
ATOM 2933 O O . PHE B 1 85 ? -6.827 -28.295 6.515 1 73.88 85 PHE B O 1
ATOM 2940 N N . CYS B 1 86 ? -4.636 -28.509 6.409 1 83.81 86 CYS B N 1
ATOM 2941 C CA . CYS B 1 86 ? -4.587 -27.788 5.142 1 83.81 86 CYS B CA 1
ATOM 2942 C C . CYS B 1 86 ? -3.713 -28.52 4.131 1 83.81 86 CYS B C 1
ATOM 2944 O O . CYS B 1 86 ? -2.699 -29.117 4.498 1 83.81 86 CYS B O 1
ATOM 2946 N N . ARG B 1 87 ? -4.197 -28.618 2.977 1 87.89 87 ARG B N 1
ATOM 2947 C CA . ARG B 1 87 ? -3.442 -29.148 1.846 1 87.89 87 ARG B CA 1
ATOM 2948 C C . ARG B 1 87 ? -3.09 -28.042 0.857 1 87.89 87 ARG B C 1
ATOM 2950 O O . ARG B 1 87 ? -3.896 -27.141 0.612 1 87.89 87 ARG B O 1
ATOM 2957 N N . TYR B 1 88 ? -1.814 -28.198 0.383 1 87.94 88 TYR B N 1
ATOM 2958 C CA . TYR B 1 88 ? -1.482 -27.199 -0.626 1 87.94 88 TYR B CA 1
ATOM 2959 C C . TYR B 1 88 ? -0.508 -27.764 -1.653 1 87.94 88 TYR B C 1
ATOM 2961 O O . TYR B 1 88 ? 0.14 -28.785 -1.408 1 87.94 88 TYR B O 1
ATOM 2969 N N . LYS B 1 89 ? -0.615 -27.268 -2.787 1 91.88 89 LYS B N 1
ATOM 2970 C CA . LYS B 1 89 ? 0.28 -27.555 -3.904 1 91.88 89 LYS B CA 1
ATOM 2971 C C . LYS B 1 89 ? 1.072 -26.314 -4.308 1 91.88 89 LYS B C 1
ATOM 2973 O O . LYS B 1 89 ? 0.494 -25.248 -4.527 1 91.88 89 LYS B O 1
ATOM 2978 N N . ILE B 1 90 ? 2.371 -26.54 -4.418 1 93.31 90 ILE B N 1
ATOM 2979 C CA . ILE B 1 90 ? 3.214 -25.407 -4.782 1 93.31 90 ILE B CA 1
ATOM 2980 C C . ILE B 1 90 ? 3.181 -25.204 -6.296 1 93.31 90 ILE B C 1
ATOM 2982 O O . ILE B 1 90 ? 3.48 -26.126 -7.058 1 93.31 90 ILE B O 1
ATOM 2986 N N . LEU B 1 91 ? 2.81 -24.069 -6.696 1 92.04 91 LEU B N 1
ATOM 2987 C CA . LEU B 1 91 ? 2.695 -23.758 -8.117 1 92.04 91 LEU B CA 1
ATOM 2988 C C . LEU B 1 91 ? 3.969 -23.096 -8.633 1 92.04 91 LEU B C 1
ATOM 2990 O O . LEU B 1 91 ? 4.371 -23.321 -9.776 1 92.04 91 LEU B O 1
ATOM 2994 N N . HIS B 1 92 ? 4.59 -22.257 -7.825 1 93.89 92 HIS B N 1
ATOM 2995 C CA . HIS B 1 92 ? 5.804 -21.554 -8.223 1 93.89 92 HIS B CA 1
ATOM 2996 C C . HIS B 1 92 ? 6.522 -20.965 -7.012 1 93.89 92 HIS B C 1
ATOM 2998 O O . HIS B 1 92 ? 5.878 -20.528 -6.056 1 93.89 92 HIS B O 1
ATOM 3004 N N . LEU B 1 93 ? 7.839 -20.979 -7.088 1 95.6 93 LEU B N 1
ATOM 3005 C CA . LEU B 1 93 ? 8.7 -20.411 -6.056 1 95.6 93 LEU B CA 1
ATOM 3006 C C . LEU B 1 93 ? 9.791 -19.543 -6.675 1 95.6 93 LEU B C 1
ATOM 3008 O O . LEU B 1 93 ? 10.378 -19.91 -7.695 1 95.6 93 LEU B O 1
ATOM 3012 N N . VAL B 1 94 ? 9.988 -18.441 -6.165 1 95.69 94 VAL B N 1
ATOM 3013 C CA . VAL B 1 94 ? 11.196 -17.648 -6.37 1 95.69 94 VAL B CA 1
ATOM 3014 C C . VAL B 1 94 ? 11.896 -17.416 -5.033 1 95.69 94 VAL B C 1
ATOM 3016 O O . VAL B 1 94 ? 11.37 -16.719 -4.162 1 95.69 94 VAL B O 1
ATOM 3019 N N . PRO B 1 95 ? 13.034 -17.981 -4.857 1 95.46 95 PRO B N 1
ATOM 3020 C CA . PRO B 1 95 ? 1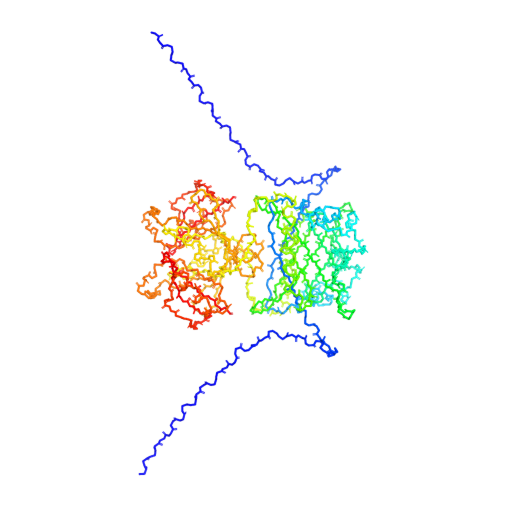3.701 -17.906 -3.555 1 95.46 95 PRO B CA 1
ATOM 3021 C C . PRO B 1 95 ? 13.744 -16.486 -2.995 1 95.46 95 PRO B C 1
ATOM 3023 O O . PRO B 1 95 ? 14.144 -15.553 -3.696 1 95.46 95 PRO B O 1
ATOM 3026 N N . ASN B 1 96 ? 13.277 -16.348 -1.722 1 96.02 96 ASN B N 1
ATOM 3027 C CA . ASN B 1 96 ? 13.318 -15.146 -0.895 1 96.02 96 ASN B CA 1
ATOM 3028 C C . ASN B 1 96 ? 12.309 -14.104 -1.369 1 96.02 96 ASN B C 1
ATOM 3030 O O . ASN B 1 96 ? 12.202 -13.026 -0.782 1 96.02 96 ASN B O 1
ATOM 3034 N N . LYS B 1 97 ? 11.449 -14.448 -2.386 1 95.88 97 LYS B N 1
ATOM 3035 C CA . LYS B 1 97 ? 10.684 -13.347 -2.965 1 95.88 97 LYS B CA 1
ATOM 3036 C C . LYS B 1 97 ? 9.225 -13.741 -3.173 1 95.88 97 LYS B C 1
ATOM 3038 O O . LYS B 1 97 ? 8.331 -12.894 -3.1 1 95.88 97 LYS B O 1
ATOM 3043 N N . LEU B 1 98 ? 8.981 -15.017 -3.512 1 97.21 98 LEU B N 1
ATOM 3044 C CA . LEU B 1 98 ? 7.633 -15.337 -3.969 1 97.21 98 LEU B CA 1
ATOM 3045 C C . LEU B 1 98 ? 7.275 -16.782 -3.635 1 97.21 98 LEU B C 1
ATOM 3047 O O . LEU B 1 98 ? 8.093 -17.686 -3.816 1 97.21 98 LEU B O 1
ATOM 3051 N N . ILE B 1 99 ? 6.103 -16.998 -3.146 1 96.77 99 ILE B N 1
ATOM 3052 C CA . ILE B 1 99 ? 5.471 -18.303 -2.985 1 96.77 99 ILE B CA 1
ATOM 3053 C C . ILE B 1 99 ? 4.061 -18.269 -3.571 1 96.77 99 ILE B C 1
ATOM 3055 O O . ILE B 1 99 ? 3.227 -17.464 -3.151 1 96.77 99 ILE B O 1
ATOM 3059 N N . VAL B 1 100 ? 3.778 -19.095 -4.557 1 95.82 100 VAL B N 1
ATOM 3060 C CA . VAL B 1 100 ? 2.44 -19.255 -5.117 1 95.82 100 VAL B CA 1
ATOM 3061 C C . VAL B 1 100 ? 1.947 -20.681 -4.88 1 95.82 100 VAL B C 1
ATOM 3063 O O . VAL B 1 100 ? 2.619 -21.646 -5.25 1 95.82 100 VAL B O 1
ATOM 3066 N N . GLN B 1 101 ? 0.801 -20.811 -4.312 1 94.92 101 GLN B N 1
ATOM 3067 C CA . GLN B 1 101 ? 0.342 -22.156 -3.984 1 94.92 101 GLN B CA 1
ATOM 3068 C C . GLN B 1 101 ? -1.177 -22.263 -4.097 1 94.92 101 GLN B C 1
ATOM 3070 O O . GLN B 1 101 ? -1.891 -21.281 -3.881 1 94.92 101 GLN B O 1
ATOM 3075 N N . GLU B 1 102 ? -1.606 -23.407 -4.501 1 93.37 102 GLU B N 1
ATOM 3076 C CA . GLU B 1 102 ? -2.989 -23.809 -4.262 1 93.37 102 GLU B CA 1
ATOM 3077 C C . GLU B 1 102 ? -3.191 -24.259 -2.818 1 93.37 102 GLU B C 1
ATOM 3079 O O . GLU B 1 102 ? -2.33 -24.929 -2.245 1 93.37 102 GLU B O 1
ATOM 3084 N N . TRP B 1 103 ? -4.321 -23.855 -2.27 1 93.2 103 TRP B N 1
ATOM 3085 C CA . TRP B 1 103 ? -4.535 -24.028 -0.836 1 93.2 103 TRP B CA 1
ATOM 3086 C C . TRP B 1 103 ? -5.974 -24.441 -0.546 1 93.2 103 TRP B C 1
ATOM 3088 O O . TRP B 1 103 ? -6.911 -23.919 -1.155 1 93.2 103 TRP B O 1
ATOM 3098 N N . ARG B 1 104 ? -6.18 -25.432 0.365 1 92.16 104 ARG B N 1
ATOM 3099 C CA . ARG B 1 104 ? -7.531 -25.811 0.765 1 92.16 104 ARG B CA 1
ATOM 3100 C C . ARG B 1 104 ? -7.535 -26.443 2.152 1 92.16 104 ARG B C 1
ATOM 3102 O O . ARG B 1 104 ? -6.592 -27.147 2.522 1 92.16 104 ARG B O 1
ATOM 3109 N N . LEU B 1 105 ? -8.606 -26.176 2.847 1 90.27 105 LEU B N 1
ATOM 3110 C CA . LEU B 1 105 ? -8.83 -26.907 4.089 1 90.27 105 LEU B CA 1
ATOM 3111 C C . LEU B 1 105 ? -9.355 -28.31 3.807 1 90.27 105 LEU B C 1
ATOM 3113 O O . LEU B 1 105 ? -10.098 -28.518 2.845 1 90.27 105 LEU B O 1
ATOM 3117 N N . GLU B 1 106 ? -8.982 -29.165 4.676 1 84.58 106 GLU B N 1
ATOM 3118 C CA . GLU B 1 106 ? -9.414 -30.55 4.515 1 84.58 106 GLU B CA 1
ATOM 3119 C C . GLU B 1 106 ? -10.928 -30.676 4.66 1 84.58 106 GLU B C 1
ATOM 3121 O O . GLU B 1 106 ? -11.547 -31.541 4.036 1 84.58 106 GLU B O 1
ATOM 3126 N N . ASP B 1 107 ? -11.513 -29.805 5.321 1 85.79 107 ASP B N 1
ATOM 3127 C CA . ASP B 1 107 ? -12.935 -29.935 5.624 1 85.79 107 ASP B CA 1
ATOM 3128 C C . ASP B 1 107 ? -13.787 -29.218 4.58 1 85.79 107 ASP B C 1
ATOM 3130 O O . ASP B 1 107 ? -15.018 -29.246 4.65 1 85.79 107 ASP B O 1
ATOM 3134 N N . TRP B 1 108 ? -13.153 -28.546 3.607 1 90.29 108 TRP B N 1
ATOM 3135 C CA . TRP B 1 108 ? -13.928 -27.949 2.524 1 90.29 108 TRP B CA 1
ATOM 3136 C C . TRP B 1 108 ? -14.593 -29.024 1.673 1 90.29 108 TRP B C 1
ATOM 3138 O O . TRP B 1 108 ? -13.976 -30.044 1.355 1 90.29 108 TRP B O 1
ATOM 3148 N N . GLU B 1 109 ? -15.814 -28.858 1.396 1 87.95 109 GLU B N 1
ATOM 3149 C CA . GLU B 1 109 ? -16.511 -29.783 0.508 1 87.95 109 GLU B CA 1
ATOM 3150 C C . GLU B 1 109 ? -15.779 -29.93 -0.822 1 87.95 109 GLU B C 1
ATOM 3152 O O . GLU B 1 109 ? -15.211 -28.963 -1.334 1 87.95 109 GLU B O 1
ATOM 3157 N N . PRO B 1 110 ? -15.8 -31.067 -1.398 1 85.83 110 PRO B N 1
ATOM 3158 C CA . PRO B 1 110 ? -15.099 -31.308 -2.661 1 85.83 110 PRO B CA 1
ATOM 3159 C C . PRO B 1 110 ? -15.536 -30.352 -3.77 1 85.83 110 PRO B C 1
ATOM 3161 O O . PRO B 1 110 ? -14.757 -30.061 -4.681 1 85.83 110 PRO B O 1
ATOM 3164 N N . SER B 1 111 ? -16.748 -29.836 -3.668 1 87.14 111 SER B N 1
ATOM 3165 C CA . SER B 1 111 ? -17.271 -28.956 -4.708 1 87.14 111 SER B CA 1
ATOM 3166 C C . SER B 1 111 ? -16.677 -27.556 -4.599 1 87.14 111 SER B C 1
ATOM 3168 O O . SER B 1 111 ? -16.755 -26.767 -5.543 1 87.14 111 SER B O 1
ATOM 3170 N N . VAL B 1 112 ? -16.143 -27.338 -3.409 1 87.14 112 VAL B N 1
ATOM 3171 C CA . VAL B 1 112 ? -15.517 -26.035 -3.21 1 87.14 112 VAL B CA 1
ATOM 3172 C C . VAL B 1 112 ? -14.114 -26.038 -3.812 1 87.14 112 VAL B C 1
ATOM 3174 O O . VAL B 1 112 ? -13.28 -26.872 -3.453 1 87.14 112 VAL B O 1
ATOM 3177 N N . PRO B 1 113 ? -13.859 -25.231 -4.755 1 87.5 113 PRO B N 1
ATOM 3178 C CA . PRO B 1 113 ? -12.519 -25.181 -5.346 1 87.5 113 PRO B CA 1
ATOM 3179 C C . PRO B 1 113 ? -11.452 -24.733 -4.35 1 87.5 113 PRO B C 1
ATOM 3181 O O . PRO B 1 113 ? -11.767 -24.069 -3.359 1 87.5 113 PRO B O 1
ATOM 3184 N N . SER B 1 114 ? -10.252 -25.182 -4.663 1 92.73 114 SER B N 1
ATOM 3185 C CA . SER B 1 114 ? -9.122 -24.715 -3.867 1 92.73 114 SER B CA 1
ATOM 3186 C C . SER B 1 114 ? -8.936 -23.207 -4.002 1 92.73 114 SER B C 1
ATOM 3188 O O . SER B 1 114 ? -9.274 -22.625 -5.035 1 92.73 114 SER B O 1
ATOM 3190 N N . SER B 1 115 ? -8.536 -22.632 -2.958 1 95.34 115 SER B N 1
ATOM 3191 C CA . SER B 1 115 ? -8.12 -21.233 -2.986 1 95.34 115 SER B CA 1
ATOM 3192 C C . SER B 1 115 ? -6.671 -21.096 -3.441 1 95.34 115 SER B C 1
ATOM 3194 O O . SER B 1 115 ? -5.996 -22.097 -3.691 1 95.34 115 SER B O 1
ATOM 3196 N N . THR B 1 116 ? -6.226 -19.901 -3.72 1 96.18 116 THR B N 1
ATOM 3197 C CA . THR B 1 116 ? -4.851 -19.608 -4.111 1 96.18 116 THR B CA 1
ATOM 3198 C C . THR B 1 116 ? -4.206 -18.634 -3.13 1 96.18 116 THR B C 1
ATOM 3200 O O . THR B 1 116 ? -4.811 -17.625 -2.759 1 96.18 116 THR B O 1
ATOM 3203 N N . VAL B 1 117 ? -2.991 -18.918 -2.728 1 96.18 117 VAL B N 1
ATOM 3204 C CA . VAL B 1 117 ? -2.232 -18.031 -1.853 1 96.18 117 VAL B CA 1
ATOM 3205 C C . VAL B 1 117 ? -0.993 -17.52 -2.584 1 96.18 117 VAL B C 1
ATOM 3207 O O . VAL B 1 117 ? -0.202 -18.31 -3.105 1 96.18 117 VAL B O 1
ATOM 3210 N N . VAL B 1 118 ? -0.878 -16.258 -2.634 1 96.25 118 VAL B N 1
ATOM 3211 C CA . VAL B 1 118 ? 0.297 -15.597 -3.194 1 96.25 118 VAL B CA 1
ATOM 3212 C C . VAL B 1 118 ? 1.005 -14.793 -2.107 1 96.25 118 VAL B C 1
ATOM 3214 O O . VAL B 1 118 ? 0.424 -13.871 -1.53 1 96.25 118 VAL B O 1
ATOM 3217 N N . THR B 1 119 ? 2.223 -15.109 -1.829 1 95.84 119 THR B N 1
ATOM 3218 C CA . THR B 1 119 ? 3.034 -14.389 -0.854 1 95.84 119 THR B CA 1
ATOM 3219 C C . THR B 1 119 ? 4.25 -13.755 -1.525 1 95.84 119 THR B C 1
ATOM 3221 O O . THR B 1 119 ? 5.077 -14.456 -2.112 1 95.84 119 THR B O 1
ATOM 3224 N N . THR B 1 120 ? 4.345 -12.537 -1.465 1 93.43 120 THR B N 1
ATOM 3225 C CA . THR B 1 120 ? 5.534 -11.822 -1.916 1 93.43 120 THR B CA 1
ATOM 3226 C C . THR B 1 120 ? 6.346 -11.318 -0.725 1 93.43 120 THR B C 1
ATOM 3228 O O . THR B 1 120 ? 5.779 -10.866 0.272 1 93.43 120 THR B O 1
ATOM 3231 N N . ILE B 1 121 ? 7.606 -11.427 -0.847 1 92.79 121 ILE B N 1
ATOM 3232 C CA . ILE B 1 121 ? 8.542 -10.983 0.18 1 92.79 121 ILE B CA 1
ATOM 3233 C C . ILE B 1 121 ? 9.539 -9.995 -0.423 1 92.79 121 ILE B C 1
ATOM 3235 O O . ILE B 1 121 ? 10.15 -10.274 -1.457 1 92.79 121 ILE B O 1
ATOM 3239 N N . SER B 1 122 ? 9.704 -8.87 0.21 1 85.67 122 SER B N 1
ATOM 3240 C CA . SER B 1 122 ? 10.615 -7.847 -0.294 1 85.67 122 SER B CA 1
ATOM 3241 C C . SER B 1 122 ? 11.386 -7.185 0.843 1 85.67 122 SER B C 1
ATOM 3243 O O . SER B 1 122 ? 10.912 -7.145 1.98 1 85.67 122 SER B O 1
ATOM 3245 N N . PRO B 1 123 ? 12.527 -6.73 0.508 1 82.92 123 PRO B N 1
ATOM 3246 C CA . PRO B 1 123 ? 13.258 -5.975 1.53 1 82.92 123 PRO B CA 1
ATOM 3247 C C . PRO B 1 123 ? 12.62 -4.621 1.831 1 82.92 123 PRO B C 1
ATOM 3249 O O . PRO B 1 123 ? 12.091 -3.969 0.928 1 82.92 123 PRO B O 1
ATOM 3252 N N . ARG B 1 124 ? 12.685 -4.259 3.075 1 73.09 124 ARG B N 1
ATOM 3253 C CA . ARG B 1 124 ? 12.25 -2.927 3.484 1 73.09 124 ARG B CA 1
ATOM 3254 C C . ARG B 1 124 ? 13.413 -1.941 3.468 1 73.09 124 ARG B C 1
ATOM 3256 O O . ARG B 1 124 ? 14.562 -2.325 3.699 1 73.09 124 ARG B O 1
ATOM 3263 N N . PRO B 1 125 ? 13.15 -0.717 3.164 1 59.87 125 PRO B N 1
ATOM 3264 C CA . PRO B 1 125 ? 14.219 0.278 3.058 1 59.87 125 PRO B CA 1
ATOM 3265 C C . PRO B 1 125 ? 15.063 0.375 4.327 1 59.87 125 PRO B C 1
ATOM 3267 O O . PRO B 1 125 ? 16.271 0.613 4.253 1 59.87 125 PRO B O 1
ATOM 3270 N N . HIS B 1 126 ? 14.541 0.186 5.501 1 60.29 126 HIS B N 1
ATOM 3271 C CA . HIS B 1 126 ? 15.287 0.366 6.742 1 60.29 126 HIS B CA 1
ATOM 3272 C C . HIS B 1 126 ? 15.682 -0.977 7.347 1 60.29 126 HIS B C 1
ATOM 3274 O O . HIS B 1 126 ? 15.992 -1.058 8.538 1 60.29 126 HIS B O 1
ATOM 3280 N N . GLY B 1 127 ? 15.516 -1.941 6.554 1 69.07 127 GLY B N 1
ATOM 3281 C CA . GLY B 1 127 ? 15.905 -3.268 7.003 1 69.07 127 GLY B CA 1
ATOM 3282 C C . GLY B 1 127 ? 14.72 -4.166 7.306 1 69.07 127 GLY B C 1
ATOM 3283 O O . GLY B 1 127 ? 13.663 -3.688 7.725 1 69.07 127 GLY B O 1
ATOM 3284 N N . GLY B 1 128 ? 14.917 -5.413 7.039 1 80.96 128 GLY B N 1
ATOM 3285 C CA . GLY B 1 128 ? 13.862 -6.386 7.278 1 80.96 128 GLY B CA 1
ATOM 3286 C C . GLY B 1 128 ? 13.098 -6.758 6.021 1 80.96 128 GLY B C 1
ATOM 3287 O O . GLY B 1 128 ? 13.606 -6.6 4.909 1 80.96 128 GLY B O 1
ATOM 3288 N N . ALA B 1 129 ? 11.933 -7.318 6.295 1 85.84 129 ALA B N 1
ATOM 3289 C CA . ALA B 1 129 ? 11.166 -7.857 5.175 1 85.84 129 ALA B CA 1
ATOM 3290 C C . ALA B 1 129 ? 9.708 -7.413 5.244 1 85.84 129 ALA B C 1
ATOM 3292 O O . ALA B 1 129 ? 9.12 -7.358 6.327 1 85.84 129 ALA B O 1
ATOM 3293 N N . ARG B 1 130 ? 9.237 -7.005 4.116 1 82.39 130 ARG B N 1
ATOM 3294 C CA . ARG B 1 130 ? 7.795 -6.864 3.945 1 82.39 130 ARG B CA 1
ATOM 3295 C C . ARG B 1 130 ? 7.19 -8.128 3.343 1 82.39 130 ARG B C 1
ATOM 3297 O O . ARG B 1 130 ? 7.688 -8.646 2.341 1 82.39 130 ARG B O 1
ATOM 3304 N N . VAL B 1 131 ? 6.143 -8.658 3.972 1 87.76 131 VAL B N 1
ATOM 3305 C CA . VAL B 1 131 ? 5.443 -9.846 3.495 1 87.76 131 VAL B CA 1
ATOM 3306 C C . VAL B 1 131 ? 3.999 -9.492 3.15 1 87.76 131 VAL B C 1
ATOM 3308 O O . VAL B 1 131 ? 3.238 -9.048 4.014 1 87.76 131 VAL B O 1
ATOM 3311 N N . VAL B 1 132 ? 3.662 -9.662 1.873 1 86.72 132 VAL B N 1
ATOM 3312 C CA . VAL B 1 132 ? 2.299 -9.42 1.413 1 86.72 132 VAL B CA 1
ATOM 3313 C C . VAL B 1 132 ? 1.66 -10.736 0.976 1 86.72 132 VAL B C 1
ATOM 3315 O O . VAL B 1 132 ? 2.19 -11.433 0.108 1 86.72 132 VAL B O 1
ATOM 3318 N N . LEU B 1 133 ? 0.544 -11.056 1.594 1 91.17 133 LEU B N 1
ATOM 3319 C CA . LEU B 1 133 ? -0.166 -12.299 1.312 1 91.17 133 LEU B CA 1
ATOM 3320 C C . LEU B 1 133 ? -1.567 -12.016 0.779 1 91.17 133 LEU B C 1
ATOM 3322 O O . LEU B 1 133 ? -2.331 -11.27 1.395 1 91.17 133 LEU B O 1
ATOM 3326 N N . ASN B 1 134 ? -1.869 -12.493 -0.409 1 91.49 134 ASN B N 1
ATOM 3327 C CA . ASN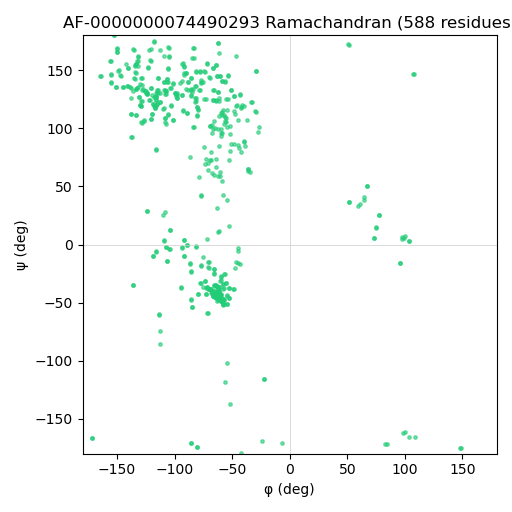 B 1 134 ? -3.216 -12.554 -0.968 1 91.49 134 ASN B CA 1
ATOM 3328 C C . ASN B 1 134 ? -3.764 -13.978 -0.956 1 91.49 134 ASN B C 1
ATOM 3330 O O . ASN B 1 134 ? -3.211 -14.866 -1.608 1 91.49 134 ASN B O 1
ATOM 3334 N N . HIS B 1 135 ? -4.714 -14.203 -0.184 1 94.85 135 HIS B N 1
ATOM 3335 C CA . HIS B 1 135 ? -5.443 -15.467 -0.172 1 94.85 135 HIS B CA 1
ATOM 3336 C C . HIS B 1 135 ? -6.774 -15.342 -0.904 1 94.85 135 HIS B C 1
ATOM 3338 O O . HIS B 1 135 ? -7.75 -14.836 -0.346 1 94.85 135 HIS B O 1
ATOM 3344 N N . ILE B 1 136 ? -6.821 -15.921 -2.062 1 95.33 136 ILE B N 1
ATOM 3345 C CA . ILE B 1 136 ? -7.857 -15.62 -3.044 1 95.33 136 ILE B CA 1
ATOM 3346 C C . ILE B 1 136 ? -8.889 -16.744 -3.067 1 95.33 136 ILE B C 1
ATOM 3348 O O . ILE B 1 136 ? -8.531 -17.924 -3.073 1 95.33 136 ILE B O 1
ATOM 3352 N N . ASN B 1 137 ? -10.215 -16.402 -3.072 1 94.46 137 ASN B N 1
ATOM 3353 C CA . ASN B 1 137 ? -11.353 -17.308 -3.182 1 94.46 137 ASN B CA 1
ATOM 3354 C C . ASN B 1 137 ? -11.482 -18.198 -1.949 1 94.46 137 ASN B C 1
ATOM 3356 O O . ASN B 1 137 ? -11.624 -19.416 -2.07 1 94.46 137 ASN B O 1
ATOM 3360 N N . VAL B 1 138 ? -11.456 -17.558 -0.827 1 93.24 138 VAL B N 1
ATOM 3361 C CA . VAL B 1 138 ? -11.696 -18.221 0.451 1 93.24 138 VAL B CA 1
ATOM 3362 C C . VAL B 1 138 ? -13.196 -18.269 0.734 1 93.24 138 VAL B C 1
ATOM 3364 O O . VAL B 1 138 ? -13.889 -17.256 0.616 1 93.24 138 VAL B O 1
ATOM 3367 N N . PRO B 1 139 ? -13.693 -19.405 1.02 1 93.18 139 PRO B N 1
ATOM 3368 C CA . PRO B 1 139 ? -15.092 -19.411 1.455 1 93.18 139 PRO B CA 1
ATOM 3369 C C . PRO B 1 139 ? -15.366 -18.406 2.572 1 93.18 139 PRO B C 1
ATOM 3371 O O . PRO B 1 139 ? -14.637 -18.368 3.566 1 93.18 139 PRO B O 1
ATOM 3374 N N . SER B 1 140 ? -16.423 -17.628 2.433 1 90.31 140 SER B N 1
ATOM 3375 C CA . SER B 1 140 ? -16.717 -16.508 3.321 1 90.31 140 SER B CA 1
ATOM 3376 C C . SER B 1 140 ? -16.84 -16.969 4.769 1 90.31 140 SER B C 1
ATOM 3378 O O . SER B 1 140 ? -16.454 -16.247 5.691 1 90.31 140 SER B O 1
ATOM 3380 N N . LYS B 1 141 ? -17.338 -18.137 4.978 1 90.56 141 LYS B N 1
ATOM 3381 C CA . LYS B 1 141 ? -17.555 -18.66 6.324 1 90.56 141 LYS B CA 1
ATOM 3382 C C . LYS B 1 141 ? -16.23 -18.867 7.053 1 90.56 141 LYS B C 1
ATOM 3384 O O . LYS B 1 141 ? -16.188 -18.876 8.285 1 90.56 141 LYS B O 1
ATOM 3389 N N . ASP B 1 142 ? -15.126 -18.974 6.303 1 91.59 142 ASP B N 1
ATOM 3390 C CA . ASP B 1 142 ? -13.825 -19.273 6.894 1 91.59 142 ASP B CA 1
ATOM 3391 C C . ASP B 1 142 ? -12.919 -18.044 6.877 1 91.59 142 ASP B C 1
ATOM 3393 O O . ASP B 1 142 ? -11.781 -18.1 7.348 1 91.59 142 ASP B O 1
ATOM 3397 N N . ALA B 1 143 ? -13.401 -16.966 6.316 1 88.11 143 ALA B N 1
ATOM 3398 C CA . ALA B 1 143 ? -12.573 -15.794 6.044 1 88.11 143 ALA B CA 1
ATOM 3399 C C . ALA B 1 143 ? -11.933 -15.267 7.324 1 88.11 143 ALA B C 1
ATOM 3401 O O . ALA B 1 143 ? -10.716 -15.069 7.382 1 88.11 143 ALA B O 1
ATOM 3402 N N . GLU B 1 144 ? -12.724 -15.039 8.348 1 83.03 144 GLU B N 1
ATOM 3403 C CA . GLU B 1 144 ? -12.219 -14.475 9.596 1 83.03 144 GLU B CA 1
ATOM 3404 C C . GLU B 1 144 ? -11.204 -15.407 10.252 1 83.03 144 GLU B C 1
ATOM 3406 O O . GLU B 1 144 ? -10.144 -14.963 10.698 1 83.03 144 GLU B O 1
ATOM 3411 N N . ARG B 1 145 ? -11.527 -16.617 10.297 1 88.59 145 ARG B N 1
ATOM 3412 C CA . ARG B 1 145 ? -10.66 -17.616 10.914 1 88.59 145 ARG B CA 1
ATOM 3413 C C . ARG B 1 145 ? -9.324 -17.705 10.186 1 88.59 145 ARG B C 1
ATOM 3415 O O . ARG B 1 145 ? -8.268 -17.764 10.82 1 88.59 145 ARG B O 1
ATOM 3422 N N . LEU B 1 146 ? -9.361 -17.762 8.902 1 90.27 146 LEU B N 1
ATOM 3423 C CA . LEU B 1 146 ? -8.136 -17.909 8.124 1 90.27 146 LEU B CA 1
ATOM 3424 C C . LEU B 1 146 ? -7.303 -16.633 8.174 1 90.27 146 LEU B C 1
ATOM 3426 O O . LEU B 1 146 ? -6.072 -16.691 8.196 1 90.27 146 LEU B O 1
ATOM 3430 N N . GLN B 1 147 ? -7.95 -15.477 8.141 1 85.53 147 GLN B N 1
ATOM 3431 C CA . GLN B 1 147 ? -7.223 -14.223 8.305 1 85.53 147 GLN B CA 1
ATOM 3432 C C . GLN B 1 147 ? -6.473 -14.192 9.634 1 85.53 147 GLN B C 1
ATOM 3434 O O . GLN B 1 147 ? -5.284 -13.868 9.675 1 85.53 147 GLN B O 1
ATOM 3439 N N . ALA B 1 148 ? -7.152 -14.544 10.724 1 82.43 148 ALA B N 1
ATOM 3440 C CA . ALA B 1 148 ? -6.537 -14.633 12.046 1 82.43 148 ALA B CA 1
ATOM 3441 C C . ALA B 1 148 ? -5.452 -15.706 12.075 1 82.43 148 ALA B C 1
ATOM 3443 O O . ALA B 1 148 ? -4.423 -15.54 12.735 1 82.43 148 ALA B O 1
ATOM 3444 N N . GLY B 1 149 ? -5.664 -16.732 11.384 1 88.28 149 GLY B N 1
ATOM 3445 C CA . GLY B 1 149 ? -4.682 -17.801 11.292 1 88.28 149 GLY B CA 1
ATOM 3446 C C . GLY B 1 149 ? -3.354 -17.343 10.719 1 88.28 149 GLY B C 1
ATOM 3447 O O . GLY B 1 149 ? -2.294 -17.671 11.256 1 88.28 149 GLY B O 1
ATOM 3448 N N . TRP B 1 150 ? -3.402 -16.608 9.635 1 89.49 150 TRP B N 1
ATOM 3449 C CA . TRP B 1 150 ? -2.174 -16.125 9.012 1 89.49 150 TRP B CA 1
ATOM 3450 C C . TRP B 1 150 ? -1.429 -15.174 9.944 1 89.49 150 TRP B C 1
ATOM 3452 O O . TRP B 1 150 ? -0.218 -15.308 10.138 1 89.49 150 TRP B O 1
ATOM 3462 N N . VAL B 1 151 ? -2.131 -14.279 10.541 1 82.45 151 VAL B N 1
ATOM 3463 C CA . VAL B 1 151 ? -1.498 -13.196 11.286 1 82.45 151 VAL B CA 1
ATOM 3464 C C . VAL B 1 151 ? -1.168 -13.665 12.701 1 82.45 151 VAL B C 1
ATOM 3466 O O . VAL B 1 151 ? -0.008 -13.624 13.12 1 82.45 151 VAL B O 1
ATOM 3469 N N . ASP B 1 152 ? -2.151 -14.198 13.444 1 82.04 152 ASP B N 1
ATOM 3470 C CA . ASP B 1 152 ? -2.047 -14.447 14.878 1 82.04 152 ASP B CA 1
ATOM 3471 C C . ASP B 1 152 ? -1.423 -15.813 15.155 1 82.04 152 ASP B C 1
ATOM 3473 O O . ASP B 1 152 ? -0.969 -16.08 16.269 1 82.04 152 ASP B O 1
ATOM 3477 N N . PHE B 1 153 ? -1.389 -16.632 14.168 1 87.23 153 PHE B N 1
ATOM 3478 C CA . PHE B 1 153 ? -0.828 -17.958 14.396 1 87.23 153 PHE B CA 1
ATOM 3479 C C . PHE B 1 153 ? 0.459 -18.146 13.603 1 87.23 153 PHE B C 1
ATOM 3481 O O . PHE B 1 153 ? 1.544 -18.232 14.182 1 87.23 153 PHE B O 1
ATOM 3488 N N . VAL B 1 154 ? 0.429 -18.048 12.294 1 90.16 154 VAL B N 1
ATOM 3489 C CA . VAL B 1 154 ? 1.582 -18.354 11.454 1 90.16 154 VAL B CA 1
ATOM 3490 C C . VAL B 1 154 ? 2.642 -17.266 11.614 1 90.16 154 VAL B C 1
ATOM 3492 O O . VAL B 1 154 ? 3.766 -17.543 12.039 1 90.16 154 VAL B O 1
ATOM 3495 N N . TYR B 1 155 ? 2.314 -16.008 11.318 1 88.31 155 TYR B N 1
ATOM 3496 C CA . TYR B 1 155 ? 3.327 -14.959 11.297 1 88.31 155 TYR B CA 1
ATOM 3497 C C . TYR B 1 155 ? 3.786 -14.615 12.709 1 88.31 155 TYR B C 1
ATOM 3499 O O . TYR B 1 155 ? 4.952 -14.276 12.924 1 88.31 155 TYR B O 1
ATOM 3507 N N . LYS B 1 156 ? 2.871 -14.645 13.657 1 85.71 156 LYS B N 1
ATOM 3508 C CA . LYS B 1 156 ? 3.281 -14.451 15.045 1 85.71 156 LYS B CA 1
ATOM 3509 C C . LYS B 1 156 ? 4.303 -15.503 15.468 1 85.71 156 LYS B C 1
ATOM 3511 O O . LYS B 1 156 ? 5.307 -15.179 16.105 1 85.71 156 LYS B O 1
ATOM 3516 N N . ALA B 1 157 ? 4.053 -16.774 15.157 1 90.39 157 ALA B N 1
ATOM 3517 C CA . ALA B 1 157 ? 4.963 -17.865 15.497 1 90.39 157 ALA B CA 1
ATOM 3518 C C . ALA B 1 157 ? 6.308 -17.696 14.797 1 90.39 157 ALA B C 1
ATOM 3520 O O . ALA B 1 157 ? 7.359 -17.97 15.382 1 90.39 157 ALA B O 1
ATOM 3521 N N . ILE B 1 158 ? 6.284 -17.303 13.597 1 91.52 158 ILE B N 1
ATOM 3522 C CA . ILE B 1 158 ? 7.518 -17.108 12.844 1 91.52 158 ILE B CA 1
ATOM 3523 C C . ILE B 1 158 ? 8.323 -15.965 13.458 1 91.52 158 ILE B C 1
ATOM 3525 O O . ILE B 1 158 ? 9.547 -16.053 13.576 1 91.52 158 ILE B O 1
ATOM 3529 N N . ARG B 1 159 ? 7.676 -14.943 13.868 1 88.35 159 ARG B N 1
ATOM 3530 C CA . ARG B 1 159 ? 8.357 -13.84 14.537 1 88.35 159 ARG B CA 1
ATOM 3531 C C . ARG B 1 159 ? 9.067 -14.319 15.799 1 88.35 159 ARG B C 1
ATOM 3533 O O . ARG B 1 159 ? 10.212 -13.94 16.055 1 88.35 159 ARG B O 1
ATOM 3540 N N . ALA B 1 160 ? 8.327 -15.038 16.553 1 88.09 160 ALA B N 1
ATOM 3541 C CA . ALA B 1 160 ? 8.897 -15.558 17.793 1 88.09 160 ALA B CA 1
ATOM 3542 C C . ALA B 1 160 ? 10.087 -16.471 17.51 1 88.09 160 ALA B C 1
ATOM 3544 O O . ALA B 1 160 ? 11.131 -16.359 18.156 1 88.09 160 ALA B O 1
ATOM 3545 N N . TYR B 1 161 ? 9.919 -17.347 16.544 1 93.15 161 TYR B N 1
ATOM 3546 C CA . TYR B 1 161 ? 10.954 -18.306 16.177 1 93.15 161 TYR B CA 1
ATOM 3547 C C . TYR B 1 161 ? 12.218 -17.593 15.71 1 93.15 161 TYR B C 1
ATOM 3549 O O . TYR B 1 161 ? 13.331 -18.011 16.036 1 93.15 161 TYR B O 1
ATOM 3557 N N . LEU B 1 162 ? 12.048 -16.502 15.016 1 93.18 162 LEU B N 1
ATOM 3558 C CA . LEU B 1 162 ? 13.176 -15.773 14.447 1 93.18 162 LEU B CA 1
ATOM 3559 C C . LEU B 1 162 ? 13.675 -14.703 15.412 1 93.18 162 LEU B C 1
ATOM 3561 O O . LEU B 1 162 ? 14.567 -13.922 15.073 1 93.18 162 LEU B O 1
ATOM 3565 N N . LYS B 1 163 ? 13.082 -14.646 16.637 1 88.35 163 LYS B N 1
ATOM 3566 C CA . LYS B 1 163 ? 13.437 -13.658 17.652 1 88.35 163 LYS B CA 1
ATOM 3567 C C . LYS B 1 163 ? 13.394 -12.243 17.081 1 88.35 163 LYS B C 1
ATOM 3569 O O . LYS B 1 163 ? 14.334 -11.466 17.263 1 88.35 163 LYS B O 1
ATOM 3574 N N . ASP B 1 164 ? 12.419 -12.152 16.244 1 79.55 164 ASP B N 1
ATOM 3575 C CA . ASP B 1 164 ? 12.214 -10.841 15.636 1 79.55 164 ASP B CA 1
ATOM 3576 C C . ASP B 1 164 ? 11.723 -9.827 16.667 1 79.55 164 ASP B C 1
ATOM 3578 O O . ASP B 1 164 ? 10.517 -9.691 16.885 1 79.55 164 ASP B O 1
ATOM 3582 N N . GLU B 1 165 ? 12.642 -9.364 17.605 1 64.09 165 GLU B N 1
ATOM 3583 C CA . GLU B 1 165 ? 12.336 -8.403 18.661 1 64.09 165 GLU B CA 1
ATOM 3584 C C . GLU B 1 165 ? 12.086 -7.012 18.085 1 64.09 165 GLU B C 1
ATOM 3586 O O . GLU B 1 165 ? 11.447 -6.175 18.726 1 64.09 165 GLU B O 1
ATOM 3591 N N . LYS B 1 166 ? 12.846 -6.736 17.135 1 53.21 166 LYS B N 1
ATOM 3592 C CA . LYS B 1 166 ? 12.781 -5.396 16.558 1 53.21 166 LYS B CA 1
ATOM 3593 C C . LYS B 1 166 ? 11.559 -5.245 15.657 1 53.21 166 LYS B C 1
ATOM 3595 O O . LYS B 1 166 ? 11.603 -5.6 14.477 1 53.21 166 LYS B O 1
ATOM 3600 N N . ASN B 1 167 ? 10.501 -5.808 16.234 1 51.6 167 ASN B N 1
ATOM 3601 C CA . ASN B 1 167 ? 9.373 -5.599 15.332 1 51.6 167 ASN B CA 1
ATOM 3602 C C . ASN B 1 167 ? 9.447 -4.238 14.647 1 51.6 167 ASN B C 1
ATOM 3604 O O . ASN B 1 167 ? 9.273 -3.203 15.292 1 51.6 167 ASN B O 1
ATOM 3608 N N . ALA B 1 168 ? 10.465 -4.113 13.86 1 48.34 168 ALA B N 1
ATOM 3609 C CA . ALA B 1 168 ? 10.306 -2.772 13.305 1 48.34 168 ALA B CA 1
ATOM 3610 C C . ALA B 1 168 ? 8.852 -2.314 13.385 1 48.34 168 ALA B C 1
ATOM 3612 O O . ALA B 1 168 ? 8.165 -2.578 14.375 1 48.34 168 ALA B O 1
ATOM 3613 N N . ARG B 1 169 ? 8.087 -2.063 12.337 1 50.52 169 ARG B N 1
ATOM 3614 C CA . ARG B 1 169 ? 6.785 -1.41 12.426 1 50.52 169 ARG B CA 1
ATOM 3615 C C . ARG B 1 169 ? 5.69 -2.416 12.768 1 50.52 169 ARG B C 1
ATOM 3617 O O . ARG B 1 169 ? 5.562 -3.45 12.109 1 50.52 169 ARG B O 1
ATOM 3624 N N . PRO B 1 170 ? 5.322 -2.378 14.169 1 51.49 170 PRO B N 1
ATOM 3625 C CA . PRO B 1 170 ? 4.183 -3.215 14.554 1 51.49 170 PRO B CA 1
ATOM 3626 C C . PRO B 1 170 ? 3.174 -3.395 13.422 1 51.49 170 PRO B C 1
ATOM 3628 O O . PRO B 1 170 ? 3.116 -2.572 12.504 1 51.49 170 PRO B O 1
ATOM 3631 N N . PRO B 1 171 ? 2.593 -4.492 13.476 1 54.39 171 PRO B N 1
ATOM 3632 C CA . PRO B 1 171 ? 1.485 -4.647 12.531 1 54.39 171 PRO B CA 1
ATOM 3633 C C . PRO B 1 171 ? 0.611 -3.398 12.435 1 54.39 171 PRO B C 1
ATOM 3635 O O . PRO B 1 171 ? 0.352 -2.742 13.447 1 54.39 171 PRO B O 1
ATOM 3638 N N . ARG B 1 172 ? 0.586 -2.882 11.29 1 60.52 172 ARG B N 1
ATOM 3639 C CA . ARG B 1 172 ? -0.299 -1.742 11.074 1 60.52 172 ARG B CA 1
ATOM 3640 C C . ARG B 1 172 ? -1.763 -2.161 11.169 1 60.52 172 ARG B C 1
ATOM 3642 O O . ARG B 1 172 ? -2.191 -3.099 10.494 1 60.52 172 ARG B O 1
ATOM 3649 N N . THR B 1 173 ? -2.343 -1.818 12.327 1 63.17 173 THR B N 1
ATOM 3650 C CA . THR B 1 173 ? -3.777 -1.988 12.535 1 63.17 173 THR B CA 1
ATOM 3651 C C . THR B 1 173 ? -4.471 -0.634 12.651 1 63.17 173 THR B C 1
ATOM 3653 O O . THR B 1 173 ? -3.817 0.41 12.614 1 63.17 173 THR B O 1
ATOM 3656 N N . GLY B 1 174 ? -5.769 -0.585 12.588 1 76.61 174 GLY B N 1
ATOM 3657 C CA . GLY B 1 174 ? -6.551 0.615 12.841 1 76.61 174 GLY B CA 1
ATOM 3658 C C . GLY B 1 174 ? -7.068 1.269 11.574 1 76.61 174 GLY B C 1
ATOM 3659 O O . GLY B 1 174 ? -6.982 0.689 10.49 1 76.61 174 GLY B O 1
ATOM 3660 N N . ARG B 1 175 ? -7.507 2.506 11.814 1 81.73 175 ARG B N 1
ATOM 3661 C CA . ARG B 1 175 ? -8.117 3.265 10.728 1 81.73 175 ARG B CA 1
ATOM 3662 C C . ARG B 1 175 ? -7.076 4.099 9.99 1 81.73 175 ARG B C 1
ATOM 3664 O O . ARG B 1 175 ? -6.063 4.494 10.572 1 81.73 175 ARG B O 1
ATOM 3671 N N . ASN B 1 176 ? -7.349 4.363 8.78 1 81.16 176 ASN B N 1
ATOM 3672 C CA . ASN B 1 176 ? -6.415 5.094 7.93 1 81.16 176 ASN B CA 1
ATOM 3673 C C . ASN B 1 176 ? -6.515 6.6 8.153 1 81.16 176 ASN B C 1
ATOM 3675 O O . ASN B 1 176 ? -7.61 7.133 8.34 1 81.16 176 ASN B O 1
ATOM 3679 N N . LEU B 1 177 ? -5.323 7.231 8.232 1 88.15 177 LEU B N 1
ATOM 3680 C CA . LEU B 1 177 ? -5.293 8.627 7.81 1 88.15 177 LEU B CA 1
ATOM 3681 C C . LEU B 1 177 ? -5.491 8.744 6.302 1 88.15 177 LEU B C 1
ATOM 3683 O O . LEU B 1 177 ? -4.577 8.452 5.527 1 88.15 177 LEU B O 1
ATOM 3687 N N . CYS B 1 178 ? -6.617 9.085 5.846 1 83.43 178 CYS B N 1
ATOM 3688 C CA . CYS B 1 178 ? -6.991 8.787 4.468 1 83.43 178 CYS B CA 1
ATOM 3689 C C . CYS B 1 178 ? -6.966 10.047 3.611 1 83.43 178 CYS B C 1
ATOM 3691 O O . CYS B 1 178 ? -7.01 9.968 2.382 1 83.43 178 CYS B O 1
ATOM 3693 N N . HIS B 1 179 ? -6.907 11.176 4.208 1 88.36 179 HIS B N 1
ATOM 3694 C CA . HIS B 1 179 ? -6.977 12.432 3.469 1 88.36 179 HIS B CA 1
ATOM 3695 C C . HIS B 1 179 ? -6.299 13.562 4.237 1 88.36 179 HIS B C 1
ATOM 3697 O O . HIS B 1 179 ? -6.382 13.62 5.466 1 88.36 179 HIS B O 1
ATOM 3703 N N . VAL B 1 180 ? -5.583 14.388 3.54 1 91.22 180 VAL B N 1
ATOM 3704 C CA . VAL B 1 180 ? -4.97 15.576 4.124 1 91.22 180 VAL B CA 1
ATOM 3705 C C . VAL B 1 180 ? -5.345 16.808 3.303 1 91.22 180 VAL B C 1
ATOM 3707 O O . VAL B 1 180 ? -5.265 16.789 2.073 1 91.22 180 VAL B O 1
ATOM 3710 N N . GLU B 1 181 ? -5.732 17.832 4.002 1 89.95 181 GLU B N 1
ATOM 3711 C CA . GLU B 1 181 ? -5.96 19.112 3.339 1 89.95 181 GLU B CA 1
ATOM 3712 C C . GLU B 1 181 ? -4.867 20.118 3.692 1 89.95 181 GLU B C 1
ATOM 3714 O O . GLU B 1 181 ? -4.542 20.303 4.866 1 89.95 181 GLU B O 1
ATOM 3719 N N . ILE B 1 182 ? -4.342 20.685 2.738 1 91.11 182 ILE B N 1
ATOM 3720 C CA . ILE B 1 182 ? -3.347 21.744 2.861 1 91.11 182 ILE B CA 1
ATOM 3721 C C . ILE B 1 182 ? -3.966 23.083 2.466 1 91.11 182 ILE B C 1
ATOM 3723 O O . ILE B 1 182 ? -4.261 23.314 1.291 1 91.11 182 ILE B O 1
ATOM 3727 N N . PRO B 1 183 ? -4.158 23.907 3.449 1 89.01 183 PRO B N 1
ATOM 3728 C CA . PRO B 1 183 ? -4.829 25.168 3.128 1 89.01 183 PRO B CA 1
ATOM 3729 C C . PRO B 1 183 ? -4.056 26.006 2.113 1 89.01 183 PRO B C 1
ATOM 3731 O O . PRO B 1 183 ? -2.823 26.042 2.147 1 89.01 183 PRO B O 1
ATOM 3734 N N . ALA B 1 184 ? -4.848 26.692 1.262 1 91.06 184 ALA B N 1
ATOM 3735 C CA . ALA B 1 184 ? -4.212 27.494 0.22 1 91.06 184 ALA B CA 1
ATOM 3736 C C . ALA B 1 184 ? -5.008 28.767 -0.054 1 91.06 184 ALA B C 1
ATOM 3738 O O . ALA B 1 184 ? -6.241 28.745 -0.07 1 91.06 184 ALA B O 1
ATOM 3739 N N . LYS B 1 185 ? -4.311 29.847 -0.173 1 88.82 185 LYS B N 1
ATOM 3740 C CA . LYS B 1 185 ? -4.924 31.073 -0.675 1 88.82 185 LYS B CA 1
ATOM 3741 C C . LYS B 1 185 ? -5.276 30.946 -2.154 1 88.82 185 LYS B C 1
ATOM 3743 O O . LYS B 1 185 ? -6.303 31.463 -2.6 1 88.82 185 LYS B O 1
ATOM 3748 N N . ASP B 1 186 ? -4.472 30.34 -2.862 1 91.77 186 ASP B N 1
ATOM 3749 C CA . ASP B 1 186 ? -4.642 30.002 -4.272 1 91.77 186 ASP B CA 1
ATOM 3750 C C . ASP B 1 186 ? -4.389 28.516 -4.516 1 91.77 186 ASP B C 1
ATOM 3752 O O . ASP B 1 186 ? -3.238 28.081 -4.592 1 91.77 186 ASP B O 1
ATOM 3756 N N . ALA B 1 187 ? -5.474 27.79 -4.718 1 92.6 187 ALA B N 1
ATOM 3757 C CA . ALA B 1 187 ? -5.395 26.334 -4.809 1 92.6 187 ALA B CA 1
ATOM 3758 C C . ALA B 1 187 ? -4.607 25.903 -6.042 1 92.6 187 ALA B C 1
ATOM 3760 O O . ALA B 1 187 ? -3.895 24.897 -6.011 1 92.6 187 ALA B O 1
ATOM 3761 N N . ASP B 1 188 ? -4.762 26.657 -7.094 1 93.45 188 ASP B N 1
ATOM 3762 C CA . ASP B 1 188 ? -4.038 26.318 -8.315 1 93.45 188 ASP B CA 1
ATOM 3763 C C . ASP B 1 188 ? -2.535 26.518 -8.137 1 93.45 188 ASP B C 1
ATOM 3765 O O . ASP B 1 188 ? -1.736 25.7 -8.596 1 93.45 188 ASP B O 1
ATOM 3769 N N . ARG B 1 189 ? -2.194 27.587 -7.486 1 95.75 189 ARG B N 1
ATOM 3770 C CA . ARG B 1 189 ? -0.784 27.852 -7.218 1 95.75 189 ARG B CA 1
ATOM 3771 C C . ARG B 1 189 ? -0.195 26.793 -6.291 1 95.75 189 ARG B C 1
ATOM 3773 O O . ARG B 1 189 ? 0.92 26.317 -6.513 1 95.75 189 ARG B O 1
ATOM 3780 N N . ALA B 1 190 ? -0.923 26.487 -5.271 1 95.29 190 ALA B N 1
ATOM 3781 C CA . ALA B 1 190 ? -0.485 25.421 -4.375 1 95.29 190 ALA B CA 1
ATOM 3782 C C . ALA B 1 190 ? -0.298 24.109 -5.133 1 95.29 190 ALA B C 1
ATOM 3784 O O . ALA B 1 190 ? 0.723 23.435 -4.978 1 95.29 190 ALA B O 1
ATOM 3785 N N . GLY B 1 191 ? -1.289 23.711 -5.879 1 95.06 191 GLY B N 1
ATOM 3786 C CA . GLY B 1 191 ? -1.208 22.491 -6.665 1 95.06 191 GLY B CA 1
ATOM 3787 C C . GLY B 1 191 ? 0.016 22.437 -7.559 1 95.06 191 GLY B C 1
ATOM 3788 O O . GLY B 1 191 ? 0.686 21.405 -7.642 1 95.06 191 GLY B O 1
ATOM 3789 N N . LYS B 1 192 ? 0.271 23.484 -8.221 1 95.35 192 LYS B N 1
ATOM 3790 C CA . LYS B 1 192 ? 1.443 23.549 -9.089 1 95.35 192 LYS B CA 1
ATOM 3791 C C . LYS B 1 192 ? 2.73 23.356 -8.291 1 95.35 192 LYS B C 1
ATOM 3793 O O . LYS B 1 192 ? 3.644 22.66 -8.736 1 95.35 192 LYS B O 1
ATOM 3798 N N . PHE B 1 193 ? 2.822 24.012 -7.128 1 97.24 193 PHE B N 1
ATOM 3799 C CA . PHE B 1 193 ? 3.986 23.865 -6.262 1 97.24 193 PHE B CA 1
ATOM 3800 C C . PHE B 1 193 ? 4.237 22.397 -5.939 1 97.24 193 PHE B C 1
ATOM 3802 O O . PHE B 1 193 ? 5.348 21.896 -6.123 1 97.24 193 PHE B O 1
ATOM 3809 N N . TYR B 1 194 ? 3.255 21.698 -5.498 1 96.12 194 TYR B N 1
ATOM 3810 C CA . TYR B 1 194 ? 3.421 20.324 -5.038 1 96.12 194 TYR B CA 1
ATOM 3811 C C . TYR B 1 194 ? 3.631 19.377 -6.213 1 96.12 194 TYR B C 1
ATOM 3813 O O . TYR B 1 194 ? 4.338 18.374 -6.092 1 96.12 194 TYR B O 1
ATOM 3821 N N . ALA B 1 195 ? 3.035 19.694 -7.361 1 92.45 195 ALA B N 1
ATOM 3822 C CA . ALA B 1 195 ? 3.318 18.925 -8.57 1 92.45 195 ALA B CA 1
ATOM 3823 C C . ALA B 1 195 ? 4.777 19.079 -8.99 1 92.45 195 ALA B C 1
ATOM 3825 O O . ALA B 1 195 ? 5.44 18.095 -9.326 1 92.45 195 ALA B O 1
ATOM 3826 N N . ASP B 1 196 ? 5.263 20.237 -8.93 1 95.27 196 ASP B N 1
ATOM 3827 C CA . ASP B 1 196 ? 6.616 20.533 -9.391 1 95.27 196 ASP B CA 1
ATOM 3828 C C . ASP B 1 196 ? 7.659 19.974 -8.426 1 95.27 196 ASP B C 1
ATOM 3830 O O . ASP B 1 196 ? 8.714 19.499 -8.851 1 95.27 196 ASP B O 1
ATOM 3834 N N . VAL B 1 197 ? 7.434 20.124 -7.181 1 96.09 197 VAL B N 1
ATOM 3835 C CA . VAL B 1 197 ? 8.439 19.762 -6.186 1 96.09 197 VAL B CA 1
ATOM 3836 C C . VAL B 1 197 ? 8.423 18.252 -5.96 1 96.09 197 VAL B C 1
ATOM 3838 O O . VAL B 1 197 ? 9.477 17.616 -5.895 1 96.09 197 VAL B O 1
ATOM 3841 N N . PHE B 1 198 ? 7.189 17.681 -5.872 1 92.74 198 PHE B N 1
ATOM 3842 C CA . PHE B 1 198 ? 7.119 16.299 -5.41 1 92.74 198 PHE B CA 1
ATOM 3843 C C . PHE B 1 198 ? 6.577 15.389 -6.505 1 92.74 198 PHE B C 1
ATOM 3845 O O . PHE B 1 198 ? 6.487 14.173 -6.32 1 92.74 198 PHE B O 1
ATOM 3852 N N . GLY B 1 199 ? 6.144 15.964 -7.625 1 87.27 199 GLY B N 1
ATOM 3853 C CA . GLY B 1 199 ? 5.638 15.154 -8.721 1 87.27 199 GLY B CA 1
ATOM 3854 C C . GLY B 1 199 ? 4.23 14.64 -8.483 1 87.27 199 GLY B C 1
ATOM 3855 O O . GLY B 1 199 ? 3.848 13.594 -9.01 1 87.27 199 GLY B O 1
ATOM 3856 N N . TRP B 1 200 ? 3.442 15.28 -7.693 1 87.46 200 TRP B N 1
ATOM 3857 C CA . TRP B 1 200 ? 2.088 14.826 -7.39 1 87.46 200 TRP B CA 1
ATOM 3858 C C . TRP B 1 200 ? 1.157 15.063 -8.574 1 87.46 200 TRP B C 1
ATOM 3860 O O . TRP B 1 200 ? 1.353 16.003 -9.348 1 87.46 200 TRP B O 1
ATOM 3870 N N . ASN B 1 201 ? 0.225 14.164 -8.637 1 82.38 201 ASN B N 1
ATOM 3871 C CA . ASN B 1 201 ? -0.891 14.423 -9.541 1 82.38 201 ASN B CA 1
ATOM 3872 C C . ASN B 1 201 ? -1.902 15.385 -8.922 1 82.38 201 ASN B C 1
ATOM 3874 O O . ASN B 1 201 ? -2.444 15.116 -7.848 1 82.38 201 ASN B O 1
ATOM 3878 N N . VAL B 1 202 ? -2.043 16.534 -9.523 1 87.06 202 VAL B N 1
ATOM 3879 C CA . VAL B 1 202 ? -2.976 17.558 -9.067 1 87.06 202 VAL B CA 1
ATOM 3880 C C . VAL B 1 202 ? -4.049 17.789 -10.129 1 87.06 202 VAL B C 1
ATOM 3882 O O . VAL B 1 202 ? -3.742 17.893 -11.319 1 87.06 202 VAL B O 1
ATOM 3885 N N . SER B 1 203 ? -5.321 17.696 -9.676 1 83.12 203 SER B N 1
ATOM 3886 C CA . SER B 1 203 ? -6.427 17.925 -10.599 1 83.12 203 SER B CA 1
ATOM 3887 C C . SER B 1 203 ? -7.641 18.499 -9.875 1 83.12 203 SER B C 1
ATOM 3889 O O . SER B 1 203 ? -7.711 18.462 -8.645 1 83.12 203 SER B O 1
ATOM 3891 N N . LYS B 1 204 ? -8.518 18.98 -10.653 1 82.08 204 LYS B N 1
ATOM 3892 C CA . LYS B 1 204 ? -9.792 19.423 -10.095 1 82.08 204 LYS B CA 1
ATOM 3893 C C . LYS B 1 204 ? -10.735 18.245 -9.874 1 82.08 204 LYS B C 1
ATOM 3895 O O . LYS B 1 204 ? -11.159 17.593 -10.831 1 82.08 204 LYS B O 1
ATOM 3900 N N . TRP B 1 205 ? -10.961 17.987 -8.647 1 76.84 205 TRP B N 1
ATOM 3901 C CA . TRP B 1 205 ? -11.861 16.887 -8.314 1 76.84 205 TRP B CA 1
ATOM 3902 C C . TRP B 1 205 ? -13.312 17.357 -8.299 1 76.84 205 TRP B C 1
ATOM 3904 O O . TRP B 1 205 ? -14.234 16.546 -8.412 1 76.84 205 TRP B O 1
ATOM 3914 N N . ALA B 1 206 ? -13.531 18.668 -8.102 1 74.34 206 ALA B N 1
ATOM 3915 C CA . ALA B 1 206 ? -14.819 19.356 -8.166 1 74.34 206 ALA B CA 1
ATOM 3916 C C . ALA B 1 206 ? -14.647 20.801 -8.624 1 74.34 206 ALA B C 1
ATOM 3918 O O . ALA B 1 206 ? -13.521 21.287 -8.757 1 74.34 206 ALA B O 1
ATOM 3919 N N . GLU B 1 207 ? -15.691 21.4 -8.917 1 76.18 207 GLU B N 1
ATOM 3920 C CA . GLU B 1 207 ? -15.67 22.758 -9.451 1 76.18 207 GLU B CA 1
ATOM 3921 C C . GLU B 1 207 ? -14.782 23.669 -8.608 1 76.18 207 GLU B C 1
ATOM 3923 O O . GLU B 1 207 ? -14.031 24.485 -9.147 1 76.18 207 GLU B O 1
ATOM 3928 N N . GLU B 1 208 ? -14.797 23.51 -7.307 1 78.09 208 GLU B N 1
ATOM 3929 C CA . GLU B 1 208 ? -14.024 24.423 -6.47 1 78.09 208 GLU B CA 1
ATOM 3930 C C . GLU B 1 208 ? -13.051 23.66 -5.575 1 78.09 208 GLU B C 1
ATOM 3932 O O . GLU B 1 208 ? -12.743 24.102 -4.466 1 78.09 208 GLU B O 1
ATOM 3937 N N . TYR B 1 209 ? -12.636 22.552 -6.017 1 83.53 209 TYR B N 1
ATOM 3938 C CA . TYR B 1 209 ? -11.736 21.778 -5.169 1 83.53 209 TYR B CA 1
ATOM 3939 C C . TYR B 1 209 ? -10.596 21.181 -5.985 1 83.53 209 TYR B C 1
ATOM 3941 O O . TYR B 1 209 ? -10.823 20.334 -6.853 1 83.53 209 TYR B O 1
ATOM 3949 N N . VAL B 1 210 ? -9.449 21.669 -5.737 1 88.21 210 VAL B N 1
ATOM 3950 C CA . VAL B 1 210 ? -8.237 21.106 -6.323 1 88.21 210 VAL B CA 1
ATOM 3951 C C . VAL B 1 210 ? -7.687 20.006 -5.417 1 88.21 210 VAL B C 1
ATOM 3953 O O . VAL B 1 210 ? -7.336 20.261 -4.263 1 88.21 210 VAL B O 1
ATOM 3956 N N . GLY B 1 211 ? -7.744 18.803 -5.958 1 87.84 211 GLY B N 1
ATOM 3957 C CA . GLY B 1 211 ? -7.253 17.666 -5.196 1 87.84 211 GLY B CA 1
ATOM 3958 C C . GLY B 1 211 ? -5.909 17.158 -5.683 1 87.84 211 GLY B C 1
ATOM 3959 O O . GLY B 1 211 ? -5.413 17.595 -6.724 1 87.84 211 GLY B O 1
ATOM 3960 N N . PHE B 1 212 ? -5.228 16.375 -4.787 1 86.85 212 PHE B N 1
ATOM 3961 C CA . PHE B 1 212 ? -3.97 15.75 -5.178 1 86.85 212 PHE B CA 1
ATOM 3962 C C . PHE B 1 212 ? -3.946 14.281 -4.771 1 86.85 212 PHE B C 1
ATOM 3964 O O . PHE B 1 212 ? -4.638 13.881 -3.832 1 86.85 212 PHE B O 1
ATOM 3971 N N . SER B 1 213 ? -3.147 13.444 -5.444 1 80.52 213 SER B N 1
ATOM 3972 C CA . SER B 1 213 ? -2.697 12.107 -5.069 1 80.52 213 SER B CA 1
ATOM 3973 C C . SER B 1 213 ? -1.187 12.071 -4.86 1 80.52 213 SER B C 1
ATOM 3975 O O . SER B 1 213 ? -0.422 12.433 -5.756 1 80.52 213 SER B O 1
ATOM 3977 N N . SER B 1 214 ? -0.847 11.666 -3.566 1 79.83 214 SER B N 1
ATOM 3978 C CA . SER B 1 214 ? 0.577 11.631 -3.25 1 79.83 214 SER B CA 1
ATOM 3979 C C . SER B 1 214 ? 1.165 10.246 -3.499 1 79.83 214 SER B C 1
ATOM 3981 O O . SER B 1 214 ? 0.447 9.245 -3.456 1 79.83 214 SER B O 1
ATOM 3983 N N . GLY B 1 215 ? 2.487 10.169 -3.725 1 70.12 215 GLY B N 1
ATOM 3984 C CA . GLY B 1 215 ? 3.314 8.973 -3.732 1 70.12 215 GLY B CA 1
ATOM 3985 C C . GLY B 1 215 ? 2.759 7.869 -4.611 1 70.12 215 GLY B C 1
ATOM 3986 O O . GLY B 1 215 ? 1.664 7.999 -5.164 1 70.12 215 GLY B O 1
ATOM 3987 N N . PRO B 1 216 ? 3.588 6.929 -4.688 1 58.4 216 PRO B N 1
ATOM 3988 C CA . PRO B 1 216 ? 3.113 5.731 -5.384 1 58.4 216 PRO B CA 1
ATOM 3989 C C . PRO B 1 216 ? 2.34 4.784 -4.468 1 58.4 216 PRO B C 1
ATOM 3991 O O . PRO B 1 216 ? 2.575 4.761 -3.258 1 58.4 216 PRO B O 1
ATOM 3994 N N . ARG B 1 217 ? 1.211 4.26 -4.711 1 54.94 217 ARG B N 1
ATOM 3995 C CA . ARG B 1 217 ? 0.356 3.378 -3.923 1 54.94 217 ARG B CA 1
ATOM 3996 C C . ARG B 1 217 ? 1.161 2.233 -3.317 1 54.94 217 ARG B C 1
ATOM 3998 O O . ARG B 1 217 ? 0.785 1.685 -2.279 1 54.94 217 ARG B O 1
ATOM 4005 N N . ASN B 1 218 ? 2.476 1.956 -3.816 1 48.7 218 ASN B N 1
ATOM 4006 C CA . ASN B 1 218 ? 3.214 0.772 -3.389 1 48.7 218 ASN B CA 1
ATOM 4007 C C . ASN B 1 218 ? 4.398 1.14 -2.499 1 48.7 218 ASN B C 1
ATOM 4009 O O . ASN B 1 218 ? 5.337 0.356 -2.352 1 48.7 218 ASN B O 1
ATOM 4013 N N . SER B 1 219 ? 4.068 2.378 -1.903 1 52.04 219 SER B N 1
ATOM 4014 C CA . SER B 1 219 ? 5.258 2.668 -1.111 1 52.04 219 SER B CA 1
ATOM 4015 C C . SER B 1 219 ? 5.055 2.286 0.352 1 52.04 219 SER B C 1
ATOM 4017 O O . SER B 1 219 ? 3.923 2.242 0.836 1 52.04 219 SER B O 1
ATOM 4019 N N . GLU B 1 220 ? 5.995 1.537 0.797 1 52.32 220 GLU B N 1
ATOM 4020 C CA . GLU B 1 220 ? 6.034 1.228 2.224 1 52.32 220 GLU B CA 1
ATOM 4021 C C . GLU B 1 220 ? 5.74 2.467 3.064 1 52.32 220 GLU B C 1
ATOM 4023 O O . GLU B 1 220 ? 5.36 2.356 4.232 1 52.32 220 GLU B O 1
ATOM 4028 N N . TRP B 1 221 ? 5.902 3.537 2.226 1 54.12 221 TRP B N 1
ATOM 4029 C CA . TRP B 1 221 ? 5.653 4.751 2.996 1 54.12 221 TRP B CA 1
ATOM 4030 C C . TRP B 1 221 ? 4.345 5.409 2.567 1 54.12 221 TRP B C 1
ATOM 4032 O O . TRP B 1 221 ? 3.924 5.274 1.416 1 54.12 221 TRP B O 1
ATOM 4042 N N . GLY B 1 222 ? 3.484 5.515 3.343 1 59.59 222 GLY B N 1
ATOM 4043 C CA . GLY B 1 222 ? 2.088 5.924 3.368 1 59.59 222 GLY B CA 1
ATOM 4044 C C . GLY B 1 222 ? 1.754 6.968 2.32 1 59.59 222 GLY B C 1
ATOM 4045 O O . GLY B 1 222 ? 2.612 7.764 1.933 1 59.59 222 GLY B O 1
ATOM 4046 N N . TRP B 1 223 ? 0.902 6.641 1.329 1 68.43 223 TRP B N 1
ATOM 4047 C CA . TRP B 1 223 ? 0.31 7.639 0.444 1 68.43 223 TRP B CA 1
ATOM 4048 C C . TRP B 1 223 ? -1.01 8.152 1.008 1 68.43 223 TRP B C 1
ATOM 4050 O O . TRP B 1 223 ? -1.709 7.431 1.724 1 68.43 223 TRP B O 1
ATOM 4060 N N . VAL B 1 224 ? -1.187 9.401 1.005 1 76.27 224 VAL B N 1
ATOM 4061 C CA . VAL B 1 224 ? -2.442 10.046 1.377 1 76.27 224 VAL B CA 1
ATOM 4062 C C . VAL B 1 224 ? -2.9 10.972 0.252 1 76.27 224 VAL B C 1
ATOM 4064 O O . VAL B 1 224 ? -2.083 11.661 -0.364 1 76.27 224 VAL B O 1
ATOM 4067 N N . ASP B 1 225 ? -4.129 10.874 -0.113 1 80.78 225 ASP B N 1
ATOM 4068 C CA . ASP B 1 225 ? -4.709 11.865 -1.013 1 80.78 225 ASP B CA 1
ATOM 4069 C C . ASP B 1 225 ? -5.212 13.082 -0.239 1 80.78 225 ASP B C 1
ATOM 4071 O O . ASP B 1 225 ? -5.289 13.054 0.991 1 80.78 225 ASP B O 1
ATOM 4075 N N . GLY B 1 226 ? -5.373 14.102 -0.916 1 87.52 226 GLY B N 1
ATOM 4076 C CA . GLY B 1 226 ? -5.874 15.301 -0.264 1 87.52 226 GLY B CA 1
ATOM 4077 C C . GLY B 1 226 ? -6.205 16.415 -1.239 1 87.52 226 GLY B C 1
ATOM 4078 O O . GLY B 1 226 ? -6.475 16.16 -2.414 1 87.52 226 GLY B O 1
ATOM 4079 N N . GLY B 1 227 ? -6.375 17.533 -0.728 1 89.63 227 GLY B N 1
ATOM 4080 C CA . GLY B 1 227 ? -6.676 18.702 -1.539 1 89.63 227 GLY B CA 1
ATOM 4081 C C . GLY B 1 227 ? -6.213 20.002 -0.907 1 89.63 227 GLY B C 1
ATOM 4082 O O . GLY B 1 227 ? -5.55 19.991 0.132 1 89.63 227 GLY B O 1
ATOM 4083 N N . PHE B 1 228 ? -6.502 21.085 -1.678 1 90.55 228 PHE B N 1
ATOM 4084 C CA . PHE B 1 228 ? -6.11 22.429 -1.271 1 90.55 228 PHE B CA 1
ATOM 4085 C C . PHE B 1 228 ? -7.336 23.303 -1.036 1 90.55 228 PHE B C 1
ATOM 4087 O O . PHE B 1 228 ? -7.684 24.133 -1.879 1 90.55 228 PHE B O 1
ATOM 4094 N N . PRO B 1 229 ? -7.897 23.176 0.095 1 84.94 229 PRO B N 1
ATOM 4095 C CA . PRO B 1 229 ? -9.042 24.044 0.383 1 84.94 229 PRO B CA 1
ATOM 4096 C C . PRO B 1 229 ? -8.653 25.517 0.491 1 84.94 229 PRO B C 1
ATOM 4098 O O . PRO B 1 229 ? -7.538 25.835 0.912 1 84.94 229 PRO B O 1
ATOM 4101 N N . GLN B 1 230 ? -9.625 26.329 0.157 1 78.53 230 GLN B N 1
ATOM 4102 C CA . GLN B 1 230 ? -9.392 27.766 0.257 1 78.53 230 GLN B CA 1
ATOM 4103 C C . GLN B 1 230 ? -9.227 28.197 1.712 1 78.53 230 GLN B C 1
ATOM 4105 O O . GLN B 1 230 ? -9.994 27.775 2.58 1 78.53 230 GLN B O 1
ATOM 4110 N N . GLN B 1 231 ? -8.103 28.879 2.093 1 67.72 231 GLN B N 1
ATOM 4111 C CA . GLN B 1 231 ? -7.785 29.363 3.432 1 67.72 231 GLN B CA 1
ATOM 4112 C C . GLN B 1 231 ? -8.866 30.309 3.947 1 67.72 231 GLN B C 1
ATOM 4114 O O . GLN B 1 231 ? -9.079 30.416 5.157 1 67.72 231 GLN B O 1
ATOM 4119 N N . ASN B 1 232 ? -9.505 31.228 3.106 1 55.31 232 ASN B N 1
ATOM 4120 C CA . ASN B 1 232 ? -10.473 32.19 3.621 1 55.31 232 ASN B CA 1
ATOM 4121 C C . ASN B 1 232 ? -11.681 31.493 4.241 1 55.31 232 ASN B C 1
ATOM 4123 O O . ASN B 1 232 ? -12.733 32.108 4.421 1 55.31 232 ASN B O 1
ATOM 4127 N N . THR B 1 233 ? -11.359 30.206 4.34 1 47.97 233 THR B N 1
ATOM 4128 C CA . THR B 1 233 ? -12.585 29.612 4.86 1 47.97 233 THR B CA 1
ATOM 4129 C C . THR B 1 233 ? -12.767 29.95 6.336 1 47.97 233 THR B C 1
ATOM 4131 O O . THR B 1 233 ? -11.788 30.103 7.069 1 47.97 233 THR B O 1
ATOM 4134 N N . LYS B 1 234 ? -13.892 30.494 6.579 1 45.4 234 LYS B N 1
ATOM 4135 C CA . LYS B 1 234 ? -14.385 30.898 7.893 1 45.4 234 LYS B CA 1
ATOM 4136 C C . LYS B 1 234 ? -13.888 29.951 8.982 1 45.4 234 LYS B C 1
ATOM 4138 O O . LYS B 1 234 ? -13.787 28.742 8.761 1 45.4 234 LYS B O 1
ATOM 4143 N N . PRO B 1 235 ? -13.214 30.699 9.896 1 42.94 235 PRO B N 1
ATOM 4144 C CA . PRO B 1 235 ? -12.882 29.941 11.105 1 42.94 235 PRO B CA 1
ATOM 4145 C C . PRO B 1 235 ? -13.856 28.795 11.368 1 42.94 235 PRO B C 1
ATOM 4147 O O . PRO B 1 235 ? -15.056 28.93 11.118 1 42.94 235 PRO B O 1
ATOM 4150 N N . ILE B 1 236 ? -13.374 27.643 11.003 1 40.62 236 ILE B N 1
ATOM 4151 C CA . ILE B 1 236 ? -14.29 26.636 11.528 1 40.62 236 ILE B CA 1
ATOM 4152 C C . ILE B 1 236 ? -14.617 26.946 12.987 1 40.62 236 ILE B C 1
ATOM 4154 O O . ILE B 1 236 ? -13.795 27.518 13.706 1 40.62 236 ILE B O 1
ATOM 4158 N N . ALA B 1 237 ? -15.516 26.528 13.589 1 39.62 237 ALA B N 1
ATOM 4159 C CA . ALA B 1 237 ? -16.057 26.883 14.898 1 39.62 237 ALA B CA 1
ATOM 4160 C C . ALA B 1 237 ? -15.159 27.893 15.607 1 39.62 237 ALA B C 1
ATOM 4162 O O . ALA B 1 237 ? -14.132 28.308 15.064 1 39.62 237 ALA B O 1
ATOM 4163 N N . ASP B 1 238 ? -15.371 28.219 16.91 1 38.89 238 ASP B N 1
ATOM 4164 C CA . ASP B 1 238 ? -14.677 29.162 17.782 1 38.89 238 ASP B CA 1
ATOM 4165 C C . ASP B 1 238 ? -13.162 29.032 17.636 1 38.89 238 ASP B C 1
ATOM 4167 O O . ASP B 1 238 ? -12.406 29.635 18.4 1 38.89 238 ASP B O 1
ATOM 4171 N N . HIS B 1 239 ? -12.83 28.059 16.81 1 39.58 239 HIS B N 1
ATOM 4172 C CA . HIS B 1 239 ? -11.377 27.942 16.754 1 39.58 239 HIS B CA 1
ATOM 4173 C C . HIS B 1 239 ? -10.835 28.439 15.418 1 39.58 239 HIS B C 1
ATOM 4175 O O . HIS B 1 239 ? -11.413 28.159 14.365 1 39.58 239 HIS B O 1
ATOM 4181 N N . GLU B 1 240 ? -10.306 29.468 15.388 1 42.1 240 GLU B N 1
ATOM 4182 C CA . GLU B 1 240 ? -9.593 30.009 14.235 1 42.1 240 GLU B CA 1
ATOM 4183 C C . GLU B 1 240 ? -8.79 28.924 13.523 1 42.1 240 GLU B C 1
ATOM 4185 O O . GLU B 1 240 ? -7.941 28.272 14.134 1 42.1 240 GLU B O 1
ATOM 4190 N N . LYS B 1 241 ? -9.461 28.308 12.613 1 46.65 241 LYS B N 1
ATOM 4191 C CA . LYS B 1 241 ? -8.621 27.407 11.829 1 46.65 241 LYS B CA 1
ATOM 4192 C C . LYS B 1 241 ? -7.314 28.085 11.429 1 46.65 241 LYS B C 1
ATOM 4194 O O . LYS B 1 241 ? -7.325 29.148 10.805 1 46.65 241 LYS B O 1
ATOM 4199 N N . VAL B 1 242 ? -6.392 28.04 12.258 1 48.94 242 VAL B N 1
ATOM 4200 C CA . VAL B 1 242 ? -5.065 28.411 11.778 1 48.94 242 VAL B CA 1
ATOM 4201 C C . VAL B 1 242 ? -4.779 27.707 10.454 1 48.94 242 VAL B C 1
ATOM 4203 O O . VAL B 1 242 ? -5.261 26.597 10.217 1 48.94 242 VAL B O 1
ATOM 4206 N N . ALA B 1 243 ? -4.561 28.423 9.409 1 62.22 243 ALA B N 1
ATOM 4207 C CA . ALA B 1 243 ? -4.103 27.93 8.112 1 62.22 243 ALA B CA 1
ATOM 4208 C C . ALA B 1 243 ? -3.118 26.777 8.28 1 62.22 243 ALA B C 1
ATOM 4210 O O . ALA B 1 243 ? -1.904 26.971 8.181 1 62.22 243 ALA B O 1
ATOM 4211 N N . SER B 1 244 ? -3.588 25.636 8.865 1 77.57 244 SER B N 1
ATOM 4212 C CA . SER B 1 244 ? -2.753 24.451 9.033 1 77.57 244 SER B CA 1
ATOM 4213 C C . SER B 1 244 ? -3.358 23.244 8.324 1 77.57 244 SER B C 1
ATOM 4215 O O . SER B 1 244 ? -4.559 23.216 8.05 1 77.57 244 SER B O 1
ATOM 4217 N N . PRO B 1 245 ? -2.526 22.316 8.058 1 88.5 245 PRO B N 1
ATOM 4218 C CA . PRO B 1 245 ? -3.058 21.094 7.452 1 88.5 245 PRO B CA 1
ATOM 4219 C C . PRO B 1 245 ? -4.117 20.418 8.319 1 88.5 245 PRO B C 1
ATOM 4221 O O . PRO B 1 245 ? -4.027 20.451 9.549 1 88.5 245 PRO B O 1
ATOM 4224 N N . THR B 1 246 ? -5.117 19.924 7.663 1 88.93 246 THR B N 1
ATOM 4225 C CA . THR B 1 246 ? -6.173 19.172 8.33 1 88.93 246 THR B CA 1
ATOM 4226 C C . THR B 1 246 ? -6.067 17.685 8.003 1 88.93 246 THR B C 1
ATOM 4228 O O . THR B 1 246 ? -5.918 17.309 6.838 1 88.93 246 THR B O 1
ATOM 4231 N N . LEU B 1 247 ? -6.14 16.866 9.035 1 91.97 247 LEU B N 1
ATOM 4232 C CA . LEU B 1 247 ? -6.051 15.418 8.881 1 91.97 247 LEU B CA 1
ATOM 4233 C C . LEU B 1 247 ? -7.437 14.781 8.914 1 91.97 247 LEU B C 1
ATOM 4235 O O . LEU B 1 247 ? -8.251 15.101 9.783 1 91.97 247 LEU B O 1
ATOM 4239 N N . TYR B 1 248 ? -7.674 13.963 7.955 1 91.75 248 TYR B N 1
ATOM 4240 C CA . TYR B 1 248 ? -8.919 13.21 7.862 1 91.75 248 TYR B CA 1
ATOM 4241 C C . TYR B 1 248 ? -8.685 11.731 8.149 1 91.75 248 TYR B C 1
ATOM 4243 O O . TYR B 1 248 ? -7.767 11.123 7.593 1 91.75 248 TYR B O 1
ATOM 4251 N N . PHE B 1 249 ? -9.536 11.217 8.967 1 92.04 249 PHE B N 1
ATOM 4252 C CA . PHE B 1 249 ? -9.411 9.827 9.387 1 92.04 249 PHE B CA 1
ATOM 4253 C C . PHE B 1 249 ? -10.605 9.008 8.911 1 92.04 249 PHE B C 1
ATOM 4255 O O . PHE B 1 249 ? -11.753 9.431 9.058 1 92.04 249 PHE B O 1
ATOM 4262 N N . ASP B 1 250 ? -10.304 7.931 8.331 1 88.02 250 ASP B N 1
ATOM 4263 C CA . ASP B 1 250 ? -11.35 6.995 7.93 1 88.02 250 ASP B CA 1
ATOM 4264 C C . ASP B 1 250 ? -12.17 6.538 9.134 1 88.02 250 ASP B C 1
ATOM 4266 O O . ASP B 1 250 ? -11.629 5.953 10.074 1 88.02 250 ASP B O 1
ATOM 4270 N N . ALA B 1 251 ? -13.392 6.878 9.194 1 89.33 251 ALA B N 1
ATOM 4271 C CA . ALA B 1 251 ? -14.283 6.584 10.314 1 89.33 251 ALA B CA 1
ATOM 4272 C C . ALA B 1 251 ? -15.658 6.144 9.819 1 89.33 251 ALA B C 1
ATOM 4274 O O . ALA B 1 251 ? -16.536 6.977 9.582 1 89.33 251 ALA B O 1
ATOM 4275 N N . LYS B 1 252 ? -15.896 4.902 9.664 1 83.67 252 LYS B N 1
ATOM 4276 C CA . LYS B 1 252 ? -17.171 4.346 9.222 1 83.67 252 LYS B CA 1
ATOM 4277 C C . LYS B 1 252 ? -17.641 3.236 10.159 1 83.67 252 LYS B C 1
ATOM 4279 O O . LYS B 1 252 ? -16.938 2.243 10.354 1 83.67 252 LYS B O 1
ATOM 4284 N N . PRO B 1 253 ? -18.829 3.469 10.775 1 89.32 253 PRO B N 1
ATOM 4285 C CA . PRO B 1 253 ? -19.716 4.632 10.691 1 89.32 253 PRO B CA 1
ATOM 4286 C C . PRO B 1 253 ? -19.27 5.781 11.592 1 89.32 253 PRO B C 1
ATOM 4288 O O . PRO B 1 253 ? -18.75 5.546 12.686 1 89.32 253 PRO B O 1
ATOM 4291 N N . ILE B 1 254 ? -19.496 7.008 11.253 1 95.36 254 ILE B N 1
ATOM 4292 C CA . ILE B 1 254 ? -18.978 8.199 11.916 1 95.36 254 ILE B CA 1
ATOM 4293 C C . ILE B 1 254 ? -19.538 8.285 13.334 1 95.36 254 ILE B C 1
ATOM 4295 O O . ILE B 1 254 ? -18.839 8.704 14.26 1 95.36 254 ILE B O 1
ATOM 4299 N N . GLU B 1 255 ? -20.734 7.87 13.499 1 95.36 255 GLU B N 1
ATOM 4300 C CA . GLU B 1 255 ? -21.392 7.994 14.796 1 95.36 255 GLU B CA 1
ATOM 4301 C C . GLU B 1 255 ? -20.656 7.194 15.867 1 95.36 255 GLU B C 1
ATOM 4303 O O . GLU B 1 255 ? -20.567 7.623 17.019 1 95.36 255 GLU B O 1
ATOM 4308 N N . GLU B 1 256 ? -20.236 6.061 15.516 1 95.72 256 GLU B N 1
ATOM 4309 C CA . GLU B 1 256 ? -19.473 5.238 16.45 1 95.72 256 GLU B CA 1
ATOM 4310 C C . GLU B 1 256 ? -18.166 5.92 16.846 1 95.72 256 GLU B C 1
ATOM 4312 O O . GLU B 1 256 ? -17.759 5.865 18.008 1 95.72 256 GLU B O 1
ATOM 4317 N N . PHE B 1 257 ? -17.571 6.543 15.937 1 96.85 257 PHE B N 1
ATOM 4318 C CA . PHE B 1 257 ? -16.278 7.162 16.205 1 96.85 257 PHE B CA 1
ATOM 4319 C C . PHE B 1 257 ? -16.451 8.465 16.976 1 96.85 257 PHE B C 1
ATOM 4321 O O . PHE B 1 257 ? -15.581 8.849 17.761 1 96.85 257 PHE B O 1
ATOM 4328 N N . GLU B 1 258 ? -17.538 9.152 16.714 1 97.58 258 GLU B N 1
ATOM 4329 C CA . GLU B 1 258 ? -17.842 10.293 17.572 1 97.58 258 GLU B CA 1
ATOM 4330 C C . GLU B 1 258 ? -17.884 9.883 19.041 1 97.58 258 GLU B C 1
ATOM 4332 O O . GLU B 1 258 ? -17.35 10.585 19.903 1 97.58 258 GLU B O 1
ATOM 4337 N N . LYS B 1 259 ? -18.528 8.755 19.281 1 97.95 259 LYS B N 1
ATOM 4338 C CA . LYS B 1 259 ? -18.606 8.246 20.648 1 97.95 259 LYS B CA 1
ATOM 4339 C C . LYS B 1 259 ? -17.22 7.9 21.185 1 97.95 259 LYS B C 1
ATOM 4341 O O . LYS B 1 259 ? -16.913 8.174 22.347 1 97.95 259 LYS B O 1
ATOM 4346 N N . LYS B 1 260 ? -16.43 7.293 20.406 1 98.03 260 LYS B N 1
ATOM 4347 C CA . LYS B 1 260 ? -15.073 6.932 20.806 1 98.03 260 LYS B CA 1
ATOM 4348 C C . LYS B 1 260 ? -14.247 8.174 21.128 1 98.03 260 LYS B C 1
ATOM 4350 O O . LYS B 1 260 ? -13.434 8.162 22.055 1 98.03 260 LYS B O 1
ATOM 4355 N N . VAL B 1 261 ? -14.425 9.228 20.324 1 97.99 261 VAL B N 1
ATOM 4356 C CA . VAL B 1 261 ? -13.7 10.476 20.54 1 97.99 261 VAL B CA 1
ATOM 4357 C C . VAL B 1 261 ? -14.029 11.032 21.923 1 97.99 261 VAL B C 1
ATOM 4359 O O . VAL B 1 261 ? -13.128 11.379 22.69 1 97.99 261 VAL B O 1
ATOM 4362 N N . VAL B 1 262 ? -15.285 11.081 22.197 1 98.1 262 VAL B N 1
ATOM 4363 C CA . VAL B 1 262 ? -15.719 11.616 23.483 1 98.1 262 VAL B CA 1
ATOM 4364 C C . VAL B 1 262 ? -15.227 10.712 24.612 1 98.1 262 VAL B C 1
ATOM 4366 O O . VAL B 1 262 ? -14.713 11.196 25.623 1 98.1 262 VAL B O 1
ATOM 4369 N N . ALA B 1 263 ? -15.364 9.46 24.474 1 98.24 263 ALA B N 1
ATOM 4370 C CA . ALA B 1 263 ? -14.948 8.496 25.49 1 98.24 263 ALA B CA 1
ATOM 4371 C C . ALA B 1 263 ? -13.45 8.599 25.762 1 98.24 263 ALA B C 1
ATOM 4373 O O . ALA B 1 263 ? -13 8.372 26.888 1 98.24 263 ALA B O 1
ATOM 4374 N N . ALA B 1 264 ? -12.722 8.955 24.779 1 98.05 264 ALA B N 1
ATOM 4375 C CA . ALA B 1 264 ? -11.268 9.026 24.903 1 98.05 264 ALA B CA 1
ATOM 4376 C C . ALA B 1 264 ? -10.825 10.403 25.388 1 98.05 264 ALA B C 1
ATOM 4378 O O . ALA B 1 264 ? -9.628 10.66 25.538 1 98.05 264 ALA B O 1
ATOM 4379 N N . GLY B 1 265 ? -11.748 11.294 25.607 1 97.48 265 GLY B N 1
ATOM 4380 C CA . GLY B 1 265 ? -11.416 12.581 26.197 1 97.48 265 GLY B CA 1
ATOM 4381 C C . GLY B 1 265 ? -11.388 13.712 25.186 1 97.48 265 GLY B C 1
ATOM 4382 O O . GLY B 1 265 ? -11.034 14.844 25.522 1 97.48 265 GLY B O 1
ATOM 4383 N N . GLY B 1 266 ? -11.724 13.409 23.912 1 96.29 266 GLY B N 1
ATOM 4384 C CA . GLY B 1 266 ? -11.843 14.451 22.904 1 96.29 266 GLY B CA 1
ATOM 4385 C C . GLY B 1 266 ? -13.21 15.108 22.884 1 96.29 266 GLY B C 1
ATOM 4386 O O . GLY B 1 266 ? -14.001 14.937 23.815 1 96.29 266 GLY B O 1
ATOM 4387 N N . LYS B 1 267 ? -13.438 15.974 21.804 1 95.45 267 LYS B N 1
ATOM 4388 C CA . LYS B 1 267 ? -14.696 16.699 21.651 1 95.45 267 LYS B CA 1
ATOM 4389 C C . LYS B 1 267 ? -15.207 16.617 20.215 1 95.45 267 LYS B C 1
ATOM 4391 O O . LYS B 1 267 ? -14.422 16.679 19.267 1 95.45 267 LYS B O 1
ATOM 4396 N N . VAL B 1 268 ? -16.495 16.513 20.18 1 94.65 268 VAL B N 1
ATOM 4397 C CA . VAL B 1 268 ? -17.138 16.675 18.88 1 94.65 268 VAL B CA 1
ATOM 4398 C C . VAL B 1 268 ? -17.551 18.132 18.685 1 94.65 268 VAL B C 1
ATOM 4400 O O . VAL B 1 268 ? -18.36 18.663 19.451 1 94.65 268 VAL B O 1
ATOM 4403 N N . LEU B 1 269 ? -16.974 18.752 17.756 1 92.39 269 LEU B N 1
ATOM 4404 C CA . LEU B 1 269 ? -17.248 20.163 17.507 1 92.39 269 LEU B CA 1
ATOM 4405 C C . LEU B 1 269 ? -18.463 20.329 16.6 1 92.39 269 LEU B C 1
ATOM 4407 O O . LEU B 1 269 ? -19.298 21.207 16.828 1 92.39 269 LEU B O 1
ATOM 4411 N N . LYS B 1 270 ? -18.533 19.601 15.528 1 93.1 270 LYS B N 1
ATOM 4412 C CA . LYS B 1 270 ? -19.654 19.527 14.596 1 93.1 270 LYS B CA 1
ATOM 4413 C C . LYS B 1 270 ? -19.982 18.078 14.245 1 93.1 270 LYS B C 1
ATOM 4415 O O . LYS B 1 270 ? -19.193 17.401 13.582 1 93.1 270 LYS B O 1
ATOM 4420 N N . PRO B 1 271 ? -21.1 17.644 14.702 1 95.27 271 PRO B N 1
ATOM 4421 C CA . PRO B 1 271 ? -21.454 16.241 14.476 1 95.27 271 PRO B CA 1
ATOM 4422 C C . PRO B 1 271 ? -21.583 15.897 12.994 1 95.27 271 PRO B C 1
ATOM 4424 O O . PRO B 1 271 ? -21.492 16.783 12.14 1 95.27 271 PRO B O 1
ATOM 4427 N N . LYS B 1 272 ? -21.756 14.664 12.832 1 95.49 272 LYS B N 1
ATOM 4428 C CA . LYS B 1 272 ? -21.878 14.123 11.482 1 95.49 272 LYS B CA 1
ATOM 4429 C C . LYS B 1 272 ? -22.767 15.008 10.613 1 95.49 272 LYS B C 1
ATOM 4431 O O . LYS B 1 272 ? -23.867 15.385 11.023 1 95.49 272 LYS B O 1
ATOM 4436 N N . HIS B 1 273 ? -22.232 15.342 9.445 1 93.41 273 HIS B N 1
ATOM 4437 C CA . HIS B 1 273 ? -22.982 16.117 8.463 1 93.41 273 HIS B CA 1
ATOM 4438 C C . HIS B 1 273 ? -22.452 15.88 7.053 1 93.41 273 HIS B C 1
ATOM 4440 O O . HIS B 1 273 ? -21.297 15.485 6.878 1 93.41 273 HIS B O 1
ATOM 4446 N N . LYS B 1 274 ? -23.232 16.125 6.099 1 89.5 274 LYS B N 1
ATOM 4447 C CA . LYS B 1 274 ? -22.875 15.912 4.7 1 89.5 274 LYS B CA 1
ATOM 4448 C C . LYS B 1 274 ? -22.137 17.119 4.129 1 89.5 274 LYS B C 1
ATOM 4450 O O . LYS B 1 274 ? -22.482 18.264 4.432 1 89.5 274 LYS B O 1
ATOM 4455 N N . THR B 1 275 ? -21.093 16.869 3.464 1 81.24 275 THR B N 1
ATOM 4456 C CA . THR B 1 275 ? -20.408 17.867 2.65 1 81.24 275 THR B CA 1
ATOM 4457 C C . THR B 1 275 ? -20.408 17.459 1.18 1 81.24 275 THR B C 1
ATOM 4459 O O . THR B 1 275 ? -20.92 16.395 0.826 1 81.24 275 THR B O 1
ATOM 4462 N N . TYR B 1 276 ? -19.949 18.27 0.338 1 72.27 276 TYR B N 1
ATOM 4463 C CA . TYR B 1 276 ? -19.858 17.979 -1.089 1 72.27 276 TYR B CA 1
ATOM 4464 C C . TYR B 1 276 ? -18.983 16.757 -1.341 1 72.27 276 TYR B C 1
ATOM 4466 O O . TYR B 1 276 ? -19.229 15.993 -2.277 1 72.27 276 TYR B O 1
ATOM 4474 N N . TYR B 1 277 ? -18.053 16.526 -0.435 1 70.65 277 TYR B N 1
ATOM 4475 C CA . TYR B 1 277 ? -17.044 15.513 -0.722 1 70.65 277 TYR B CA 1
ATOM 4476 C C . TYR B 1 277 ? -17.24 14.283 0.156 1 70.65 277 TYR B C 1
ATOM 4478 O O . TYR B 1 277 ? -16.455 13.334 0.092 1 70.65 277 TYR B O 1
ATOM 4486 N N . GLY B 1 278 ? -18.253 14.311 0.913 1 79.61 278 GLY B N 1
ATOM 4487 C CA . GLY B 1 278 ? -18.509 13.178 1.788 1 79.61 278 GLY B CA 1
ATOM 4488 C C . GLY B 1 278 ? -19.178 13.571 3.092 1 79.61 278 GLY B C 1
ATOM 4489 O O . GLY B 1 278 ? -19.657 14.697 3.235 1 79.61 278 GLY B O 1
ATOM 4490 N N . THR B 1 279 ? -19.321 12.584 3.926 1 92.16 279 THR B N 1
ATOM 4491 C CA . THR B 1 279 ? -19.879 12.802 5.256 1 92.16 279 THR B CA 1
ATOM 4492 C C . THR B 1 279 ? -18.767 12.925 6.294 1 92.16 279 THR B C 1
ATOM 4494 O O . THR B 1 279 ? -17.843 12.11 6.322 1 92.16 279 THR B O 1
ATOM 4497 N N . ILE B 1 280 ? -18.828 14.023 7.038 1 93.5 280 ILE B N 1
ATOM 4498 C CA . ILE B 1 280 ? -17.718 14.24 7.96 1 93.5 280 ILE B CA 1
ATOM 4499 C C . ILE B 1 280 ? -18.259 14.588 9.345 1 93.5 280 ILE B C 1
ATOM 4501 O O . ILE B 1 280 ? -19.456 14.835 9.507 1 93.5 280 ILE B O 1
ATOM 4505 N N . ALA B 1 281 ? -17.481 14.478 10.31 1 95.02 281 ALA B N 1
ATOM 4506 C CA . ALA B 1 281 ? -17.617 15.08 11.633 1 95.02 281 ALA B CA 1
ATOM 4507 C C . ALA B 1 281 ? -16.333 15.794 12.045 1 95.02 281 ALA B C 1
ATOM 4509 O O . ALA B 1 281 ? -15.232 15.307 11.78 1 95.02 281 ALA B O 1
ATOM 4510 N N . GLU B 1 282 ? -16.476 16.912 12.607 1 91.62 282 GLU B N 1
ATOM 4511 C CA . GLU B 1 282 ? -15.336 17.693 13.077 1 91.62 282 GLU B CA 1
ATOM 4512 C C . GLU B 1 282 ? -15.112 17.498 14.574 1 91.62 282 GLU B C 1
ATOM 4514 O O . GLU B 1 282 ? -16.046 17.622 15.368 1 91.62 282 GLU B O 1
ATOM 4519 N N . CYS B 1 283 ? -13.912 17.197 14.925 1 92.95 283 CYS B N 1
ATOM 4520 C CA . CYS B 1 283 ? -13.602 16.866 16.312 1 92.95 283 CYS B CA 1
ATOM 4521 C C . CYS B 1 283 ? -12.314 17.547 16.759 1 92.95 283 CYS B C 1
ATOM 4523 O O . CYS B 1 283 ? -11.625 18.174 15.952 1 92.95 283 CYS B O 1
ATOM 4525 N N . GLN B 1 284 ? -12.094 17.505 17.998 1 92.28 284 GLN B N 1
ATOM 4526 C CA . GLN B 1 284 ? -10.859 17.928 18.649 1 92.28 284 GLN B CA 1
ATOM 4527 C C . GLN B 1 284 ? -10.286 16.815 19.521 1 92.28 284 GLN B C 1
ATOM 4529 O O . GLN B 1 284 ? -11.02 16.168 20.272 1 92.28 284 GLN B O 1
ATOM 4534 N N . ASP B 1 285 ? -8.981 16.57 19.366 1 93.1 285 ASP B N 1
ATOM 4535 C CA . ASP B 1 285 ? -8.372 15.536 20.197 1 93.1 285 ASP B CA 1
ATOM 4536 C C . ASP B 1 285 ? -8.043 16.073 21.589 1 93.1 285 ASP B C 1
ATOM 4538 O O . ASP B 1 285 ? -8.402 17.204 21.924 1 93.1 285 ASP B O 1
ATOM 4542 N N . THR B 1 286 ? -7.389 15.325 22.437 1 94.13 286 THR B N 1
ATOM 4543 C CA . THR B 1 286 ? -7.102 15.665 23.827 1 94.13 286 THR B CA 1
ATOM 4544 C C . THR B 1 286 ? -6.064 16.78 23.907 1 94.13 286 THR B C 1
ATOM 4546 O O . THR B 1 286 ? -5.872 17.381 24.966 1 94.13 286 THR B O 1
ATOM 4549 N N . GLU B 1 287 ? -5.382 17.059 22.839 1 90.63 287 GLU B N 1
ATOM 4550 C CA . GLU B 1 287 ? -4.295 18.033 22.817 1 90.63 287 GLU B CA 1
ATOM 4551 C C . GLU B 1 287 ? -4.735 19.336 22.155 1 90.63 287 GLU B C 1
ATOM 4553 O O . GLU B 1 287 ? -3.928 20.25 21.974 1 90.63 287 GLU B O 1
ATOM 4558 N N . GLY B 1 288 ? -5.93 19.367 21.664 1 86.38 288 GLY B N 1
ATOM 4559 C CA . GLY B 1 288 ? -6.454 20.571 21.039 1 86.38 288 GLY B CA 1
ATOM 4560 C C . GLY B 1 288 ? -6.333 20.559 19.527 1 86.38 288 GLY B C 1
ATOM 4561 O O . GLY B 1 288 ? -6.641 21.553 18.867 1 86.38 288 GLY B O 1
ATOM 4562 N N . ASN B 1 289 ? -5.911 19.472 18.986 1 88.34 289 ASN B N 1
ATOM 4563 C CA . ASN B 1 289 ? -5.795 19.388 17.535 1 88.34 289 ASN B CA 1
ATOM 4564 C C . ASN B 1 289 ? -7.157 19.193 16.874 1 88.34 289 ASN B C 1
ATOM 4566 O O . ASN B 1 289 ? -7.997 18.448 17.382 1 88.34 289 ASN B O 1
ATOM 4570 N N . PHE B 1 290 ? -7.289 19.848 15.773 1 87.94 290 PHE B N 1
ATOM 4571 C CA . PHE B 1 290 ? -8.472 19.669 14.94 1 87.94 290 PHE B CA 1
ATOM 4572 C C . PHE B 1 290 ? -8.327 18.439 14.051 1 87.94 290 PHE B C 1
ATOM 4574 O O . PHE B 1 290 ? -7.338 18.303 13.327 1 87.94 290 PHE B O 1
ATOM 4581 N N . ILE B 1 291 ? -9.324 17.55 14.147 1 91.14 291 ILE B N 1
ATOM 4582 C CA . ILE B 1 291 ? -9.294 16.354 13.311 1 91.14 291 ILE B CA 1
ATOM 4583 C C . ILE B 1 291 ? -10.671 16.122 12.694 1 91.14 291 ILE B C 1
ATOM 4585 O O . ILE B 1 291 ? -11.687 16.55 13.248 1 91.14 291 ILE B O 1
ATOM 4589 N N . VAL B 1 292 ? -10.687 15.474 11.603 1 92.42 292 VAL B N 1
ATOM 4590 C CA . VAL B 1 292 ? -11.943 15.244 10.896 1 92.42 292 VAL B CA 1
ATOM 4591 C C . VAL B 1 292 ? -12.17 13.744 10.72 1 92.42 292 VAL B C 1
ATOM 4593 O O . VAL B 1 292 ? -11.289 13.029 10.236 1 92.42 292 VAL B O 1
ATOM 4596 N N . LEU B 1 293 ? -13.287 13.291 11.192 1 95.74 293 LEU B N 1
ATOM 4597 C CA . LEU B 1 293 ? -13.771 11.96 10.845 1 95.74 293 LEU B CA 1
ATOM 4598 C C . LEU B 1 293 ? -14.398 11.955 9.454 1 95.74 293 LEU B C 1
ATOM 4600 O O . LEU B 1 293 ? -15.15 12.868 9.104 1 95.74 293 LEU B O 1
ATOM 4604 N N . TYR B 1 294 ? -14.024 11.004 8.703 1 91.94 294 TYR B N 1
ATOM 4605 C CA . TYR B 1 294 ? -14.437 10.999 7.304 1 91.94 294 TYR B CA 1
ATOM 4606 C C . TYR B 1 294 ? -15.005 9.642 6.908 1 91.94 294 TYR B C 1
ATOM 4608 O O . TYR B 1 294 ? -14.421 8.602 7.222 1 91.94 294 TYR B O 1
ATOM 4616 N N . GLU B 1 295 ? -16.166 9.624 6.361 1 85.86 295 GLU B N 1
ATOM 4617 C CA . GLU B 1 295 ? -16.835 8.455 5.798 1 85.86 295 GLU B CA 1
ATOM 4618 C C . GLU B 1 295 ? -17.143 8.655 4.317 1 85.86 295 GLU B C 1
ATOM 4620 O O . GLU B 1 295 ? -17.852 9.592 3.946 1 85.86 295 GLU B O 1
ATOM 4625 N N . MET B 1 296 ? -16.355 7.895 3.496 1 69.06 296 MET B N 1
ATOM 4626 C CA . MET B 1 296 ? -16.695 7.957 2.077 1 69.06 296 MET B CA 1
ATOM 4627 C C . MET B 1 296 ? -17.803 6.965 1.74 1 69.06 296 MET B C 1
ATOM 4629 O O . MET B 1 296 ? -17.841 5.86 2.285 1 69.06 296 MET B O 1
#

Solvent-accessible surface area (backbone atoms only — not comparable to full-atom values): 31293 Å² total; per-residue (Å²): 140,82,81,78,79,78,79,78,79,79,75,84,77,81,79,79,87,67,86,62,82,80,70,70,70,55,40,80,85,85,33,73,44,58,37,70,44,79,46,57,43,58,40,46,45,48,25,55,60,55,38,46,33,76,37,23,18,60,50,34,13,64,32,66,71,40,73,40,48,82,52,65,73,47,70,75,40,78,44,44,31,70,81,59,44,30,37,34,33,32,66,42,74,41,93,41,36,38,42,33,29,40,34,39,53,60,83,54,54,86,87,53,67,68,21,38,38,41,35,39,34,36,73,37,96,88,56,16,14,37,39,38,35,39,37,38,52,33,48,50,92,46,41,66,60,51,53,45,40,48,51,72,43,51,51,46,25,45,34,60,63,66,62,42,74,55,49,53,64,62,69,40,35,44,36,23,45,37,31,39,32,42,45,10,83,45,35,68,61,44,39,50,35,46,27,70,52,38,40,28,43,60,46,71,77,45,98,88,35,38,28,36,34,30,3,33,77,79,43,96,41,12,17,36,32,32,31,26,45,62,46,86,51,66,56,46,73,103,49,67,61,62,80,42,49,39,49,27,29,52,24,82,62,50,69,62,44,54,52,34,33,42,74,55,60,25,41,76,75,39,66,77,44,80,52,98,88,34,37,34,28,38,32,30,47,76,59,68,40,68,39,30,39,31,33,128,140,79,82,78,76,77,78,80,80,78,74,84,78,81,79,77,88,64,86,60,80,80,71,72,69,55,58,66,92,88,40,74,45,59,39,71,44,79,46,60,41,57,39,45,43,47,25,55,60,54,37,47,34,77,36,23,18,60,52,34,14,64,33,66,71,39,70,44,46,83,52,66,74,47,68,74,40,77,44,47,30,69,81,60,44,30,39,34,32,32,67,42,74,41,91,42,36,37,42,34,27,40,34,38,53,61,83,54,54,86,86,56,70,67,20,40,38,39,36,40,31,37,73,38,96,89,55,16,14,36,37,39,36,39,36,38,53,33,49,50,92,46,41,67,59,50,54,46,39,51,51,72,44,52,50,46,24,44,33,59,64,67,62,42,74,54,49,52,66,62,68,41,35,44,36,22,44,38,30,39,32,43,45,10,81,46,34,68,61,44,39,50,35,47,26,70,51,38,39,30,43,61,46,72,77,45,97,88,35,37,28,37,36,30,3,34,75,78,42,96,42,12,16,37,32,32,31,27,47,64,47,87,51,64,54,46,70,103,45,70,60,63,81,42,47,38,49,26,28,51,25,82,62,50,69,62,43,52,52,35,34,43,74,56,58,26,43,75,75,39,68,77,44,80,54,98,85,34,38,32,27,37,31,28,46,76,59,69,39,69,38,30,38,30,34,127

Radius of gyration: 26.8 Å; Cα contacts (8 Å, |Δi|>4): 1296; chains: 2; bounding box: 125×66×65 Å

Foldseek 3Di:
DDCPDCPPPPDPDDPDPDDDPDQPQPPPPRRQRFDKDKFKAWFQAALQLLQCCVFAQVNVCVLQVHRWDHGGADAQDWTGGDVRQKIKHWHDDDRSFKTKIFMDGPPDDPVQGTWIKIWTWDADPVHTIIIMIMTGGHGPVCRVVVNCCVVVRRVVSSCVSVVRVCSPDPRDDDWDQAEKEQEDQDFVVVQVVCCVPQVWDWDDPDPQWIKTWHDDPPHPDDTHIYTYHYQPPPQDPPHRPPSGMETEIEDVPQVVVQVVQVVQPKAWPAGWDADPVFIWTWIAHNVGDIYIYGYD/DDCPDDPPPPDPDDPDPPPDPDQPQPPPPRRQRFDKDKDKAWFQAALQLLQCCVFAQVNVCVLQVHRWDHGGADAQDWTGGDVRQKIKHWHDDDRSFKTKIFMDGPPDDPVQGTWIKIWTWDADPVHTIIIMIMTGGHGPVCRVVVNCCVVVRRVVSSCVSVVRVCSPDPRDDDWDQAEKEQEDQDFVVVQVVCCVPQVWDWDDPDPQWIKTWHDDPPDPDDTHIYTYHYQPPPQDPPHRPPSGMETEIEDVPQVVVQVVQVVQPKAWPAGWDADPVFIKTWIAHNVGDIYIYGYD

Nearest PDB structures (foldseek):
  6xle-assembly1_D  TM=9.128E-01  e=8.070E-10  Saccharomyces cerevisiae S288C
  6xlb-assembly1_D1  TM=9.062E-01  e=1.794E-09  Saccharomyces cerevisiae S288C
  6xlh-assembly1_C  TM=9.129E-01  e=3.768E-09  Saccharomyces cerevisiae S288C
  3ni8-assembly1_A  TM=8.948E-01  e=1.114E-08  Plasmodium falciparum
  1xuv-assembly2_B-2  TM=7.805E-01  e=4.724E-06  Methanosarcina mazei Go1

InterPro domains:
  IPR013538 Activator of Hsp90 ATPase homologue 1/2-like, C-terminal [PF08327] (45-162)
  IPR023393 START-like domain superfamily [G3DSA:3.30.530.20] (35-163)
  IPR029068 Glyoxalase/Bleomycin resistance protein/Dihydroxybiphenyl dioxygenase [G3DSA:3.10.180.10] (176-296)
  IPR029068 Glyoxalase/Bleomycin resistance protein/Dihydroxybiphenyl dioxygenase [SSF54593] (175-296)
  IPR037523 Vicinal oxygen chelate (VOC), core domain [PS51819] (176-296)
  IPR052164 Anthracycline and Secondary Metabolite Biosynthesis Protein [PTHR33993] (175-295)
  IPR053863 Glyoxalase/Bleomycin resistance-like, N-terminal [PF22677] (178-214)

pLDDT: mean 77.9, std 22.21, range [19.56, 98.24]

Organism: Spizellomyces punctatus (strain DAOM BR117) (NCBI:txid645134)